Protein AF-A0A507R3C8-F1 (afdb_monomer)

Nearest PDB structures (foldseek):
  5ton-assembly1_A  TM=9.502E-01  e=1.208E-37  Sus scrofa
  5tor-assembly1_A  TM=9.438E-01  e=2.142E-37  Sus scrofa
  6jpk-assembly1_B  TM=9.519E-01  e=2.049E-37  Schizosaccharomyces pombe 972h-
  1ajr-assembly1_B  TM=9.422E-01  e=4.946E-37  Sus scrofa
  1yaa-assembly2_D  TM=9.613E-01  e=2.026E-36  Saccharomyces cerevisiae

Mean predicted aligned error: 15.1 Å

Structure (mmCIF, N/CA/C/O backbone):
data_AF-A0A507R3C8-F1
#
_entry.id   AF-A0A507R3C8-F1
#
loop_
_atom_site.group_PDB
_atom_site.id
_atom_site.type_symbol
_atom_site.label_atom_id
_atom_site.label_alt_id
_atom_site.label_comp_id
_atom_site.label_asym_id
_atom_site.label_entity_id
_atom_site.label_seq_id
_atom_site.pdbx_PDB_ins_code
_atom_site.Cartn_x
_atom_site.Cartn_y
_atom_site.Cartn_z
_atom_site.occupancy
_atom_site.B_iso_or_equiv
_atom_site.auth_seq_id
_atom_site.auth_comp_id
_atom_site.auth_asym_id
_atom_site.auth_atom_id
_atom_site.pdbx_PDB_model_num
ATOM 1 N N . MET A 1 1 ? -53.677 3.883 -44.767 1.00 44.38 1 MET A N 1
ATOM 2 C CA . MET A 1 1 ? -53.174 2.658 -44.093 1.00 44.38 1 MET A CA 1
ATOM 3 C C . MET A 1 1 ? -52.067 2.945 -43.068 1.00 44.38 1 MET A C 1
ATOM 5 O O . MET A 1 1 ? -51.867 2.091 -42.219 1.00 44.38 1 MET A O 1
ATOM 9 N N . SER A 1 2 ? -51.389 4.106 -43.090 1.00 53.47 2 SER A N 1
ATOM 10 C CA . SER A 1 2 ? -50.353 4.494 -42.108 1.00 53.47 2 SER A CA 1
ATOM 11 C C . SER A 1 2 ? -50.891 5.121 -40.810 1.00 53.47 2 SER A C 1
ATOM 13 O O . SER A 1 2 ? -50.385 4.780 -39.747 1.00 53.47 2 SER A O 1
ATOM 15 N N . GLU A 1 3 ? -51.933 5.963 -40.865 1.00 51.66 3 GLU A N 1
ATOM 16 C CA . GLU A 1 3 ? -52.512 6.640 -39.677 1.00 51.66 3 GLU A CA 1
ATOM 17 C C . GLU A 1 3 ? -53.004 5.649 -38.609 1.00 51.66 3 GLU A C 1
ATOM 19 O O . GLU A 1 3 ? -52.674 5.768 -37.436 1.00 51.66 3 GLU A O 1
ATOM 24 N N . ASN A 1 4 ? -53.675 4.570 -39.027 1.00 59.62 4 ASN A N 1
ATOM 25 C CA . ASN A 1 4 ? -54.205 3.551 -38.111 1.00 59.62 4 ASN A CA 1
ATOM 26 C C . ASN A 1 4 ? -53.096 2.743 -37.387 1.00 59.62 4 ASN A C 1
ATOM 28 O O . ASN A 1 4 ? -53.338 2.108 -36.365 1.00 59.62 4 ASN A O 1
ATOM 32 N N . ILE A 1 5 ? -51.859 2.766 -37.903 1.00 66.44 5 ILE A N 1
ATOM 33 C CA . ILE A 1 5 ? -50.703 2.121 -37.265 1.00 66.44 5 ILE A CA 1
ATOM 34 C C . ILE A 1 5 ? -50.097 3.043 -36.203 1.00 66.44 5 ILE A C 1
ATOM 36 O O . ILE A 1 5 ? -49.767 2.552 -35.124 1.00 66.44 5 ILE A O 1
ATOM 40 N N . LEU A 1 6 ? -49.986 4.349 -36.477 1.00 70.19 6 LEU A N 1
ATOM 41 C CA . LEU A 1 6 ? -49.471 5.335 -35.523 1.00 70.19 6 LEU A CA 1
ATOM 42 C C . LEU A 1 6 ? -50.355 5.400 -34.272 1.00 70.19 6 LEU A C 1
ATOM 44 O O . LEU A 1 6 ? -49.853 5.148 -33.177 1.00 70.19 6 LEU A O 1
ATOM 48 N N . ALA A 1 7 ? -51.666 5.588 -34.455 1.00 67.00 7 ALA A N 1
ATOM 49 C CA . ALA A 1 7 ? -52.653 5.607 -33.376 1.00 67.00 7 ALA A CA 1
ATOM 50 C C . ALA A 1 7 ? -52.548 4.356 -32.486 1.00 67.00 7 ALA A C 1
ATOM 52 O O . ALA A 1 7 ? -52.434 4.450 -31.264 1.00 67.00 7 ALA A O 1
ATOM 53 N N . SER A 1 8 ? -52.486 3.168 -33.103 1.00 72.19 8 SER A N 1
ATOM 54 C CA . SER A 1 8 ? -52.385 1.892 -32.380 1.00 72.19 8 SER A CA 1
ATOM 55 C C . SER A 1 8 ? -51.074 1.712 -31.602 1.00 72.19 8 SER A C 1
ATOM 57 O O . SER A 1 8 ? -51.042 0.962 -30.627 1.00 72.19 8 SER A O 1
ATOM 59 N N . ARG A 1 9 ? -49.984 2.359 -32.039 1.00 73.94 9 ARG A N 1
ATOM 60 C CA . ARG A 1 9 ? -48.666 2.288 -31.392 1.00 73.94 9 ARG A CA 1
ATOM 61 C C . ARG A 1 9 ? -48.575 3.270 -30.238 1.00 73.94 9 ARG A C 1
ATOM 63 O O . ARG A 1 9 ? -48.190 2.851 -29.155 1.00 73.94 9 ARG A O 1
ATOM 70 N N . VAL A 1 10 ? -48.987 4.518 -30.453 1.00 72.12 10 VAL A N 1
ATOM 71 C CA . VAL A 1 10 ? -49.021 5.561 -29.418 1.00 72.12 10 VAL A CA 1
ATOM 72 C C . VAL A 1 10 ? -49.873 5.095 -28.234 1.00 72.12 10 VAL A C 1
ATOM 74 O O . VAL A 1 10 ? -49.356 4.970 -27.128 1.00 72.12 10 VAL A O 1
ATOM 77 N N . HIS A 1 11 ? -51.118 4.674 -28.481 1.00 72.56 11 HIS A N 1
ATOM 78 C CA . HIS A 1 11 ? -52.006 4.187 -27.420 1.00 72.56 11 HIS A CA 1
ATOM 79 C C . HIS A 1 11 ? -51.491 2.9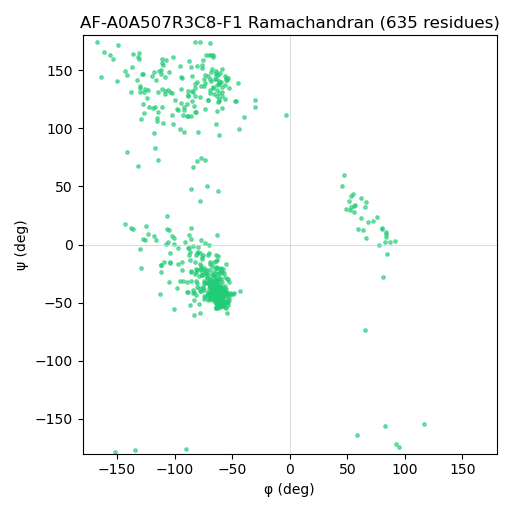13 -26.739 1.00 72.56 11 HIS A C 1
ATOM 81 O O . HIS A 1 11 ? -51.761 2.694 -25.563 1.00 72.56 11 HIS A O 1
ATOM 87 N N . ARG A 1 12 ? -50.751 2.044 -27.441 1.00 73.38 12 ARG A N 1
ATOM 88 C CA . ARG A 1 12 ? -50.159 0.856 -26.809 1.00 73.38 12 ARG A CA 1
ATOM 89 C C . ARG A 1 12 ? -49.056 1.239 -25.831 1.00 73.38 12 ARG A C 1
ATOM 91 O O . ARG A 1 12 ? -49.053 0.716 -24.725 1.00 73.38 12 ARG A O 1
ATOM 98 N N . VAL A 1 13 ? -48.145 2.132 -26.223 1.00 69.50 13 VAL A N 1
ATOM 99 C CA . VAL A 1 13 ? -47.035 2.532 -25.346 1.00 69.50 13 VAL A CA 1
ATOM 100 C C . VAL A 1 13 ? -47.560 3.288 -24.125 1.00 69.50 13 VAL A C 1
ATOM 102 O O . VAL A 1 13 ? -47.134 2.993 -23.014 1.00 69.50 13 VAL A O 1
ATOM 105 N N . VAL A 1 14 ? -48.545 4.168 -24.313 1.00 68.69 14 VAL A N 1
ATOM 106 C CA . VAL A 1 14 ? -49.244 4.853 -23.214 1.00 68.69 14 VAL A CA 1
ATOM 107 C C . VAL A 1 14 ? -49.885 3.851 -22.249 1.00 68.69 14 VAL A C 1
ATOM 109 O O . VAL A 1 14 ? -49.633 3.908 -21.054 1.00 68.69 14 VAL A O 1
ATOM 112 N N . ASN A 1 15 ? -50.658 2.885 -22.753 1.00 67.69 15 ASN A N 1
ATOM 113 C CA . ASN A 1 15 ? -51.362 1.925 -21.895 1.00 67.69 15 ASN A CA 1
ATOM 114 C C . ASN A 1 15 ? -50.433 0.931 -21.177 1.00 67.69 15 ASN A C 1
ATOM 116 O O . ASN A 1 15 ? -50.787 0.425 -20.116 1.00 67.69 15 ASN A O 1
ATOM 120 N N . GLU A 1 16 ? -49.290 0.585 -21.774 1.00 66.81 16 GLU A N 1
ATOM 121 C CA . GLU A 1 16 ? -48.383 -0.442 -21.243 1.00 66.81 16 GLU A CA 1
ATOM 122 C C . GLU A 1 16 ? -47.288 0.142 -20.335 1.00 66.81 16 GLU A C 1
ATOM 124 O O . GLU A 1 16 ? -46.867 -0.522 -19.388 1.00 66.81 16 GLU A O 1
ATOM 129 N N . PHE A 1 17 ? -46.847 1.378 -20.593 1.00 65.00 17 PHE A N 1
ATOM 130 C CA . PHE A 1 17 ? -45.699 1.999 -19.914 1.00 65.00 17 PHE A CA 1
ATOM 131 C C . PHE A 1 17 ? -45.976 3.396 -19.357 1.00 65.00 17 PHE A C 1
ATOM 133 O O . PHE A 1 17 ? -45.100 3.977 -18.711 1.00 65.00 17 PHE A O 1
ATOM 140 N N . GLY A 1 18 ? -47.164 3.948 -19.604 1.00 64.69 18 GLY A N 1
ATOM 141 C CA . GLY A 1 18 ? -47.526 5.262 -19.109 1.00 64.69 18 GLY A CA 1
ATOM 142 C C . GLY A 1 18 ? -47.616 5.282 -17.592 1.00 64.69 18 GLY A C 1
ATOM 143 O O . GLY A 1 18 ? -48.261 4.439 -16.966 1.00 64.69 18 GLY A O 1
ATOM 144 N N . THR A 1 19 ? -46.935 6.255 -17.002 1.00 68.06 19 THR A N 1
ATOM 145 C CA . THR A 1 19 ? -47.054 6.581 -15.589 1.00 68.06 19 THR A CA 1
ATOM 146 C C . THR A 1 19 ? -47.278 8.069 -15.465 1.00 68.06 19 THR A C 1
ATOM 148 O O . THR A 1 19 ? -46.573 8.857 -16.094 1.00 68.06 19 THR A O 1
ATOM 151 N N . THR A 1 20 ? -48.209 8.433 -14.601 1.00 71.50 20 THR A N 1
ATOM 152 C CA . THR A 1 20 ? -48.466 9.805 -14.187 1.00 71.50 20 THR A CA 1
ATOM 153 C C . THR A 1 20 ? -47.232 10.425 -13.519 1.00 71.50 20 THR A C 1
ATOM 155 O O . THR A 1 20 ? -46.462 9.736 -12.832 1.00 71.50 20 THR A O 1
ATOM 158 N N . PRO A 1 21 ? -47.018 11.742 -13.672 1.00 77.62 21 PRO A N 1
ATOM 159 C CA . PRO A 1 21 ? -45.990 12.447 -12.921 1.00 77.62 21 PRO A CA 1
ATOM 160 C C . PRO A 1 21 ? -46.169 12.224 -11.422 1.00 77.62 21 PRO A C 1
ATOM 162 O O . PRO A 1 21 ? -47.284 12.223 -10.910 1.00 77.62 21 PRO A O 1
ATOM 165 N N . LEU A 1 22 ? -45.059 12.071 -10.698 1.00 82.62 22 LEU A N 1
ATOM 166 C CA . LEU A 1 22 ? -45.071 11.836 -9.249 1.00 82.62 22 LEU A CA 1
ATOM 167 C C . LEU A 1 22 ? -45.783 10.532 -8.817 1.00 82.62 22 LEU A C 1
ATOM 169 O O . LEU A 1 22 ? -46.152 10.415 -7.644 1.00 82.62 22 LEU A O 1
ATOM 173 N N . ALA A 1 23 ? -45.886 9.544 -9.719 1.00 80.62 23 ALA A N 1
ATOM 174 C CA . ALA A 1 23 ? -46.502 8.243 -9.462 1.00 80.62 23 ALA A CA 1
ATOM 175 C C . ALA A 1 23 ? -46.042 7.578 -8.146 1.00 80.62 23 ALA A C 1
ATOM 177 O O . ALA A 1 23 ? -44.849 7.306 -7.922 1.00 80.62 23 ALA A O 1
ATOM 178 N N . GLY A 1 24 ? -46.999 7.254 -7.278 1.00 79.06 24 GLY A N 1
ATOM 179 C CA . GLY A 1 24 ? -46.780 6.589 -5.993 1.00 79.06 24 GLY A CA 1
ATOM 180 C C . GLY A 1 24 ? -45.981 7.431 -4.999 1.00 79.06 24 GLY A C 1
ATOM 181 O O . GLY A 1 24 ? -45.179 6.876 -4.233 1.00 79.06 24 GLY A O 1
ATOM 182 N N . THR A 1 25 ? -46.144 8.752 -5.065 1.00 85.38 25 THR A N 1
ATOM 183 C CA . THR A 1 25 ? -45.708 9.709 -4.044 1.00 85.38 25 THR A CA 1
ATOM 184 C C . THR A 1 25 ? -46.931 10.255 -3.293 1.00 85.38 25 THR A C 1
ATOM 186 O O . THR A 1 25 ? -48.027 10.286 -3.852 1.00 85.38 25 THR A O 1
ATOM 189 N N . PRO A 1 26 ? -46.759 10.784 -2.066 1.00 82.19 26 PRO A N 1
ATOM 190 C CA . PRO A 1 26 ? -47.877 11.333 -1.295 1.00 82.19 26 PRO A CA 1
ATOM 191 C C . PRO A 1 26 ? -48.620 12.490 -1.981 1.00 82.19 26 PRO A C 1
ATOM 193 O O . PRO A 1 26 ? -49.737 12.808 -1.596 1.00 82.19 26 PRO A O 1
ATOM 196 N N . VAL A 1 27 ? -47.999 13.157 -2.959 1.00 83.31 27 VAL A N 1
ATOM 197 C CA . VAL A 1 27 ? -48.587 14.312 -3.655 1.00 83.31 27 VAL A CA 1
ATOM 198 C C . VAL A 1 27 ? -49.660 13.872 -4.653 1.00 83.31 27 VAL A C 1
ATOM 200 O O . VAL A 1 27 ? -50.684 14.536 -4.777 1.00 83.31 27 VAL A O 1
ATOM 203 N N . GLU A 1 28 ? -49.456 12.738 -5.322 1.00 78.19 28 GLU A N 1
ATOM 204 C CA . GLU A 1 28 ? -50.441 12.154 -6.235 1.00 78.19 28 GLU A CA 1
ATOM 205 C C . GLU A 1 28 ? -51.604 11.505 -5.465 1.00 78.19 28 GLU A C 1
ATOM 207 O O . GLU A 1 28 ? -52.772 11.772 -5.761 1.00 78.19 28 GLU A O 1
ATOM 212 N N . ASP A 1 29 ? -51.286 10.712 -4.433 1.00 64.19 29 ASP A N 1
ATOM 213 C CA . ASP A 1 29 ? -52.274 9.981 -3.624 1.00 64.19 29 ASP A CA 1
ATOM 214 C C . ASP A 1 29 ? -53.292 10.924 -2.948 1.00 64.19 29 ASP A C 1
ATOM 216 O O . ASP A 1 29 ? -54.464 10.578 -2.780 1.00 64.19 29 ASP A O 1
ATOM 220 N N . ASN A 1 30 ? -52.863 12.140 -2.590 1.00 60.38 30 ASN A N 1
ATOM 221 C CA . ASN A 1 30 ? -53.694 13.135 -1.909 1.00 60.38 30 ASN A CA 1
ATOM 222 C C . ASN A 1 30 ? -54.685 13.873 -2.826 1.00 60.38 30 ASN A C 1
ATOM 224 O O . ASN A 1 30 ? -55.641 14.453 -2.314 1.00 60.38 30 ASN A O 1
ATOM 228 N N . ASN A 1 31 ? -54.503 13.840 -4.150 1.00 60.47 31 ASN A N 1
ATOM 229 C CA . ASN A 1 31 ? -55.376 14.534 -5.106 1.00 60.47 31 ASN A CA 1
ATOM 230 C C . ASN A 1 31 ? -56.295 13.574 -5.883 1.00 60.47 31 ASN A C 1
ATOM 232 O O . ASN A 1 31 ? -56.719 13.876 -6.997 1.00 60.47 31 ASN A O 1
ATOM 236 N N . HIS A 1 32 ? -56.594 12.400 -5.315 1.00 54.72 32 HIS A N 1
ATOM 237 C CA . HIS A 1 32 ? -57.498 11.403 -5.907 1.00 54.72 32 HIS A CA 1
ATOM 238 C C . HIS A 1 32 ? -57.138 11.005 -7.356 1.00 54.72 32 HIS A C 1
ATOM 240 O O . HIS A 1 32 ? -58.021 10.691 -8.152 1.00 54.72 32 HIS A O 1
ATOM 246 N N . GLY A 1 33 ? -55.842 11.004 -7.692 1.00 59.22 33 GLY A N 1
ATOM 247 C CA . GLY A 1 33 ? -55.335 10.635 -9.019 1.00 59.22 33 GLY A CA 1
ATOM 248 C C . GLY A 1 33 ? -55.382 11.745 -10.078 1.00 59.22 33 GLY A C 1
ATOM 249 O O . GLY A 1 33 ? -54.982 11.500 -11.211 1.00 59.22 33 GLY A O 1
ATOM 250 N N . THR A 1 34 ? -55.827 12.961 -9.740 1.00 66.44 34 THR A N 1
ATOM 251 C CA . THR A 1 34 ? -55.806 14.126 -10.646 1.00 66.44 34 THR A CA 1
ATOM 252 C C . THR A 1 34 ? -54.797 15.167 -10.172 1.00 66.44 34 THR A C 1
ATOM 254 O O . THR A 1 34 ? -54.935 15.706 -9.080 1.00 66.44 34 THR A O 1
ATOM 257 N N . LEU A 1 35 ? -53.777 15.474 -10.977 1.00 79.38 35 LEU A N 1
ATOM 258 C CA . LEU A 1 35 ? -52.787 16.503 -10.642 1.00 79.38 35 LEU A CA 1
ATOM 259 C C . LEU A 1 35 ? -53.313 17.897 -11.001 1.00 79.38 35 LEU A C 1
ATOM 261 O O . LEU A 1 35 ? -53.693 18.151 -12.141 1.00 79.38 35 LEU A O 1
ATOM 265 N N . GLU A 1 36 ? -53.280 18.818 -10.041 1.00 86.00 36 GLU A N 1
ATOM 266 C CA . GLU A 1 36 ? -53.574 20.237 -10.254 1.00 86.00 36 GLU A CA 1
ATOM 267 C C . GLU A 1 36 ? -52.301 21.077 -10.103 1.00 86.00 36 GLU A C 1
ATOM 269 O O . GLU A 1 36 ? -51.371 20.700 -9.388 1.00 86.00 36 GLU A O 1
ATOM 274 N N . ALA A 1 37 ? -52.270 22.262 -10.720 1.00 90.12 37 ALA A N 1
ATOM 275 C CA . ALA A 1 37 ? -51.162 23.217 -10.632 1.00 90.12 37 ALA A CA 1
ATOM 276 C C . ALA A 1 37 ? -51.074 23.909 -9.253 1.00 90.12 37 ALA A C 1
ATOM 278 O O . ALA A 1 37 ? -51.016 25.132 -9.153 1.00 90.12 37 ALA A O 1
ATOM 279 N N . THR A 1 38 ? -51.095 23.148 -8.162 1.00 93.25 38 THR A N 1
ATOM 280 C CA . THR A 1 38 ? -50.931 23.680 -6.804 1.00 93.25 38 THR A CA 1
ATOM 281 C C . THR A 1 38 ? -49.458 24.009 -6.528 1.00 93.25 38 THR A C 1
ATOM 283 O O . THR A 1 38 ? -48.577 23.362 -7.107 1.00 93.25 38 THR A O 1
ATOM 286 N N . PRO A 1 39 ? -49.154 24.950 -5.608 1.00 93.75 39 PRO A N 1
ATOM 287 C CA . PRO A 1 39 ? -47.772 25.244 -5.213 1.00 93.75 39 PRO A CA 1
ATOM 288 C C . PRO A 1 39 ? -46.997 23.980 -4.812 1.00 93.75 39 PRO A C 1
ATOM 290 O O . PRO A 1 39 ? -45.860 23.776 -5.233 1.00 93.75 39 PRO A O 1
ATOM 293 N N . SER A 1 40 ? -47.663 23.088 -4.071 1.00 93.19 40 SER A N 1
ATOM 294 C CA . SER A 1 40 ? -47.125 21.800 -3.626 1.00 93.19 40 SER A CA 1
ATOM 295 C C . SER A 1 40 ? -46.791 20.856 -4.785 1.00 93.19 40 SER A C 1
ATOM 297 O O . SER A 1 40 ? -45.710 20.267 -4.827 1.00 93.19 40 SER A O 1
ATOM 299 N N . THR A 1 41 ? -47.685 20.745 -5.773 1.00 93.06 41 THR A N 1
ATOM 300 C CA . THR A 1 41 ? -47.486 19.851 -6.926 1.00 93.06 41 THR A CA 1
ATOM 301 C C . THR A 1 41 ? -46.327 20.317 -7.802 1.00 93.06 41 THR A C 1
ATOM 303 O O . THR A 1 41 ? -45.451 19.522 -8.141 1.00 93.06 41 THR A O 1
ATOM 306 N N . VAL A 1 42 ? -46.255 21.616 -8.104 1.00 95.88 42 VAL A N 1
ATOM 307 C CA . VAL A 1 42 ? -45.165 22.166 -8.925 1.00 95.88 42 VAL A CA 1
ATOM 308 C C . VAL A 1 42 ? -43.822 22.090 -8.185 1.00 95.88 42 VAL A C 1
ATOM 310 O O . VAL A 1 42 ? -42.804 21.754 -8.795 1.00 95.88 42 VAL A O 1
ATOM 313 N N . LEU A 1 43 ? -43.804 22.327 -6.867 1.00 96.69 43 LEU A N 1
ATOM 314 C CA . LEU A 1 43 ? -42.602 22.157 -6.045 1.00 96.69 43 LEU A CA 1
ATOM 315 C C . LEU A 1 43 ? -42.124 20.700 -6.032 1.00 96.69 43 LEU A C 1
ATOM 317 O O . LEU A 1 43 ? -40.931 20.444 -6.205 1.00 96.69 43 LEU A O 1
ATOM 321 N N . ALA A 1 44 ? -43.040 19.741 -5.900 1.00 95.94 44 ALA A N 1
ATOM 322 C CA . ALA A 1 44 ? -42.717 18.321 -5.963 1.00 95.94 44 ALA A CA 1
ATOM 323 C C . ALA A 1 44 ? -42.105 17.920 -7.316 1.00 95.94 44 ALA A C 1
ATOM 325 O O . ALA A 1 44 ? -41.100 17.209 -7.336 1.00 95.94 44 ALA A O 1
ATOM 326 N N . MET A 1 45 ? -42.641 18.422 -8.435 1.00 94.94 45 MET A N 1
ATOM 327 C CA . MET A 1 45 ? -42.087 18.186 -9.779 1.00 94.94 45 MET A CA 1
ATOM 328 C C . MET A 1 45 ? -40.688 18.793 -9.953 1.00 94.94 45 MET A C 1
ATOM 330 O O . MET A 1 45 ? -39.820 18.181 -10.579 1.00 94.94 45 MET A O 1
ATOM 334 N N . LEU A 1 46 ? -40.438 19.973 -9.376 1.00 95.50 46 LEU A N 1
ATOM 335 C CA . LEU A 1 46 ? -39.120 20.608 -9.415 1.00 95.50 46 LEU A CA 1
ATOM 336 C C . LEU A 1 46 ? -38.092 19.816 -8.585 1.00 95.50 46 LEU A C 1
ATOM 338 O O . LEU A 1 46 ? -36.972 19.577 -9.040 1.00 95.50 46 LEU A O 1
ATOM 342 N N . ILE A 1 47 ? -38.477 19.345 -7.395 1.00 95.94 47 ILE A N 1
ATOM 343 C CA . ILE A 1 47 ? -37.634 18.485 -6.547 1.00 95.94 47 ILE A CA 1
ATOM 344 C C . ILE A 1 47 ? -37.343 17.145 -7.240 1.00 95.94 47 ILE A C 1
ATOM 346 O O . ILE A 1 47 ? -36.196 16.689 -7.225 1.00 95.94 47 ILE A O 1
ATOM 350 N N . ASP A 1 48 ? -38.344 16.533 -7.879 1.00 93.75 48 ASP A N 1
ATOM 351 C CA . ASP A 1 48 ? -38.195 15.296 -8.655 1.00 93.75 48 ASP A CA 1
ATOM 352 C C . ASP A 1 48 ? -37.124 15.445 -9.746 1.00 93.75 48 ASP A C 1
ATOM 354 O O . ASP A 1 48 ? -36.170 14.661 -9.808 1.00 93.75 48 ASP A O 1
ATOM 358 N 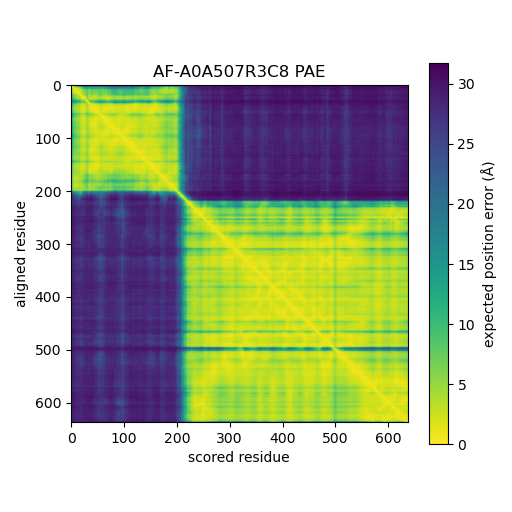N . ALA A 1 49 ? -37.204 16.524 -10.528 1.00 93.25 49 ALA A N 1
ATOM 359 C CA . ALA A 1 49 ? -36.236 16.845 -11.572 1.00 93.25 49 ALA A CA 1
ATOM 360 C C . ALA A 1 49 ? -34.814 17.080 -11.029 1.00 93.25 49 ALA A C 1
ATOM 362 O O . ALA A 1 49 ? -33.823 16.611 -11.606 1.00 93.25 49 ALA A O 1
ATOM 363 N N . MET A 1 50 ? -34.688 17.759 -9.886 1.00 93.31 50 MET A N 1
ATOM 364 C CA . MET A 1 50 ? -33.395 17.995 -9.240 1.00 93.31 50 MET A CA 1
ATOM 365 C C . MET A 1 50 ? -32.711 16.686 -8.816 1.00 93.31 50 MET A C 1
ATOM 367 O O . MET A 1 50 ? -31.502 16.522 -9.004 1.00 93.31 50 MET A O 1
ATOM 371 N N . LEU A 1 51 ? -33.467 15.739 -8.254 1.00 91.56 51 LEU A N 1
ATOM 372 C CA . LEU A 1 51 ? -32.918 14.468 -7.773 1.00 91.56 51 LEU A CA 1
ATOM 373 C C . LEU A 1 51 ? -32.661 13.473 -8.915 1.00 91.56 51 LEU A C 1
ATOM 375 O O . LEU A 1 51 ? -31.653 12.764 -8.892 1.00 91.56 51 LEU A O 1
ATOM 379 N N . LYS A 1 52 ? -33.526 13.427 -9.935 1.00 89.62 52 LYS A N 1
ATOM 380 C CA . LYS A 1 52 ? -33.395 12.502 -11.076 1.00 89.62 52 LYS A CA 1
ATOM 381 C C . LYS A 1 52 ? -32.339 12.916 -12.105 1.00 89.62 52 LYS A C 1
ATOM 383 O O . LYS A 1 52 ? -31.884 12.068 -12.866 1.00 89.62 52 LYS A O 1
ATOM 388 N N . SER A 1 53 ? -31.910 14.178 -12.118 1.00 89.00 53 SER A N 1
ATOM 389 C CA . SER A 1 53 ? -30.895 14.679 -13.061 1.00 89.00 53 SER A CA 1
ATOM 390 C C . SER A 1 53 ? -29.442 14.339 -12.692 1.00 89.00 53 SER A C 1
ATOM 392 O O . SER A 1 53 ? -28.531 14.572 -13.489 1.00 89.00 53 SER A O 1
ATOM 394 N N . HIS A 1 54 ? -29.196 13.759 -11.513 1.00 85.12 54 HIS A N 1
ATOM 395 C CA . HIS A 1 54 ? -27.869 13.296 -11.097 1.00 85.12 54 HIS A CA 1
ATOM 396 C C . HIS A 1 54 ? -27.576 11.872 -11.610 1.00 85.12 54 HIS A C 1
ATOM 398 O O . HIS A 1 54 ? -28.502 11.079 -11.777 1.00 85.12 54 HIS A O 1
ATOM 404 N N . PRO A 1 55 ? -26.297 11.484 -11.824 1.00 82.88 55 PRO A N 1
ATOM 405 C CA . PRO A 1 55 ? -25.945 10.165 -12.350 1.00 82.88 55 PRO A CA 1
ATOM 406 C C . PRO A 1 55 ? -26.062 9.084 -11.259 1.00 82.88 55 PRO A C 1
ATOM 408 O O . PRO A 1 55 ? -25.068 8.594 -10.713 1.00 82.88 55 PRO A O 1
ATOM 411 N N . ILE A 1 56 ? -27.305 8.728 -10.937 1.00 78.38 56 ILE A N 1
ATOM 412 C CA . ILE A 1 56 ? -27.715 7.665 -10.017 1.00 78.38 56 ILE A CA 1
ATOM 413 C C . ILE A 1 56 ? -28.773 6.773 -10.675 1.00 78.38 56 ILE A C 1
ATOM 415 O O . ILE A 1 56 ? -29.424 7.165 -11.640 1.00 78.38 56 ILE A O 1
ATOM 419 N N . SER A 1 57 ? -28.951 5.550 -10.171 1.00 79.38 57 SER A N 1
ATOM 420 C CA . SER A 1 57 ? -29.958 4.637 -10.726 1.00 79.38 57 SER A CA 1
ATOM 421 C C . SER A 1 57 ? -31.377 5.173 -10.517 1.00 79.38 57 SER A C 1
ATOM 423 O O . SER A 1 57 ? -31.674 5.639 -9.415 1.00 79.38 57 SER A O 1
ATOM 425 N N . HIS A 1 58 ? -32.260 4.976 -11.501 1.00 77.50 58 HIS A N 1
ATOM 426 C CA . HIS A 1 58 ? -33.669 5.389 -11.446 1.00 77.50 58 HIS A CA 1
ATOM 427 C C . HIS A 1 58 ? -34.387 4.912 -10.170 1.00 77.50 58 HIS A C 1
ATOM 429 O O . HIS A 1 58 ? -35.056 5.693 -9.510 1.00 77.50 58 HIS A O 1
ATOM 435 N N . ASN A 1 59 ? -34.177 3.663 -9.739 1.00 79.50 59 ASN A N 1
ATOM 436 C CA . ASN A 1 59 ? -34.814 3.145 -8.518 1.00 79.50 59 ASN A CA 1
ATOM 437 C C . ASN A 1 59 ? -34.377 3.892 -7.247 1.00 79.50 59 ASN A C 1
ATOM 439 O O . ASN A 1 59 ? -35.178 4.093 -6.337 1.00 79.50 59 ASN A O 1
ATOM 443 N N . LEU A 1 60 ? -33.107 4.305 -7.176 1.00 82.25 60 LEU A N 1
ATOM 444 C CA . LEU A 1 60 ? -32.593 5.076 -6.042 1.00 82.25 60 LEU A CA 1
ATOM 445 C C . LEU A 1 60 ? -33.057 6.534 -6.091 1.00 82.25 60 LEU A C 1
ATOM 447 O O . LEU A 1 60 ? -33.369 7.079 -5.037 1.00 82.25 60 LEU A O 1
ATOM 451 N N . SER A 1 61 ? -33.139 7.158 -7.273 1.00 85.75 61 SER A N 1
ATOM 452 C CA . SER A 1 61 ? -33.705 8.508 -7.394 1.00 85.75 61 SER A CA 1
ATOM 453 C C . SER A 1 61 ? -35.195 8.512 -7.052 1.00 85.75 61 SER A C 1
ATOM 455 O O . SER A 1 61 ? -35.613 9.338 -6.250 1.00 85.75 61 SER A O 1
ATOM 457 N N . GLN A 1 62 ? -35.971 7.541 -7.546 1.00 87.12 62 GLN A N 1
ATOM 458 C CA . GLN A 1 62 ? -37.382 7.359 -7.184 1.00 87.12 62 GLN A CA 1
ATOM 459 C C . GLN A 1 62 ? -37.567 7.143 -5.680 1.00 87.12 62 GLN A C 1
ATOM 461 O O . GLN A 1 62 ? -38.379 7.815 -5.048 1.00 87.12 62 GLN A O 1
ATOM 466 N N . LYS A 1 63 ? -36.772 6.257 -5.066 1.00 90.19 63 LYS A N 1
ATOM 467 C CA . LYS A 1 63 ? -36.810 6.063 -3.611 1.00 90.19 63 LYS A CA 1
ATOM 468 C C . LYS A 1 63 ? -36.506 7.365 -2.864 1.00 90.19 63 LYS A C 1
ATOM 470 O O . LYS A 1 63 ? -37.225 7.697 -1.928 1.00 90.19 63 LYS A O 1
ATOM 475 N N . ALA A 1 64 ? -35.487 8.112 -3.289 1.00 92.50 64 ALA A N 1
ATOM 476 C CA . ALA A 1 64 ? -35.128 9.384 -2.672 1.00 92.50 64 ALA A CA 1
ATOM 477 C C . ALA A 1 64 ? -36.249 10.426 -2.792 1.00 92.50 64 ALA A C 1
ATOM 479 O O . ALA A 1 64 ? -36.571 11.072 -1.798 1.00 92.50 64 ALA A O 1
ATOM 480 N N . VAL A 1 65 ? -36.882 10.541 -3.963 1.00 93.75 65 VAL A N 1
ATOM 481 C CA . VAL A 1 65 ? -38.043 11.417 -4.182 1.00 93.75 65 VAL A CA 1
ATOM 482 C C . VAL A 1 65 ? -39.186 11.025 -3.249 1.00 93.75 65 VAL A C 1
ATOM 484 O O . VAL A 1 65 ? -39.673 11.871 -2.505 1.00 93.75 65 VAL A O 1
ATOM 487 N N . LYS A 1 66 ? -39.559 9.741 -3.186 1.00 93.19 66 LYS A N 1
ATOM 488 C CA . LYS A 1 66 ? -40.617 9.264 -2.279 1.00 93.19 66 LYS A CA 1
ATOM 489 C C . LYS A 1 66 ? -40.312 9.567 -0.817 1.00 93.19 66 LYS A C 1
ATOM 491 O O . LYS A 1 66 ? -41.199 10.013 -0.097 1.00 93.19 66 LYS A O 1
ATOM 496 N N . THR A 1 67 ? -39.071 9.373 -0.378 1.00 94.94 67 THR A N 1
ATOM 497 C CA . THR A 1 67 ? -38.663 9.682 0.998 1.00 94.94 67 THR A CA 1
ATOM 498 C C . THR A 1 67 ? -38.717 11.184 1.287 1.00 94.94 67 THR A C 1
ATOM 500 O O . THR A 1 67 ? -39.219 11.581 2.335 1.00 94.94 67 THR A O 1
ATOM 503 N N . ILE A 1 68 ? -38.265 12.027 0.357 1.00 95.94 68 ILE A N 1
ATOM 504 C CA . ILE A 1 68 ? -38.271 13.490 0.499 1.00 95.94 68 ILE A CA 1
ATOM 505 C C . ILE A 1 68 ? -39.695 14.047 0.523 1.00 95.94 68 ILE A C 1
ATOM 507 O O . ILE A 1 68 ? -40.052 14.815 1.417 1.00 95.94 68 ILE A O 1
ATOM 511 N N . LEU A 1 69 ? -40.538 13.621 -0.416 1.00 95.19 69 LEU A N 1
ATOM 512 C CA . LEU A 1 69 ? -41.935 14.042 -0.457 1.00 95.19 69 LEU A CA 1
ATOM 513 C C . LEU A 1 69 ? -42.726 13.450 0.721 1.00 95.19 69 LEU A C 1
ATOM 515 O O . LEU A 1 69 ? -43.579 14.138 1.272 1.00 95.19 69 LEU A O 1
ATOM 519 N N . GLY A 1 70 ? -42.391 12.236 1.173 1.00 93.38 70 GLY A N 1
ATOM 520 C CA . GLY A 1 70 ? -42.913 11.614 2.397 1.00 93.38 70 GLY A CA 1
ATOM 521 C C . GLY A 1 70 ? -42.541 12.359 3.677 1.00 93.38 70 GLY A C 1
ATOM 522 O O . GLY A 1 70 ? -43.330 12.401 4.618 1.00 93.38 70 GLY A O 1
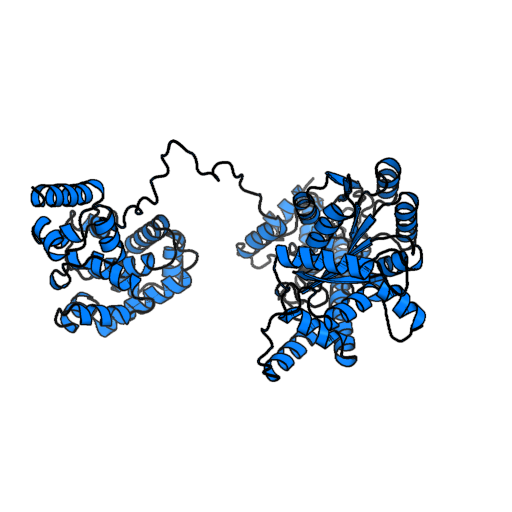ATOM 523 N N . ALA A 1 71 ? -41.389 13.029 3.695 1.00 94.75 71 ALA A N 1
ATOM 524 C CA . ALA A 1 71 ? -41.005 13.941 4.767 1.00 94.75 71 ALA A CA 1
ATOM 525 C C . ALA A 1 71 ? -41.717 15.305 4.689 1.00 94.75 71 ALA A C 1
ATOM 527 O O . ALA A 1 71 ? -41.430 16.173 5.509 1.00 94.75 71 ALA A O 1
ATOM 528 N N . GLY A 1 72 ? -42.638 15.503 3.738 1.00 95.31 72 GLY A N 1
ATOM 529 C CA . GLY A 1 72 ? -43.445 16.715 3.593 1.00 95.31 72 GLY A CA 1
ATOM 530 C C . GLY A 1 72 ? -42.735 17.880 2.901 1.00 95.31 72 GLY A C 1
ATOM 531 O O . GLY A 1 72 ? -43.233 18.995 2.946 1.00 95.31 72 GLY A O 1
ATOM 532 N N . TYR A 1 73 ? -41.587 17.661 2.256 1.00 97.38 73 TYR A N 1
ATOM 533 C CA . TYR A 1 73 ? -40.803 18.737 1.623 1.00 97.38 73 TYR A CA 1
ATOM 534 C C . TYR A 1 73 ? -41.404 19.292 0.319 1.00 97.38 73 TYR A C 1
ATOM 536 O O . TYR A 1 73 ? -40.827 20.189 -0.286 1.00 97.38 73 TYR A O 1
ATOM 544 N N . HIS A 1 74 ? -42.562 18.783 -0.107 1.00 94.69 74 HIS A N 1
ATOM 545 C CA . HIS A 1 74 ? -43.403 19.431 -1.118 1.00 94.69 74 HIS A CA 1
ATOM 546 C C . HIS A 1 74 ? -44.190 20.627 -0.561 1.00 94.69 74 HIS A C 1
ATOM 548 O O . HIS A 1 74 ? -44.779 21.376 -1.329 1.00 94.69 74 HIS A O 1
ATOM 554 N N . ASP A 1 75 ? -44.211 20.821 0.758 1.00 95.50 75 ASP A N 1
ATOM 555 C CA . ASP A 1 75 ? -44.667 22.055 1.388 1.00 95.50 75 ASP A CA 1
ATOM 556 C C . ASP A 1 75 ? -43.473 23.009 1.534 1.00 95.50 75 ASP A C 1
ATOM 558 O O . ASP A 1 75 ? -42.464 22.676 2.167 1.00 95.50 75 ASP A O 1
ATOM 562 N N . ILE A 1 76 ? -43.583 24.193 0.927 1.00 96.69 76 ILE A N 1
ATOM 563 C CA . ILE A 1 76 ? -42.506 25.182 0.894 1.00 96.69 76 ILE A CA 1
ATOM 564 C C . ILE A 1 76 ? -42.140 25.702 2.287 1.00 96.69 76 ILE A C 1
ATOM 566 O O . ILE A 1 76 ? -40.959 25.916 2.561 1.00 96.69 76 ILE A O 1
ATOM 570 N N . GLU A 1 77 ? -43.111 25.849 3.190 1.00 95.31 77 GLU A N 1
ATOM 571 C CA . GLU A 1 77 ? -42.867 26.341 4.548 1.00 95.31 77 GLU A CA 1
ATOM 572 C C . GLU A 1 77 ? -42.087 25.292 5.340 1.00 95.31 77 GLU A C 1
ATOM 574 O O . GLU A 1 77 ? -41.051 25.592 5.935 1.00 95.31 77 GLU A O 1
ATOM 579 N N . ARG A 1 78 ? -42.499 24.025 5.230 1.00 96.12 78 ARG A N 1
ATOM 580 C CA . ARG A 1 78 ? -41.804 22.899 5.862 1.00 96.12 78 ARG A CA 1
ATOM 581 C C . ARG A 1 78 ? -40.393 22.703 5.315 1.00 96.12 78 ARG A C 1
ATOM 583 O O . ARG A 1 78 ? -39.468 22.406 6.072 1.00 96.12 78 ARG A O 1
ATOM 590 N N . LEU A 1 79 ? -40.205 22.863 4.005 1.00 97.25 79 LEU A N 1
ATOM 591 C CA . LEU A 1 79 ? -38.880 22.785 3.400 1.00 97.25 79 LEU A CA 1
ATOM 592 C C . LEU A 1 79 ? -37.989 23.954 3.850 1.00 97.25 79 LEU A C 1
ATOM 594 O O . LEU A 1 79 ? -36.815 23.732 4.153 1.00 97.25 79 LEU A O 1
ATOM 598 N N . ARG A 1 80 ? -38.531 25.174 3.944 1.00 95.81 80 ARG A N 1
ATOM 599 C CA . ARG A 1 80 ? -37.804 26.364 4.413 1.00 95.81 80 ARG A CA 1
ATOM 600 C C . ARG A 1 80 ? -37.374 26.244 5.874 1.00 95.81 80 ARG A C 1
ATOM 602 O O . ARG A 1 80 ? -36.261 26.640 6.205 1.00 95.81 80 ARG A O 1
ATOM 609 N N . GLU A 1 81 ? -38.238 25.707 6.732 1.00 96.31 81 GLU A N 1
ATOM 610 C CA . GLU A 1 81 ? -37.966 25.531 8.165 1.00 96.31 81 GLU A CA 1
ATOM 611 C C . GLU A 1 81 ? -36.981 24.395 8.460 1.00 96.31 81 GLU A C 1
ATOM 613 O O . GLU A 1 81 ? -36.338 24.404 9.508 1.00 96.31 81 GLU A O 1
ATOM 618 N N . SER A 1 82 ? -36.823 23.442 7.537 1.00 97.00 82 SER A N 1
ATOM 619 C CA . SER A 1 82 ? -35.875 22.343 7.720 1.00 97.00 82 SER A CA 1
ATOM 620 C C . SER A 1 82 ? -34.420 22.825 7.809 1.00 97.00 82 SER A C 1
ATOM 622 O O . SER A 1 82 ? -33.946 23.665 7.034 1.00 97.00 82 SER A O 1
ATOM 624 N N . SER A 1 83 ? -33.675 22.242 8.741 1.00 97.44 83 SER A N 1
ATOM 625 C CA . SER A 1 83 ? -32.225 22.395 8.849 1.00 97.44 83 SER A CA 1
ATOM 626 C C . SER A 1 83 ? -31.492 21.640 7.737 1.00 97.44 83 SER A C 1
ATOM 628 O O . SER A 1 83 ? -32.030 20.751 7.068 1.00 97.44 83 SER A O 1
ATOM 630 N N . TRP A 1 84 ? -30.223 21.987 7.525 1.00 97.69 84 TRP A N 1
ATOM 631 C CA . TRP A 1 84 ? -29.382 21.270 6.569 1.00 97.69 84 TRP A CA 1
ATOM 632 C C . TRP A 1 84 ? -29.176 19.804 6.987 1.00 97.69 84 TRP A C 1
ATOM 634 O O . TRP A 1 84 ? -29.186 18.906 6.140 1.00 97.69 84 TRP A O 1
ATOM 644 N N . GLU A 1 85 ? -29.061 19.547 8.289 1.00 96.69 85 GLU A N 1
ATOM 645 C CA . GLU A 1 85 ? -28.899 18.224 8.886 1.00 96.69 85 GLU A CA 1
ATOM 646 C C . GLU A 1 85 ? -30.139 17.348 8.672 1.00 96.69 85 GLU A C 1
ATOM 648 O O . GLU A 1 85 ? -30.005 16.198 8.245 1.00 96.69 85 GLU A O 1
ATOM 653 N N . GLU A 1 86 ? -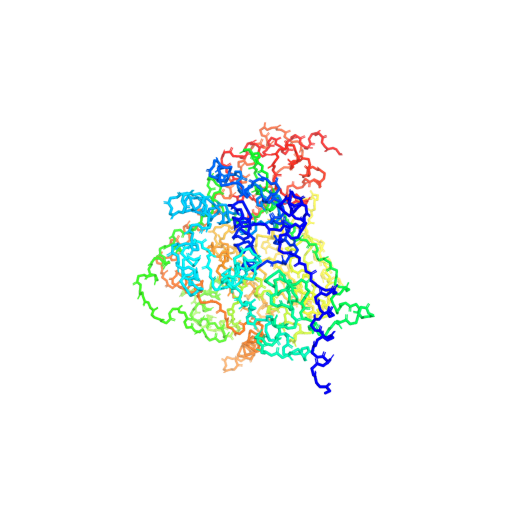31.343 17.887 8.891 1.00 96.69 86 GLU A N 1
ATOM 654 C CA . GLU A 1 86 ? -32.602 17.172 8.637 1.00 96.69 86 GLU A CA 1
ATOM 655 C C . GLU A 1 86 ? -32.727 16.788 7.164 1.00 96.69 86 GLU A C 1
ATOM 657 O O . GLU A 1 86 ? -32.948 15.616 6.850 1.00 96.69 86 GLU A O 1
ATOM 662 N N . ARG A 1 87 ? -32.482 17.733 6.246 1.00 98.06 87 ARG A N 1
ATOM 663 C CA . ARG A 1 87 ? -32.503 17.449 4.803 1.00 98.06 87 ARG A CA 1
ATOM 664 C C . ARG A 1 87 ? -31.486 16.378 4.419 1.00 98.06 87 ARG A C 1
ATOM 666 O O . ARG A 1 87 ? -31.795 15.478 3.635 1.00 98.06 87 ARG A O 1
ATOM 673 N N . THR A 1 88 ? -30.286 16.441 4.991 1.00 96.81 88 THR A N 1
ATOM 674 C CA . THR A 1 88 ? -29.223 15.456 4.753 1.00 96.81 88 THR A CA 1
ATOM 675 C C . THR A 1 88 ? -29.628 14.066 5.237 1.00 96.81 88 THR A C 1
ATOM 677 O O . THR A 1 88 ? -29.354 13.076 4.549 1.00 96.81 88 THR A O 1
ATOM 680 N N . MET A 1 89 ? -30.307 13.972 6.383 1.00 96.12 89 MET A N 1
ATOM 681 C CA . MET A 1 89 ? -30.798 12.700 6.909 1.00 96.12 89 MET A CA 1
ATOM 682 C C . MET A 1 89 ? -31.933 12.115 6.074 1.00 96.12 89 MET A C 1
ATOM 684 O O . MET A 1 89 ? -31.851 10.946 5.706 1.00 96.12 89 MET A O 1
ATOM 688 N N . VAL A 1 90 ? -32.917 12.918 5.665 1.00 96.50 90 VAL A N 1
ATOM 689 C CA . VAL A 1 90 ? -34.002 12.442 4.790 1.00 96.50 90 VAL A CA 1
ATOM 690 C C . VAL A 1 90 ? -33.442 11.935 3.451 1.00 96.50 90 VAL A C 1
ATOM 692 O O . VAL A 1 90 ? -33.823 10.864 2.974 1.00 96.50 90 VAL A O 1
ATOM 695 N N . LEU A 1 91 ? -32.464 12.639 2.866 1.00 95.31 91 LEU A N 1
ATOM 696 C CA . LEU A 1 91 ? -31.775 12.190 1.649 1.00 95.31 91 LEU A CA 1
ATOM 697 C C . LEU A 1 91 ? -30.978 10.894 1.867 1.00 95.31 91 LEU A C 1
ATOM 699 O O . LEU A 1 91 ? -30.955 10.023 0.992 1.00 95.31 91 LEU A O 1
ATOM 703 N N . LYS A 1 92 ? -30.330 10.737 3.026 1.00 94.25 92 LYS A N 1
ATOM 704 C CA . LYS A 1 92 ? -29.626 9.503 3.405 1.00 94.25 92 LYS A CA 1
ATOM 705 C C . LYS A 1 92 ? -30.591 8.322 3.524 1.00 94.25 92 LYS A C 1
ATOM 707 O O . LYS A 1 92 ? -30.296 7.263 2.965 1.00 94.25 92 LYS A O 1
ATOM 712 N N . ASP A 1 93 ? -31.738 8.506 4.168 1.00 92.94 93 ASP A N 1
ATOM 713 C CA . ASP A 1 93 ? -32.761 7.467 4.348 1.00 92.94 93 ASP A CA 1
ATOM 714 C C . ASP A 1 93 ? -33.397 7.063 3.006 1.00 92.94 93 ASP A C 1
ATOM 716 O O . ASP A 1 93 ? -33.680 5.886 2.753 1.00 92.94 93 ASP A O 1
ATOM 720 N N . GLY A 1 94 ? -33.500 8.024 2.083 1.00 89.69 94 GLY A N 1
ATOM 721 C CA . GLY A 1 94 ? -33.876 7.808 0.685 1.00 89.69 94 GLY A CA 1
ATOM 722 C C . GLY A 1 94 ? -32.822 7.079 -0.159 1.00 89.69 94 GLY A C 1
ATOM 723 O O . GLY A 1 94 ? -33.094 6.704 -1.296 1.00 89.69 94 GLY A O 1
ATOM 724 N N . GLY A 1 95 ? -31.622 6.831 0.377 1.00 89.88 95 GLY A N 1
ATOM 725 C CA . GLY A 1 95 ? -30.522 6.166 -0.328 1.00 89.88 95 GLY A CA 1
ATOM 726 C C . GLY A 1 95 ? -29.678 7.091 -1.212 1.00 89.88 95 GLY A C 1
ATOM 727 O O . GLY A 1 95 ? -28.785 6.610 -1.912 1.00 89.88 95 GLY A O 1
ATOM 728 N N . TYR A 1 96 ? -29.877 8.412 -1.144 1.00 91.88 96 TYR A N 1
ATOM 729 C CA . TYR A 1 96 ? -29.183 9.438 -1.938 1.00 91.88 96 TYR A CA 1
ATOM 730 C C . TYR A 1 96 ? -27.761 9.747 -1.410 1.00 91.88 96 TYR A C 1
ATOM 732 O O . TYR A 1 96 ? -27.289 10.881 -1.411 1.00 91.88 96 TYR A O 1
ATOM 740 N N . ASN A 1 97 ? -27.042 8.725 -0.932 1.00 88.75 97 ASN A N 1
ATOM 741 C CA . ASN A 1 97 ? -25.844 8.858 -0.090 1.00 88.75 97 ASN A CA 1
ATOM 742 C C . ASN A 1 97 ? -24.677 9.624 -0.721 1.00 88.75 97 ASN A C 1
ATOM 744 O O . ASN A 1 97 ? -23.973 10.341 -0.016 1.00 88.75 97 ASN A O 1
ATOM 748 N N . ARG A 1 98 ? -24.464 9.468 -2.031 1.00 89.12 98 ARG A N 1
ATOM 749 C CA . ARG A 1 98 ? -23.350 10.102 -2.753 1.00 89.12 98 ARG A CA 1
ATOM 750 C C . ARG A 1 98 ? -23.506 11.619 -2.868 1.00 89.12 98 ARG A C 1
ATOM 752 O O . ARG A 1 98 ? -22.509 12.324 -2.941 1.00 89.12 98 ARG A O 1
ATOM 759 N N . TYR A 1 99 ? -24.748 12.093 -2.903 1.00 90.69 99 TYR A N 1
ATOM 760 C CA . TYR A 1 99 ? -25.089 13.482 -3.196 1.00 90.69 99 TYR A CA 1
ATOM 761 C C . TYR A 1 99 ? -25.911 14.128 -2.074 1.00 90.69 99 TYR A C 1
ATOM 763 O O . TYR A 1 99 ? -26.409 15.228 -2.263 1.00 90.69 99 TYR A O 1
ATOM 771 N N . ARG A 1 100 ? -26.064 13.475 -0.912 1.00 93.12 100 ARG A N 1
ATOM 772 C CA . ARG A 1 100 ? -26.953 13.925 0.177 1.00 93.12 100 ARG A CA 1
ATOM 773 C C . ARG A 1 100 ? -26.620 15.320 0.702 1.00 93.12 100 ARG A C 1
ATOM 775 O O . ARG A 1 100 ? -27.527 16.106 0.914 1.00 93.12 100 ARG A O 1
ATOM 782 N N . GLU A 1 101 ? -25.339 15.646 0.840 1.00 95.12 101 GLU A N 1
ATOM 783 C CA . GLU A 1 101 ? -24.890 16.946 1.354 1.00 95.12 101 GLU A CA 1
ATOM 784 C C . GLU A 1 101 ? -25.149 18.056 0.331 1.00 95.12 101 GLU A C 1
ATOM 786 O O . GLU A 1 101 ? -25.757 19.077 0.643 1.00 95.12 101 GLU A O 1
ATOM 791 N N . GLN A 1 102 ? -24.770 17.821 -0.931 1.00 94.50 102 GLN A N 1
ATOM 792 C CA . GLN A 1 102 ? -25.047 18.759 -2.020 1.00 94.50 102 GLN A CA 1
ATOM 793 C C . GLN A 1 102 ? -26.555 18.914 -2.268 1.00 94.50 102 GLN A C 1
ATOM 795 O O . GLN A 1 102 ? -27.026 20.021 -2.505 1.00 94.50 102 GLN A O 1
ATOM 800 N N . GLY A 1 103 ? -27.315 17.821 -2.192 1.00 94.19 103 GLY A N 1
ATOM 801 C CA . GLY A 1 103 ? -28.767 17.812 -2.330 1.00 94.19 103 GLY A CA 1
ATOM 802 C C . GLY A 1 103 ? -29.455 18.574 -1.201 1.00 94.19 103 GLY A C 1
ATOM 803 O O . GLY A 1 103 ? -30.362 19.351 -1.473 1.00 94.19 103 GLY A O 1
ATOM 804 N N . ALA A 1 104 ? -28.990 18.429 0.043 1.00 97.00 104 ALA A N 1
ATOM 805 C CA . ALA A 1 104 ? -29.507 19.173 1.189 1.00 97.00 104 ALA A CA 1
ATOM 806 C C . ALA A 1 104 ? -29.250 20.678 1.060 1.00 97.00 104 ALA A C 1
ATOM 808 O O . ALA A 1 104 ? -30.127 21.481 1.384 1.00 97.00 104 ALA A O 1
ATOM 809 N N . THR A 1 105 ? -28.078 21.059 0.547 1.00 96.62 105 THR A N 1
ATOM 810 C CA . THR A 1 105 ? -27.762 22.453 0.222 1.00 96.62 105 THR A CA 1
ATOM 811 C C . THR A 1 105 ? -28.664 22.975 -0.897 1.00 96.62 105 THR A C 1
ATOM 813 O O . THR A 1 105 ? -29.294 24.012 -0.724 1.00 96.62 105 THR A O 1
ATOM 816 N N . ASN A 1 106 ? -28.801 22.238 -2.006 1.00 95.75 106 ASN A N 1
ATOM 817 C CA . ASN A 1 106 ? -29.636 22.661 -3.135 1.00 95.75 106 ASN A CA 1
ATOM 818 C C . ASN A 1 106 ? -31.119 22.779 -2.755 1.00 95.75 106 ASN A C 1
ATOM 820 O O . ASN A 1 106 ? -31.777 23.704 -3.208 1.00 95.75 106 ASN A O 1
ATOM 824 N N . LEU A 1 107 ? -31.641 21.883 -1.911 1.00 97.00 107 LEU A N 1
ATOM 825 C CA . LEU A 1 107 ? -33.007 21.962 -1.384 1.00 97.00 107 LEU A CA 1
ATOM 826 C C . LEU A 1 107 ? -33.233 23.231 -0.548 1.00 97.00 107 LEU A C 1
ATOM 828 O O . LEU A 1 107 ? -34.272 23.872 -0.681 1.00 97.00 107 LEU A O 1
ATOM 832 N N . GLY A 1 108 ? -32.259 23.605 0.288 1.00 96.81 108 GLY A N 1
ATOM 833 C CA . GLY A 1 108 ? -32.314 24.850 1.058 1.00 96.81 108 GLY A CA 1
ATOM 834 C C . GLY A 1 108 ? -32.254 26.092 0.164 1.00 96.81 108 GLY A C 1
ATOM 835 O O . GLY A 1 108 ? -33.064 27.004 0.322 1.00 96.81 108 GLY A O 1
ATOM 836 N N . ASP A 1 109 ? -31.340 26.100 -0.811 1.00 96.31 109 ASP A N 1
ATOM 837 C CA . ASP A 1 109 ? -31.216 27.184 -1.794 1.00 96.31 109 ASP A CA 1
ATOM 838 C C . ASP A 1 109 ? -32.493 27.317 -2.642 1.00 96.31 109 ASP A C 1
ATOM 840 O O . ASP A 1 109 ? -32.970 28.424 -2.881 1.00 96.31 109 ASP A O 1
ATOM 844 N N . LEU A 1 110 ? -33.080 26.190 -3.056 1.00 96.12 110 LEU A N 1
ATOM 845 C CA . LEU A 1 110 ? -34.340 26.142 -3.792 1.00 96.12 110 LEU A CA 1
ATOM 846 C C . LEU A 1 110 ? -35.467 26.764 -2.970 1.00 96.12 110 LEU A C 1
ATOM 848 O O . LEU A 1 110 ? -36.150 27.649 -3.476 1.00 96.12 110 LEU A O 1
ATOM 852 N N . ALA A 1 111 ? -35.637 26.360 -1.708 1.00 96.81 111 ALA A N 1
ATOM 853 C CA . ALA A 1 111 ? -36.685 26.906 -0.847 1.00 96.81 111 ALA A CA 1
ATOM 854 C C . ALA A 1 111 ? -36.561 28.424 -0.687 1.00 96.81 111 ALA A C 1
ATOM 856 O O . ALA A 1 111 ? -37.548 29.149 -0.797 1.00 96.81 111 ALA A O 1
ATOM 857 N N . LYS A 1 112 ? -35.328 28.908 -0.507 1.00 95.81 112 LYS A N 1
ATOM 858 C CA . LYS A 1 112 ? -35.033 30.337 -0.435 1.00 95.81 112 LYS A CA 1
ATOM 859 C C . LYS A 1 112 ? -35.469 31.068 -1.708 1.00 95.81 112 LYS A C 1
ATOM 861 O O . LYS A 1 112 ? -36.225 32.028 -1.615 1.00 95.81 112 LYS A O 1
ATOM 866 N N . VAL A 1 113 ? -35.047 30.593 -2.882 1.00 96.31 113 VAL A N 1
ATOM 867 C CA . VAL A 1 113 ? -35.394 31.222 -4.170 1.00 96.31 113 VAL A CA 1
ATOM 868 C C . VAL A 1 113 ? -36.903 31.189 -4.417 1.00 96.31 113 VAL A C 1
ATOM 870 O O . VAL A 1 113 ? -37.468 32.184 -4.859 1.00 96.31 113 VAL A O 1
ATOM 873 N N . VAL A 1 114 ? -37.581 30.080 -4.111 1.00 96.44 114 VAL A N 1
ATOM 874 C CA . VAL A 1 114 ? -39.039 29.972 -4.282 1.00 96.44 114 VAL A CA 1
ATOM 875 C C . VAL A 1 114 ? -39.782 30.976 -3.396 1.00 96.44 114 VAL A C 1
ATOM 877 O O . VAL A 1 114 ? -40.709 31.628 -3.873 1.00 96.44 114 VAL A O 1
ATOM 880 N N . CYS A 1 115 ? -39.365 31.157 -2.142 1.00 95.44 115 CYS A N 1
ATOM 881 C CA . CYS A 1 115 ? -39.959 32.159 -1.258 1.00 95.44 115 CYS A CA 1
ATOM 882 C C . CYS A 1 115 ? -39.653 33.601 -1.692 1.00 95.44 115 CYS A C 1
ATOM 884 O O . CYS A 1 115 ? -40.556 34.429 -1.682 1.00 95.44 115 CYS A O 1
ATOM 886 N N . GLU A 1 116 ? -38.404 33.907 -2.053 1.00 94.69 116 GLU A N 1
ATOM 887 C CA . GLU A 1 116 ? -37.954 35.282 -2.324 1.00 94.69 116 GLU A CA 1
ATOM 888 C C . GLU A 1 116 ? -38.382 35.798 -3.705 1.00 94.69 116 GLU A C 1
ATOM 890 O O . GLU A 1 116 ? -38.767 36.956 -3.835 1.00 94.69 116 GLU A O 1
ATOM 895 N N . GLU A 1 117 ? -38.328 34.955 -4.739 1.00 95.31 117 GLU A N 1
ATOM 896 C CA . GLU A 1 117 ? -38.514 35.378 -6.136 1.00 95.31 117 GLU A CA 1
ATOM 897 C C . GLU A 1 117 ? -39.883 35.018 -6.721 1.00 95.31 117 GLU A C 1
ATOM 899 O O . GLU A 1 117 ? -40.238 35.516 -7.798 1.00 95.31 117 GLU A O 1
ATOM 904 N N . TYR A 1 118 ? -40.617 34.126 -6.048 1.00 96.81 118 TYR A N 1
ATOM 905 C CA . TYR A 1 118 ? -41.871 33.544 -6.535 1.00 96.81 118 TYR A CA 1
ATOM 906 C C . TYR A 1 118 ? -42.977 33.485 -5.464 1.00 96.81 118 TYR A C 1
ATOM 908 O O . TYR A 1 118 ? -43.990 32.820 -5.675 1.00 96.81 118 TYR A O 1
ATOM 916 N N . ASP A 1 119 ? -42.818 34.186 -4.337 1.00 95.06 119 ASP A N 1
ATOM 917 C CA . ASP A 1 119 ? -43.811 34.287 -3.252 1.00 95.06 119 ASP A CA 1
ATOM 918 C C . ASP A 1 119 ? -44.266 32.925 -2.687 1.00 95.06 119 ASP A C 1
ATOM 920 O O . ASP A 1 119 ? -45.424 32.741 -2.310 1.00 95.06 119 ASP A O 1
ATOM 924 N N . GLY A 1 120 ? -43.369 31.933 -2.663 1.00 93.62 120 GLY A N 1
ATOM 925 C CA . GLY A 1 120 ? -43.671 30.581 -2.179 1.00 93.62 120 GLY A CA 1
ATOM 926 C C . GLY A 1 120 ? -44.450 29.707 -3.172 1.00 93.62 120 GLY A C 1
ATOM 927 O O . GLY A 1 120 ? -44.715 28.544 -2.877 1.00 93.62 120 GLY A O 1
ATOM 928 N N . ASP A 1 121 ? -44.791 30.228 -4.355 1.00 96.75 121 ASP A N 1
ATOM 929 C CA . ASP A 1 121 ? -45.597 29.543 -5.365 1.00 96.75 121 ASP A CA 1
ATOM 930 C C . ASP A 1 121 ? -44.919 29.577 -6.741 1.00 96.75 121 ASP A C 1
ATOM 932 O O . ASP A 1 121 ? -44.902 30.586 -7.450 1.00 96.75 121 ASP A O 1
ATOM 936 N N . LEU A 1 122 ? -44.408 28.422 -7.171 1.00 96.31 122 LEU A N 1
ATOM 937 C CA . LEU A 1 122 ? -43.747 28.274 -8.467 1.00 96.31 122 LEU A CA 1
ATOM 938 C C . LEU A 1 122 ? -44.668 28.526 -9.671 1.00 96.31 122 LEU A C 1
ATOM 940 O O . LEU A 1 122 ? -44.160 28.763 -10.764 1.00 96.31 122 LEU A O 1
ATOM 944 N N . ASN A 1 123 ? -45.994 28.585 -9.520 1.00 96.62 123 ASN A N 1
ATOM 945 C CA . ASN A 1 123 ? -46.868 29.077 -10.594 1.00 96.62 123 ASN A CA 1
ATOM 946 C C . ASN A 1 123 ? -46.589 30.543 -10.953 1.00 96.62 123 ASN A C 1
ATOM 948 O O . ASN A 1 123 ? -46.833 30.971 -12.085 1.00 96.62 123 ASN A O 1
ATOM 952 N N . ASN A 1 124 ? -46.027 31.327 -10.031 1.00 96.88 124 ASN A N 1
ATOM 953 C CA . ASN A 1 124 ? -45.581 32.684 -10.324 1.00 96.88 124 ASN A CA 1
ATOM 954 C C . ASN A 1 124 ? -44.359 32.704 -11.252 1.00 96.88 124 ASN A C 1
ATOM 956 O O . ASN A 1 124 ? -44.177 33.687 -11.968 1.00 96.88 124 ASN A O 1
ATOM 960 N N . LEU A 1 125 ? -43.582 31.616 -11.342 1.00 96.94 125 LEU A N 1
ATOM 961 C CA . LEU A 1 125 ? -42.532 31.465 -12.355 1.00 96.94 125 LEU A CA 1
ATOM 962 C C . LEU A 1 125 ? -43.133 31.457 -13.761 1.00 96.94 125 LEU A C 1
ATOM 964 O O . LEU A 1 125 ? -42.654 32.183 -14.633 1.00 96.94 125 LEU A O 1
ATOM 968 N N . LEU A 1 126 ? -44.219 30.707 -13.970 1.00 96.00 126 LEU A N 1
ATOM 969 C CA . LEU A 1 126 ? -44.922 30.669 -15.253 1.00 96.00 126 LEU A CA 1
ATOM 970 C C . LEU A 1 126 ? -45.480 32.051 -15.635 1.00 96.00 126 LEU A C 1
ATOM 972 O O . LEU A 1 126 ? -45.323 32.493 -16.776 1.00 96.00 126 LEU A O 1
ATOM 976 N N . LYS A 1 127 ? -46.062 32.771 -14.666 1.00 94.81 127 LYS A N 1
ATOM 977 C CA . LYS A 1 127 ? -46.540 34.152 -14.860 1.00 94.81 127 LYS A CA 1
ATOM 978 C C . LYS A 1 127 ? -45.389 35.112 -15.182 1.00 94.81 127 LYS A C 1
ATOM 980 O O . LYS A 1 127 ? -45.497 35.878 -16.133 1.00 94.81 127 LYS A O 1
ATOM 985 N N . LYS A 1 128 ? -44.267 35.040 -14.450 1.00 94.88 128 LYS A N 1
ATOM 986 C CA . LYS A 1 128 ? -43.042 35.842 -14.676 1.00 94.88 128 LYS A CA 1
ATOM 987 C C . LYS A 1 128 ? -42.431 35.566 -16.051 1.00 94.88 128 LYS A C 1
ATOM 989 O O . LYS A 1 128 ? -41.825 36.452 -16.652 1.00 94.88 128 LYS A O 1
ATOM 994 N N . ALA A 1 129 ? -42.614 34.354 -16.569 1.00 95.25 129 ALA A N 1
ATOM 995 C CA . ALA A 1 129 ? -42.223 33.973 -17.918 1.00 95.25 129 ALA A CA 1
ATOM 996 C C . ALA A 1 129 ? -43.209 34.424 -19.010 1.00 95.25 129 ALA A C 1
ATOM 998 O O . ALA A 1 129 ? -42.942 34.176 -20.181 1.00 95.25 129 ALA A O 1
ATOM 999 N N . ASN A 1 130 ? -44.333 35.064 -18.663 1.00 94.56 130 ASN A N 1
ATOM 1000 C CA . ASN A 1 130 ? -45.437 35.367 -19.581 1.00 94.56 130 ASN A CA 1
ATOM 1001 C C . ASN A 1 130 ? -45.920 34.131 -20.356 1.00 94.56 130 ASN A C 1
ATOM 1003 O O . ASN A 1 130 ? -46.252 34.234 -21.535 1.00 94.56 130 ASN A O 1
ATOM 1007 N N . TYR A 1 131 ? -45.939 32.964 -19.701 1.00 93.88 131 TYR A N 1
ATOM 1008 C CA . TYR A 1 131 ? -46.308 31.680 -20.310 1.00 93.88 131 TYR A CA 1
ATOM 1009 C C . TYR A 1 131 ? -45.418 31.263 -21.503 1.00 93.88 131 TYR A C 1
ATOM 1011 O O . TYR A 1 131 ? -45.755 30.323 -22.221 1.00 93.88 131 TYR A O 1
ATOM 1019 N N . ASP A 1 132 ? -44.264 31.916 -21.709 1.00 93.88 132 ASP A N 1
ATOM 1020 C CA . ASP A 1 132 ? -43.318 31.585 -22.776 1.00 93.88 132 ASP A CA 1
ATOM 1021 C C . ASP A 1 132 ? -42.396 30.430 -22.363 1.00 93.88 132 ASP A C 1
ATOM 1023 O O . ASP A 1 132 ? -41.608 30.533 -21.419 1.00 93.88 132 ASP A O 1
ATOM 1027 N N . ARG A 1 133 ? -42.452 29.327 -23.115 1.00 93.88 133 ARG A N 1
ATOM 1028 C CA . ARG A 1 133 ? -41.688 28.099 -22.847 1.00 93.88 133 ARG A CA 1
ATOM 1029 C C . ARG A 1 133 ? -40.174 28.336 -22.775 1.00 93.88 133 ARG A C 1
ATOM 1031 O O . ARG A 1 133 ? -39.498 27.764 -21.918 1.00 93.88 133 ARG A O 1
ATOM 1038 N N . SER A 1 134 ? -39.626 29.177 -23.652 1.00 92.94 134 SER A N 1
ATOM 1039 C CA . SER A 1 134 ? -38.182 29.458 -23.682 1.00 92.94 134 SER A CA 1
ATOM 1040 C C . SER A 1 134 ? -37.752 30.261 -22.456 1.00 92.94 134 SER A C 1
ATOM 1042 O O . SER A 1 134 ? -36.687 30.013 -21.882 1.00 92.94 134 SER A O 1
ATOM 1044 N N . ARG A 1 135 ? -38.601 31.187 -22.005 1.00 95.50 135 ARG A N 1
ATOM 1045 C CA . ARG A 1 135 ? -38.389 31.978 -20.798 1.00 95.50 135 ARG A CA 1
ATOM 1046 C C . ARG A 1 135 ? -38.541 31.141 -19.534 1.00 95.50 135 ARG A C 1
ATOM 1048 O O . ARG A 1 135 ? -37.697 31.277 -18.652 1.00 95.50 135 ARG A O 1
ATOM 1055 N N . VAL A 1 136 ? -39.520 30.234 -19.467 1.00 96.75 136 VAL A N 1
ATOM 1056 C CA . VAL A 1 136 ? -39.626 29.244 -18.377 1.00 96.75 136 VAL A CA 1
ATOM 1057 C C . VAL A 1 136 ? -38.339 28.416 -18.305 1.00 96.75 136 VAL A C 1
ATOM 1059 O O . VAL A 1 136 ? -37.773 28.271 -17.226 1.00 96.75 136 VAL A O 1
ATOM 1062 N N . ARG A 1 137 ? -37.798 27.957 -19.446 1.00 95.81 137 ARG A N 1
ATOM 1063 C CA . ARG A 1 137 ? -36.549 27.168 -19.488 1.00 95.81 137 ARG A CA 1
ATOM 1064 C C . ARG A 1 137 ? -35.374 27.960 -18.930 1.00 95.81 137 ARG A C 1
ATOM 1066 O O . ARG A 1 137 ? -34.562 27.399 -18.204 1.00 95.81 137 ARG A O 1
ATOM 1073 N N . ALA A 1 138 ? -35.282 29.248 -19.259 1.00 95.25 138 ALA A N 1
ATOM 1074 C CA . ALA A 1 138 ? -34.241 30.121 -18.727 1.00 95.25 138 ALA A CA 1
ATOM 1075 C C . ALA A 1 138 ? -34.358 30.292 -17.203 1.00 95.25 138 ALA A C 1
ATOM 1077 O O . ALA A 1 138 ? -33.367 30.091 -16.512 1.00 95.25 138 ALA A O 1
ATOM 1078 N N . LEU A 1 139 ? -35.559 30.578 -16.687 1.00 96.19 139 LEU A N 1
ATOM 1079 C CA . LEU A 1 139 ? -35.793 30.784 -15.252 1.00 96.19 139 LEU A CA 1
ATOM 1080 C C . LEU A 1 139 ? -35.558 29.509 -14.428 1.00 96.19 139 LEU A C 1
ATOM 1082 O O . LEU A 1 139 ? -34.987 29.576 -13.346 1.00 96.19 139 LEU A O 1
ATOM 1086 N N . VAL A 1 140 ? -35.929 28.329 -14.938 1.00 95.94 140 VAL A N 1
ATOM 1087 C CA . VAL A 1 140 ? -35.679 27.061 -14.226 1.00 95.94 140 VAL A CA 1
ATOM 1088 C C . VAL A 1 140 ? -34.175 26.754 -14.131 1.00 95.94 140 VAL A C 1
ATOM 1090 O O . VAL A 1 140 ? -33.723 26.204 -13.131 1.00 95.94 140 VAL A O 1
ATOM 1093 N N . LYS A 1 141 ? -33.360 27.158 -15.117 1.00 94.44 141 LYS A N 1
ATOM 1094 C CA . LYS A 1 141 ? -31.890 27.004 -15.054 1.00 94.44 141 LYS A CA 1
ATOM 1095 C C . LYS A 1 141 ? -31.213 27.896 -14.013 1.00 94.44 141 LYS A C 1
ATOM 1097 O O . LYS A 1 141 ? -30.045 27.672 -13.706 1.00 94.44 141 LYS A O 1
ATOM 1102 N N . GLU A 1 142 ? -31.903 28.910 -13.496 1.00 93.69 142 GLU A N 1
ATOM 1103 C CA . GLU A 1 142 ? -31.357 29.781 -12.451 1.00 93.69 142 GLU A CA 1
ATOM 1104 C C . GLU A 1 142 ? -31.328 29.077 -11.084 1.00 93.69 142 GLU A C 1
ATOM 1106 O O . GLU A 1 142 ? -30.530 29.449 -10.221 1.00 93.69 142 GLU A O 1
ATOM 1111 N N . PHE A 1 143 ? -32.123 28.015 -10.889 1.00 93.38 143 PHE A N 1
ATOM 1112 C CA . PHE A 1 143 ? -32.038 27.192 -9.685 1.00 93.38 143 PHE A CA 1
ATOM 1113 C C . PHE A 1 143 ? -30.709 26.433 -9.627 1.00 93.38 143 PHE A C 1
ATOM 1115 O O . PHE A 1 143 ? -30.248 25.807 -10.587 1.00 93.38 143 PHE A O 1
ATOM 1122 N N . ARG A 1 144 ? -30.085 26.440 -8.448 1.00 88.19 144 ARG A N 1
ATOM 1123 C CA . ARG A 1 144 ? -28.802 25.772 -8.239 1.00 88.19 144 ARG A CA 1
ATOM 1124 C C . ARG A 1 144 ? -28.926 24.265 -8.480 1.00 88.19 144 ARG A C 1
ATOM 1126 O O . ARG A 1 144 ? -29.728 23.585 -7.851 1.00 88.19 144 ARG A O 1
ATOM 1133 N N . GLY A 1 145 ? -28.078 23.739 -9.365 1.00 81.50 145 GLY A N 1
ATOM 1134 C CA . GLY A 1 145 ? -28.077 22.320 -9.732 1.00 81.50 145 GLY A CA 1
ATOM 1135 C C . GLY A 1 145 ? -28.954 21.967 -10.939 1.00 81.50 145 GLY A C 1
ATOM 1136 O O . GLY A 1 145 ? -29.000 20.794 -11.302 1.00 81.50 145 GLY A O 1
ATOM 1137 N N . PHE A 1 146 ? -29.590 22.944 -11.597 1.00 90.25 146 PHE A N 1
ATOM 1138 C CA . PHE A 1 146 ? -30.416 22.710 -12.784 1.00 90.25 146 PHE A CA 1
ATOM 1139 C C . PHE A 1 146 ? -29.636 22.918 -14.090 1.00 90.25 146 PHE A C 1
ATOM 1141 O O . PHE A 1 146 ? -29.454 24.033 -14.575 1.00 90.25 146 PHE A O 1
ATOM 1148 N N . GLY A 1 147 ? -29.182 21.811 -14.682 1.00 88.44 147 GLY A N 1
ATOM 1149 C CA . GLY A 1 147 ? -28.687 21.763 -16.064 1.00 88.44 147 GLY A CA 1
ATOM 1150 C C . GLY A 1 147 ? -29.797 21.451 -17.075 1.00 88.44 147 GLY A C 1
ATOM 1151 O O . GLY A 1 147 ? -30.957 21.296 -16.706 1.00 88.44 147 GLY A O 1
ATOM 1152 N N . ASP A 1 148 ? -29.444 21.292 -18.356 1.00 89.00 148 ASP A N 1
ATOM 1153 C CA . ASP A 1 148 ? -30.415 20.979 -19.421 1.00 89.00 148 ASP A CA 1
ATOM 1154 C C . ASP A 1 148 ? -31.269 19.738 -19.131 1.00 89.00 148 ASP A C 1
ATOM 1156 O O . ASP A 1 148 ? -32.481 19.792 -19.302 1.00 89.00 148 ASP A O 1
ATOM 1160 N N . LEU A 1 149 ? -30.663 18.672 -18.599 1.00 87.62 149 LEU A N 1
ATOM 1161 C CA . LEU A 1 149 ? -31.381 17.448 -18.237 1.00 87.62 149 LEU A CA 1
ATOM 1162 C C . LEU A 1 149 ? -32.429 17.675 -17.137 1.00 87.62 149 LEU A C 1
ATOM 1164 O O . LEU A 1 149 ? -33.519 17.124 -17.209 1.00 87.62 149 LEU A O 1
ATOM 1168 N N . ALA A 1 150 ? -32.113 18.482 -16.120 1.00 89.75 150 ALA A N 1
ATOM 1169 C CA . ALA A 1 150 ? -33.059 18.778 -15.045 1.00 89.75 150 ALA A CA 1
ATOM 1170 C C .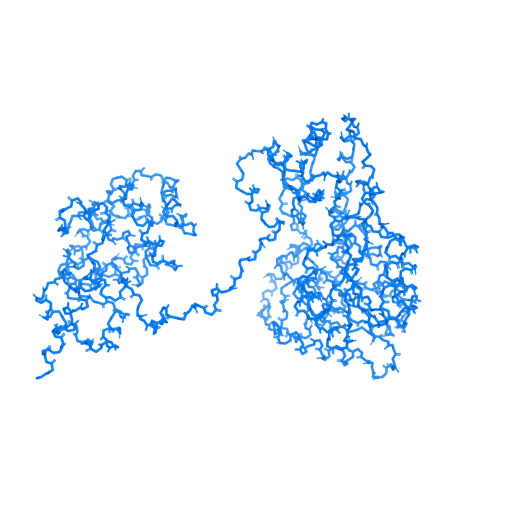 ALA A 1 150 ? -34.253 19.580 -15.573 1.00 89.75 150 ALA A C 1
ATOM 1172 O O . ALA A 1 150 ? -35.387 19.324 -15.186 1.00 89.75 150 ALA A O 1
ATOM 1173 N N . VAL A 1 151 ? -34.014 20.521 -16.491 1.00 93.69 151 VAL A N 1
ATOM 1174 C CA . VAL A 1 151 ? -35.109 21.276 -17.106 1.00 93.69 151 VAL A CA 1
ATOM 1175 C C . VAL A 1 151 ? -35.963 20.400 -18.004 1.00 93.69 151 VAL A C 1
ATOM 1177 O O . VAL A 1 151 ? -37.178 20.527 -17.957 1.00 93.69 151 VAL A O 1
ATOM 1180 N N . ASP A 1 152 ? -35.353 19.511 -18.788 1.00 91.12 152 ASP A N 1
ATOM 1181 C CA . ASP A 1 152 ? -36.108 18.608 -19.652 1.00 91.12 152 ASP A CA 1
ATOM 1182 C C . ASP A 1 152 ? -37.006 17.678 -18.808 1.00 91.12 152 ASP A C 1
ATOM 1184 O O . ASP A 1 152 ? -38.191 17.588 -19.096 1.00 91.12 152 ASP A O 1
ATOM 1188 N N . ILE A 1 153 ? -36.508 17.104 -17.699 1.00 89.50 153 ILE A N 1
ATOM 1189 C CA . ILE A 1 153 ? -37.331 16.300 -16.765 1.00 89.50 153 ILE A CA 1
ATOM 1190 C C . ILE A 1 153 ? -38.448 17.142 -16.128 1.00 89.50 153 ILE A C 1
ATOM 1192 O O . ILE A 1 153 ? -39.579 16.684 -15.984 1.00 89.50 153 ILE A O 1
ATOM 1196 N N . PHE A 1 154 ? -38.148 18.382 -15.731 1.00 93.69 154 PHE A N 1
ATOM 1197 C CA . PHE A 1 154 ? -39.161 19.275 -15.170 1.00 93.69 154 PHE A CA 1
ATOM 1198 C C . PHE A 1 154 ? -40.241 19.623 -16.200 1.00 93.69 154 PHE A C 1
ATOM 1200 O O . PHE A 1 154 ? -41.412 19.660 -15.851 1.00 93.69 154 PHE A O 1
ATOM 1207 N N . PHE A 1 155 ? -39.864 19.869 -17.456 1.00 93.44 155 PHE A N 1
ATOM 1208 C CA . PHE A 1 155 ? -40.789 20.212 -18.539 1.00 93.44 155 PHE A CA 1
ATOM 1209 C C . PHE A 1 155 ? -41.684 19.044 -18.908 1.00 93.44 155 PHE A C 1
ATOM 1211 O O . PHE A 1 155 ? -42.874 19.264 -19.127 1.00 93.44 155 PHE A O 1
ATOM 1218 N N . ASP A 1 156 ? -41.106 17.843 -18.923 1.00 88.00 156 ASP A N 1
ATOM 1219 C CA . ASP A 1 156 ? -41.833 16.599 -19.122 1.00 88.00 156 ASP A CA 1
ATOM 1220 C C . ASP A 1 156 ? -42.959 16.514 -18.091 1.00 88.00 156 ASP A C 1
ATOM 1222 O O . ASP A 1 156 ? -44.119 16.638 -18.462 1.00 88.00 156 ASP A O 1
ATOM 1226 N N . ASN A 1 157 ? -42.616 16.550 -16.798 1.00 89.50 157 ASN A N 1
ATOM 1227 C CA . ASN A 1 157 ? -43.572 16.461 -15.694 1.00 89.50 157 ASN A CA 1
ATOM 1228 C C . ASN A 1 157 ? -44.558 17.639 -15.603 1.00 89.50 157 ASN A C 1
ATOM 1230 O O . ASN A 1 157 ? -45.743 17.432 -15.339 1.00 89.50 157 ASN A O 1
ATOM 1234 N N . VAL A 1 158 ? -44.104 18.886 -15.754 1.00 92.94 158 VAL A N 1
ATOM 1235 C CA . VAL A 1 158 ? -44.929 20.066 -15.443 1.00 92.94 158 VAL A CA 1
ATOM 1236 C C . VAL A 1 158 ? -45.959 20.364 -16.526 1.00 92.94 158 VAL A C 1
ATOM 1238 O O . VAL A 1 158 ? -46.961 21.008 -16.234 1.00 92.94 158 VAL A O 1
ATOM 1241 N N . GLN A 1 159 ? -45.779 19.879 -17.761 1.00 91.69 159 GLN A N 1
ATOM 1242 C CA . GLN A 1 159 ? -46.743 20.138 -18.837 1.00 91.69 159 GLN A CA 1
ATOM 1243 C C . GLN A 1 159 ? -48.145 19.578 -18.535 1.00 91.69 159 GLN A C 1
ATOM 1245 O O . GLN A 1 159 ? -49.121 20.152 -19.010 1.00 91.69 159 GLN A O 1
ATOM 1250 N N . SER A 1 160 ? -48.253 18.545 -17.680 1.00 87.38 160 SER A N 1
ATOM 1251 C CA . SER A 1 160 ? -49.544 18.022 -17.177 1.00 87.38 160 SER A CA 1
ATOM 1252 C C . SER A 1 160 ? -50.392 19.082 -16.485 1.00 87.38 160 SER A C 1
ATOM 1254 O O . SER A 1 160 ? -51.614 19.047 -16.566 1.00 87.38 160 SER A O 1
ATOM 1256 N N . VAL A 1 161 ? -49.741 20.006 -15.779 1.00 90.06 161 VAL A N 1
ATOM 1257 C CA . VAL A 1 161 ? -50.393 21.034 -14.965 1.00 90.06 161 VAL A CA 1
ATOM 1258 C C . VAL A 1 161 ? -50.197 22.436 -15.546 1.00 90.06 161 VAL A C 1
ATOM 1260 O O . VAL A 1 161 ? -50.963 23.345 -15.231 1.00 90.06 161 VAL A O 1
ATOM 1263 N N . TRP A 1 162 ? -49.223 22.617 -16.446 1.00 93.56 162 TRP A N 1
ATOM 1264 C CA . TRP A 1 162 ? -48.960 23.833 -17.220 1.00 93.56 162 TRP A CA 1
ATOM 1265 C C . TRP A 1 162 ? -49.122 23.575 -18.730 1.00 93.56 162 TRP A C 1
ATOM 1267 O O . TRP A 1 162 ? -48.123 23.416 -19.440 1.00 93.56 162 TRP A O 1
ATOM 1277 N N . PRO A 1 163 ? -50.356 23.619 -19.271 1.00 88.62 163 PRO A N 1
ATOM 1278 C CA . PRO A 1 163 ? -50.623 23.312 -20.680 1.00 88.62 163 PRO A CA 1
ATOM 1279 C C . PRO A 1 163 ? -49.851 24.172 -21.691 1.00 88.62 163 PRO A C 1
ATOM 1281 O O . PRO A 1 163 ? -49.601 23.730 -22.805 1.00 88.62 163 PRO A O 1
ATOM 1284 N N . SER A 1 164 ? -49.413 25.383 -21.320 1.00 89.69 164 SER A N 1
ATOM 1285 C CA . SER A 1 164 ? -48.573 26.240 -22.177 1.00 89.69 164 SER A CA 1
ATOM 1286 C C . SER A 1 164 ? -47.176 25.659 -22.456 1.00 89.69 164 SER A C 1
ATOM 1288 O O . SER A 1 164 ? -46.470 26.130 -23.348 1.00 89.69 164 SER A O 1
ATOM 1290 N N . ILE A 1 165 ? -46.752 24.650 -21.690 1.00 93.00 165 ILE A N 1
ATOM 1291 C CA . ILE A 1 165 ? -45.507 23.907 -21.914 1.00 93.00 165 ILE A CA 1
ATOM 1292 C C . ILE A 1 165 ? -45.712 22.759 -22.911 1.00 93.00 165 ILE A C 1
ATOM 1294 O O . ILE A 1 165 ? -44.755 22.394 -23.590 1.00 93.00 165 ILE A O 1
ATOM 1298 N N . ALA A 1 166 ? -46.937 22.253 -23.078 1.00 89.31 166 ALA A N 1
ATOM 1299 C CA . ALA A 1 166 ? -47.243 21.178 -24.016 1.00 89.31 166 ALA A CA 1
ATOM 1300 C C . ALA A 1 166 ? -47.294 21.667 -25.485 1.00 89.31 166 ALA A C 1
ATOM 1302 O O . ALA A 1 166 ? -47.576 22.843 -25.743 1.00 89.31 166 ALA A O 1
ATOM 1303 N N . PRO A 1 167 ? -46.998 20.796 -26.469 1.00 90.38 167 PRO A N 1
ATOM 1304 C CA . PRO A 1 167 ? -46.393 19.481 -26.282 1.00 90.38 167 PRO A CA 1
ATOM 1305 C C . PRO A 1 167 ? -44.885 19.608 -26.023 1.00 90.38 167 PRO A C 1
ATOM 1307 O O . PRO A 1 167 ? -44.187 20.376 -26.700 1.00 90.38 167 PRO A O 1
ATOM 1310 N N . PHE A 1 168 ? -44.374 18.853 -25.057 1.00 88.19 168 PHE A N 1
ATOM 1311 C CA . PHE A 1 168 ? -42.949 18.681 -24.807 1.00 88.19 168 PHE A CA 1
ATOM 1312 C C . PHE A 1 168 ? -42.629 17.191 -24.683 1.00 88.19 168 PHE A C 1
ATOM 1314 O O . PHE A 1 168 ? -43.290 16.470 -23.950 1.00 88.19 168 PHE A O 1
ATOM 1321 N N . ILE A 1 169 ? -41.602 16.749 -25.406 1.00 84.31 169 ILE A N 1
ATOM 1322 C CA . ILE A 1 169 ? -40.974 15.439 -25.240 1.00 84.31 169 ILE A CA 1
ATOM 1323 C C . ILE A 1 169 ? -39.469 15.686 -25.344 1.00 84.31 169 ILE A C 1
ATOM 1325 O O . ILE A 1 169 ? -39.010 16.369 -26.269 1.00 84.31 169 ILE A O 1
ATOM 1329 N N . ASP A 1 170 ? -38.688 15.159 -24.404 1.00 81.50 170 ASP A N 1
ATOM 1330 C CA . ASP A 1 170 ? -37.240 15.332 -24.428 1.00 81.50 170 ASP A CA 1
ATOM 1331 C C . ASP A 1 170 ? -36.594 14.607 -25.628 1.00 81.50 170 ASP A C 1
ATOM 1333 O O . ASP A 1 170 ? -37.152 13.695 -26.247 1.00 81.50 170 ASP A O 1
ATOM 1337 N N . ARG A 1 171 ? -35.365 14.999 -25.977 1.00 79.00 171 ARG A N 1
ATOM 1338 C CA . ARG A 1 171 ? -34.680 14.475 -27.169 1.00 79.00 171 ARG A CA 1
ATOM 1339 C C . ARG A 1 171 ? -34.467 12.957 -27.126 1.00 79.00 171 ARG A C 1
ATOM 1341 O O . ARG A 1 171 ? -34.471 12.317 -28.177 1.00 79.00 171 ARG A O 1
ATOM 1348 N N . ARG A 1 172 ? -34.231 12.374 -25.950 1.00 75.19 172 ARG A N 1
ATOM 1349 C CA . ARG A 1 172 ? -34.009 10.930 -25.792 1.00 75.19 172 ARG A CA 1
ATOM 1350 C C . ARG A 1 172 ? -35.306 10.163 -26.026 1.00 75.19 172 ARG A C 1
ATOM 1352 O O . ARG A 1 172 ? -35.284 9.154 -26.735 1.00 75.19 172 ARG A O 1
ATOM 1359 N N . SER A 1 173 ? -36.409 10.669 -25.494 1.00 76.50 173 SER A N 1
ATOM 1360 C CA . SER A 1 173 ? -37.740 10.116 -25.725 1.00 76.50 173 SER A CA 1
ATOM 1361 C C . SER A 1 173 ? -38.130 10.245 -27.202 1.00 76.50 173 SER A C 1
ATOM 1363 O O . SER A 1 173 ? -38.425 9.241 -27.839 1.00 76.50 173 SER A O 1
ATOM 1365 N N . LEU A 1 174 ? -37.949 11.403 -27.844 1.00 80.06 174 LEU A N 1
ATOM 1366 C CA . LEU A 1 174 ? -38.201 11.542 -29.291 1.00 80.06 174 LEU A CA 1
ATOM 1367 C C . LEU A 1 174 ? -37.366 10.585 -30.162 1.00 80.06 174 LEU A C 1
ATOM 1369 O O . LEU A 1 174 ? -37.879 10.019 -31.128 1.00 80.06 174 LEU A O 1
ATOM 1373 N N . ASN A 1 175 ? -36.094 10.355 -29.822 1.00 75.62 175 ASN A N 1
ATOM 1374 C CA . ASN A 1 175 ? -35.273 9.370 -30.535 1.00 75.62 175 ASN A CA 1
ATOM 1375 C C . ASN A 1 175 ? -35.827 7.944 -30.369 1.00 75.62 175 ASN A C 1
ATOM 1377 O O . ASN A 1 175 ? -35.858 7.176 -31.328 1.00 75.62 175 ASN A O 1
ATOM 1381 N N . THR A 1 176 ? -36.306 7.599 -29.173 1.00 71.44 176 THR A N 1
ATOM 1382 C CA . THR A 1 176 ? -36.892 6.278 -28.903 1.00 71.44 176 THR A CA 1
ATOM 1383 C C . THR A 1 176 ? -38.227 6.100 -29.639 1.00 71.44 176 THR A C 1
ATOM 1385 O O . THR A 1 176 ? -38.506 5.027 -30.179 1.00 71.44 176 THR A O 1
ATOM 1388 N N . ALA A 1 177 ? -39.034 7.159 -29.754 1.00 74.31 177 ALA A N 1
ATOM 1389 C CA . ALA A 1 177 ? -40.244 7.167 -30.577 1.00 74.31 177 ALA A CA 1
ATOM 1390 C C . ALA A 1 177 ? -39.919 6.911 -32.065 1.00 74.31 177 ALA A C 1
ATOM 1392 O O . ALA A 1 177 ? -40.619 6.155 -32.746 1.00 74.31 177 ALA A O 1
ATOM 1393 N N . ALA A 1 178 ? -38.807 7.454 -32.569 1.00 75.44 178 ALA A N 1
ATOM 1394 C CA . ALA A 1 178 ? -38.328 7.164 -33.920 1.00 75.44 178 ALA A CA 1
ATOM 1395 C C . ALA A 1 178 ? -37.944 5.683 -34.098 1.00 75.44 178 ALA A C 1
ATOM 1397 O O . ALA A 1 178 ? -38.387 5.040 -35.051 1.00 75.44 178 ALA A O 1
ATOM 1398 N N . GLU A 1 179 ? -37.164 5.125 -33.166 1.00 75.19 179 GLU A N 1
ATOM 1399 C CA . GLU A 1 179 ? -36.692 3.729 -33.201 1.00 75.19 179 GLU A CA 1
ATOM 1400 C C . GLU A 1 179 ? -37.831 2.704 -33.094 1.00 75.19 179 GLU A C 1
ATOM 1402 O O . GLU A 1 179 ? -37.779 1.640 -33.713 1.00 75.19 179 GLU A O 1
ATOM 1407 N N . THR A 1 180 ? -38.891 3.033 -32.354 1.00 70.00 180 THR A N 1
ATOM 1408 C CA . THR A 1 180 ? -40.089 2.189 -32.186 1.00 70.00 180 THR A CA 1
ATOM 1409 C C . THR A 1 180 ? -41.113 2.356 -33.316 1.00 70.00 180 THR A C 1
ATOM 1411 O O . THR A 1 180 ? -42.131 1.660 -33.360 1.00 70.00 180 THR A O 1
ATOM 1414 N N . GLY A 1 181 ? -40.835 3.240 -34.280 1.00 73.94 181 GLY A N 1
ATOM 1415 C CA . GLY A 1 181 ? -41.686 3.479 -35.441 1.00 73.94 181 GLY A CA 1
ATOM 1416 C C . GLY A 1 181 ? -42.944 4.300 -35.141 1.00 73.94 181 GLY A C 1
ATOM 1417 O O . GLY A 1 181 ? -43.920 4.168 -35.882 1.00 73.94 181 GLY A O 1
ATOM 1418 N N . ILE A 1 182 ? -42.932 5.101 -34.071 1.00 78.12 182 ILE A N 1
ATOM 1419 C CA . ILE A 1 182 ? -43.900 6.178 -33.797 1.00 78.12 182 ILE A CA 1
ATOM 1420 C C . ILE A 1 182 ? -43.520 7.434 -34.608 1.00 78.12 182 ILE A C 1
ATOM 1422 O O . ILE A 1 182 ? -44.389 8.133 -35.115 1.00 78.12 182 ILE A O 1
ATOM 1426 N N . GLY A 1 183 ? -42.223 7.668 -34.833 1.00 80.62 183 GLY A N 1
ATOM 1427 C CA . GLY A 1 183 ? -41.712 8.836 -35.562 1.00 80.62 183 GLY A CA 1
ATOM 1428 C C . GLY A 1 183 ? -41.316 9.985 -34.631 1.00 80.62 183 GLY A C 1
ATOM 1429 O O . GLY A 1 183 ? -41.290 9.825 -33.416 1.00 80.62 183 GLY A O 1
ATOM 1430 N N . THR A 1 184 ? -40.955 11.134 -35.210 1.00 82.38 184 THR A N 1
ATOM 1431 C CA . THR A 1 184 ? -40.474 12.326 -34.475 1.00 82.38 184 THR A CA 1
ATOM 1432 C C . THR A 1 184 ? -41.374 13.550 -34.651 1.00 82.38 184 THR A C 1
ATOM 1434 O O . THR A 1 184 ? -40.981 14.652 -34.274 1.00 82.38 184 THR A O 1
ATOM 1437 N N . ASP A 1 185 ? -42.535 13.386 -35.288 1.00 86.25 185 ASP A N 1
ATOM 1438 C CA . ASP A 1 185 ? -43.500 14.467 -35.486 1.00 86.25 185 ASP A CA 1
ATOM 1439 C C . ASP A 1 185 ? -44.312 14.660 -34.199 1.00 86.25 185 ASP A C 1
ATOM 1441 O O . ASP A 1 185 ? -45.249 13.915 -33.913 1.00 86.25 185 ASP A O 1
ATOM 1445 N N . LEU A 1 186 ? -43.882 15.630 -33.391 1.00 84.06 186 LEU A N 1
ATOM 1446 C CA . LEU A 1 186 ? -44.447 15.893 -32.072 1.00 84.06 186 LEU A CA 1
ATOM 1447 C C . LEU A 1 186 ? -45.912 16.344 -32.142 1.00 84.06 186 LEU A C 1
ATOM 1449 O O . LEU A 1 186 ? -46.704 15.946 -31.291 1.00 84.06 186 LEU A O 1
ATOM 1453 N N . ASP A 1 187 ? -46.280 17.129 -33.155 1.00 84.12 187 ASP A N 1
ATOM 1454 C CA . ASP A 1 187 ? -47.651 17.614 -33.317 1.00 84.12 187 ASP A CA 1
ATOM 1455 C C . ASP A 1 187 ? -48.588 16.468 -33.714 1.00 84.12 187 ASP A C 1
ATOM 1457 O O . ASP A 1 187 ? -49.704 16.379 -33.200 1.00 84.12 187 ASP A O 1
ATOM 1461 N N . ALA A 1 188 ? -48.117 15.539 -34.556 1.00 83.31 188 ALA A N 1
ATOM 1462 C CA . ALA A 1 188 ? -48.863 14.329 -34.894 1.00 83.31 188 ALA A CA 1
ATOM 1463 C C . ALA A 1 188 ? -49.037 13.398 -33.683 1.00 83.31 188 ALA A C 1
ATOM 1465 O O . ALA A 1 188 ? -50.137 12.908 -33.443 1.00 83.31 188 ALA A O 1
ATOM 1466 N N . ILE A 1 189 ? -47.982 13.186 -32.885 1.00 81.88 189 ILE A N 1
ATOM 1467 C CA . ILE A 1 189 ? -48.061 12.383 -31.651 1.00 81.88 189 ILE A CA 1
ATOM 1468 C C . ILE A 1 189 ? -49.057 13.009 -30.670 1.00 81.88 189 ILE A C 1
ATOM 1470 O O . ILE A 1 189 ? -49.891 12.309 -30.104 1.00 81.88 189 ILE A O 1
ATOM 1474 N N . TYR A 1 190 ? -49.002 14.329 -30.494 1.00 85.50 190 TYR A N 1
ATOM 1475 C CA . TYR A 1 190 ? -49.886 15.035 -29.575 1.00 85.50 190 TYR A CA 1
ATOM 1476 C C . TYR A 1 190 ? -51.351 15.024 -30.032 1.00 85.50 190 TYR A C 1
ATOM 1478 O O . TYR A 1 190 ? -52.250 14.888 -29.204 1.00 85.50 190 TYR A O 1
ATOM 1486 N N . ALA A 1 191 ? -51.600 15.118 -31.341 1.00 84.06 191 ALA A N 1
ATOM 1487 C CA . ALA A 1 191 ? -52.941 15.001 -31.909 1.00 84.06 191 ALA A CA 1
ATOM 1488 C C . ALA A 1 191 ? -53.556 13.610 -31.675 1.00 84.06 191 ALA A C 1
ATOM 1490 O O . ALA A 1 191 ? -54.736 13.515 -31.339 1.00 84.06 191 ALA A O 1
ATOM 1491 N N . GLU A 1 192 ? -52.762 12.540 -31.788 1.00 82.88 192 GLU A N 1
ATOM 1492 C CA . GLU A 1 192 ? -53.213 11.167 -31.505 1.00 82.88 192 GLU A CA 1
ATOM 1493 C C . GLU A 1 192 ? -53.577 10.951 -30.030 1.00 82.88 192 GLU A C 1
ATOM 1495 O O . GLU A 1 192 ? -54.433 10.128 -29.722 1.00 82.88 192 GLU A O 1
ATOM 1500 N N . LEU A 1 193 ? -52.975 11.723 -29.124 1.00 79.50 193 LEU A N 1
ATOM 1501 C CA . LEU A 1 193 ? -53.298 11.745 -27.693 1.00 79.50 193 LEU A CA 1
ATOM 1502 C C . LEU A 1 193 ? -54.458 12.699 -27.359 1.00 79.50 193 LEU A C 1
ATOM 1504 O O . LEU A 1 193 ? -54.650 13.075 -26.206 1.00 79.50 193 LEU A O 1
ATOM 1508 N N . GLY A 1 194 ? -55.214 13.150 -28.364 1.00 81.69 194 GLY A N 1
ATOM 1509 C CA . GLY A 1 194 ? -56.355 14.046 -28.171 1.00 81.69 194 GLY A CA 1
ATOM 1510 C C . GLY A 1 194 ? -55.977 15.456 -27.710 1.00 81.69 194 GLY A C 1
ATOM 1511 O O . GLY A 1 194 ? -56.838 16.165 -27.194 1.00 81.69 194 GLY A O 1
ATOM 1512 N N . HIS A 1 195 ? -54.719 15.872 -27.903 1.00 83.31 195 HIS A N 1
ATOM 1513 C CA . HIS A 1 195 ? -54.164 17.119 -27.370 1.00 83.31 195 HIS A CA 1
ATOM 1514 C C . HIS A 1 195 ? -54.278 17.244 -25.842 1.00 83.31 195 HIS A C 1
ATOM 1516 O O . HIS A 1 195 ? -54.456 18.353 -25.332 1.00 83.31 195 HIS A O 1
ATOM 1522 N N . ASP A 1 196 ? -54.177 16.126 -25.118 1.00 80.81 196 ASP A N 1
ATOM 1523 C CA . ASP A 1 196 ? -54.164 16.118 -23.657 1.00 80.81 196 ASP A CA 1
ATOM 1524 C C . ASP A 1 196 ? -52.716 16.189 -23.113 1.00 80.81 196 ASP A C 1
ATOM 1526 O O . ASP A 1 196 ? -51.920 15.267 -23.337 1.00 80.81 196 ASP A O 1
ATOM 1530 N N . PRO A 1 197 ? -52.336 17.272 -22.401 1.00 77.81 197 PRO A N 1
ATOM 1531 C CA . PRO A 1 197 ? -51.026 17.397 -21.768 1.00 77.81 197 PRO A CA 1
ATOM 1532 C C . PRO A 1 197 ? -50.713 16.315 -20.725 1.00 77.81 197 PRO A C 1
ATOM 1534 O O . PRO A 1 197 ? -49.540 16.095 -20.435 1.00 77.81 197 PRO A O 1
ATOM 1537 N N . LEU A 1 198 ? -51.717 15.662 -20.132 1.00 71.62 198 LEU A N 1
ATOM 1538 C CA . LEU A 1 198 ? -51.512 14.538 -19.212 1.00 71.62 198 LEU A CA 1
ATOM 1539 C C . LEU A 1 198 ? -51.116 13.268 -19.966 1.00 71.62 198 LEU A C 1
ATOM 1541 O O . LEU A 1 198 ? -50.221 12.551 -19.528 1.00 71.62 198 LEU A O 1
ATOM 1545 N N . GLU A 1 199 ? -51.726 13.025 -21.125 1.00 71.12 199 GLU A N 1
ATOM 1546 C CA . GLU A 1 199 ? -51.483 11.827 -21.933 1.00 71.12 199 GLU A CA 1
ATOM 1547 C C . GLU A 1 199 ? -50.093 11.842 -22.590 1.00 71.12 199 GLU A C 1
ATOM 1549 O O . GLU A 1 199 ? -49.455 10.792 -22.714 1.00 71.12 199 GLU A O 1
ATOM 1554 N N . ILE A 1 200 ? -49.583 13.027 -22.964 1.00 70.38 200 ILE A N 1
ATOM 1555 C CA . ILE A 1 200 ? -48.222 13.192 -23.517 1.00 70.38 200 ILE A CA 1
ATOM 1556 C C . ILE A 1 200 ? -47.124 13.165 -22.446 1.00 70.38 200 ILE A C 1
ATOM 1558 O O . ILE A 1 200 ? -45.973 12.884 -22.762 1.00 70.38 200 ILE A O 1
ATOM 1562 N N . ASN A 1 201 ? -47.491 13.428 -21.191 1.00 59.56 201 ASN A N 1
ATOM 1563 C CA . ASN A 1 201 ? -46.611 13.440 -20.020 1.00 59.56 201 ASN A CA 1
ATOM 1564 C C . ASN A 1 201 ? -46.462 12.066 -19.363 1.00 59.56 201 ASN A C 1
ATOM 1566 O O . ASN A 1 201 ? -45.914 11.896 -18.278 1.00 59.56 201 ASN A O 1
ATOM 1570 N N . ASN A 1 202 ? -46.981 11.036 -20.007 1.00 54.25 202 ASN A N 1
ATOM 1571 C CA . ASN A 1 202 ? -46.586 9.717 -19.599 1.00 54.25 202 ASN A CA 1
ATOM 1572 C C . ASN A 1 202 ? -45.077 9.602 -19.866 1.00 54.25 202 ASN A C 1
ATOM 1574 O O . ASN A 1 202 ? -44.604 9.962 -20.945 1.00 54.25 202 ASN A O 1
ATOM 1578 N N . ASP A 1 203 ? -44.348 9.092 -18.873 1.00 50.09 203 ASP A N 1
ATOM 1579 C CA . ASP A 1 203 ? -42.932 8.682 -18.873 1.00 50.09 203 ASP A CA 1
ATOM 1580 C C . ASP A 1 203 ? -42.734 7.519 -19.901 1.00 50.09 203 ASP A C 1
ATOM 1582 O O . ASP A 1 203 ? -42.130 6.481 -19.618 1.00 50.09 203 ASP A O 1
ATOM 1586 N N . ILE A 1 204 ? -43.306 7.672 -21.109 1.00 43.66 204 ILE A N 1
ATOM 1587 C CA . ILE A 1 204 ? -43.556 6.714 -22.203 1.00 43.66 204 ILE A CA 1
ATOM 1588 C C . ILE A 1 204 ? -42.236 6.091 -22.649 1.00 43.66 204 ILE A C 1
ATOM 1590 O O . ILE A 1 204 ? -42.234 5.021 -23.252 1.00 43.66 204 ILE A O 1
ATOM 1594 N N . LEU A 1 205 ? -41.096 6.734 -22.362 1.00 39.22 205 LEU A N 1
ATOM 1595 C CA . LEU A 1 205 ? -39.769 6.313 -22.819 1.00 39.22 205 LEU A CA 1
ATOM 1596 C C . LEU A 1 205 ? -38.685 6.438 -21.725 1.00 39.22 205 LEU A C 1
ATOM 1598 O O . LEU A 1 205 ? -37.486 6.330 -22.006 1.00 39.22 205 LEU A O 1
ATOM 1602 N N . THR A 1 206 ? -39.101 6.605 -20.467 1.00 39.09 206 THR A N 1
ATOM 1603 C CA . THR A 1 206 ? -38.241 6.883 -19.300 1.00 39.09 206 THR A CA 1
ATOM 1604 C C . THR A 1 206 ? -38.506 5.941 -18.117 1.00 39.09 206 THR A C 1
ATOM 1606 O O . THR A 1 206 ? -37.581 5.717 -17.328 1.00 39.09 206 THR A O 1
ATOM 1609 N N . SER A 1 207 ? -39.675 5.284 -18.046 1.00 35.94 207 SER A N 1
ATOM 1610 C CA . SER A 1 207 ? -40.020 4.284 -17.011 1.00 35.94 207 SER A CA 1
ATOM 1611 C C . SER A 1 207 ? -39.601 2.838 -17.335 1.00 35.94 207 SER A C 1
ATOM 1613 O O . SER A 1 207 ? -39.679 1.940 -16.494 1.00 35.94 207 SER A O 1
ATOM 1615 N N . SER A 1 208 ? -39.036 2.586 -18.513 1.00 30.52 208 SER A N 1
ATOM 1616 C CA . SER A 1 208 ? -38.138 1.454 -18.745 1.00 30.52 208 SER A CA 1
ATOM 1617 C C . SER A 1 208 ? -37.147 1.830 -19.837 1.00 30.52 208 SER A C 1
ATOM 1619 O O . SER A 1 208 ? -37.512 2.535 -20.777 1.00 30.52 208 SER A O 1
ATOM 1621 N N . PRO A 1 209 ? -35.870 1.428 -19.716 1.00 33.66 209 PRO A N 1
ATOM 1622 C CA . PRO A 1 209 ? -34.880 1.748 -20.727 1.00 33.66 209 PRO A CA 1
ATOM 1623 C C . PRO A 1 209 ? -35.414 1.274 -22.079 1.00 33.66 209 PRO A C 1
ATOM 1625 O O . PRO A 1 209 ? -35.997 0.190 -22.156 1.00 33.66 209 PRO A O 1
ATOM 1628 N N . VAL A 1 210 ? -35.142 2.036 -23.146 1.00 28.25 210 VAL A N 1
ATOM 1629 C CA . VAL A 1 210 ? -34.955 1.452 -24.481 1.00 28.25 210 VAL A CA 1
ATOM 1630 C C . VAL A 1 210 ? -34.390 0.0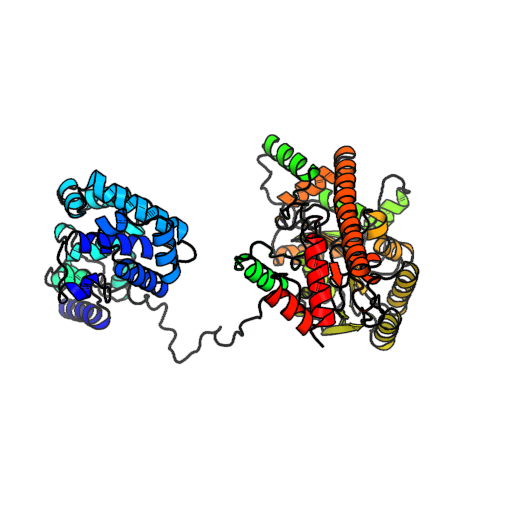49 -24.268 1.00 28.25 210 VAL A C 1
ATOM 1632 O O . VAL A 1 210 ? -33.368 -0.062 -23.572 1.00 28.25 210 VAL A O 1
ATOM 1635 N N . PRO A 1 211 ? -34.997 -1.029 -24.788 1.00 32.62 211 PRO A N 1
ATOM 1636 C CA . PRO A 1 211 ? -34.255 -2.256 -24.890 1.00 32.62 211 PRO A CA 1
ATOM 1637 C C . PRO A 1 211 ? -33.083 -1.922 -25.820 1.00 32.62 211 PRO A C 1
ATOM 1639 O O . PRO A 1 211 ? -33.157 -2.080 -27.034 1.00 32.62 211 PRO A O 1
ATOM 1642 N N . VAL A 1 212 ? -31.929 -1.557 -25.248 1.00 36.06 212 VAL A N 1
ATOM 1643 C CA . VAL A 1 212 ? -30.717 -2.297 -25.585 1.00 36.06 212 VAL A CA 1
ATOM 1644 C C . VAL A 1 212 ? -31.213 -3.722 -25.530 1.00 36.06 212 VAL A C 1
ATOM 1646 O O . VAL A 1 212 ? -31.509 -4.128 -24.410 1.00 36.06 212 VAL A O 1
ATOM 1649 N N . LYS A 1 213 ? -31.520 -4.315 -26.706 1.00 30.27 213 LYS A N 1
ATOM 1650 C CA . LYS A 1 213 ? -32.224 -5.596 -26.903 1.00 30.27 213 LYS A CA 1
ATOM 1651 C C . LYS A 1 213 ? -32.514 -6.232 -25.562 1.00 30.27 213 LYS A C 1
ATOM 1653 O O . LYS A 1 213 ? -31.512 -6.620 -24.956 1.00 30.27 213 LYS A O 1
ATOM 1658 N N . SER A 1 214 ? -33.777 -6.324 -25.112 1.00 33.09 214 SER A N 1
ATOM 1659 C CA . SER A 1 214 ? -34.083 -7.114 -23.917 1.00 33.09 214 SER A CA 1
ATOM 1660 C C . SER A 1 214 ? -33.217 -8.357 -24.032 1.00 33.09 214 SER A C 1
ATOM 1662 O O . SER A 1 214 ? -33.300 -9.097 -25.020 1.00 33.09 214 SER A O 1
ATOM 1664 N N . ILE A 1 215 ? -32.202 -8.451 -23.162 1.00 41.66 215 ILE A N 1
ATOM 1665 C CA . ILE A 1 215 ? -31.413 -9.663 -23.100 1.00 41.66 215 ILE A CA 1
ATOM 1666 C C . ILE A 1 215 ? -32.503 -10.591 -22.646 1.00 41.66 215 ILE A C 1
ATOM 1668 O O . ILE A 1 215 ? -32.990 -10.438 -21.526 1.00 41.66 215 ILE A O 1
ATOM 1672 N N . SER A 1 216 ? -32.999 -11.389 -23.592 1.00 39.47 216 SER A N 1
ATOM 1673 C CA . SER A 1 216 ? -33.940 -12.461 -23.357 1.00 39.47 216 SER A CA 1
ATOM 1674 C C . SER A 1 216 ? -33.653 -12.960 -21.955 1.00 39.47 216 SER A C 1
ATOM 1676 O O . SER A 1 216 ? -32.524 -13.387 -21.692 1.00 39.47 216 SER A O 1
ATOM 1678 N N . THR A 1 217 ? -34.616 -12.857 -21.046 1.00 49.69 217 THR A N 1
ATOM 1679 C CA . THR A 1 217 ? -34.472 -13.356 -19.673 1.00 49.69 217 THR A CA 1
ATOM 1680 C C . THR A 1 217 ? -34.285 -14.877 -19.629 1.00 49.69 217 THR A C 1
ATOM 1682 O O . THR A 1 217 ? -34.229 -15.464 -18.559 1.00 49.69 217 THR A O 1
ATOM 1685 N N . GLU A 1 218 ? -34.100 -15.524 -20.780 1.00 51.78 218 GLU A N 1
ATOM 1686 C CA . GLU A 1 218 ? -33.601 -16.887 -20.914 1.00 51.78 218 GLU A CA 1
ATOM 1687 C C . GLU A 1 218 ? -32.071 -17.001 -20.843 1.00 51.78 218 GLU A C 1
ATOM 1689 O O . GLU A 1 218 ? -31.550 -18.095 -20.650 1.00 51.78 218 GLU A O 1
ATOM 1694 N N . SER A 1 219 ? -31.323 -15.901 -20.977 1.00 58.47 219 SER A N 1
ATOM 1695 C CA . SER A 1 219 ? -29.863 -15.913 -20.853 1.00 58.47 219 SER A CA 1
ATOM 1696 C C . SER A 1 219 ? -29.438 -15.091 -19.639 1.00 58.47 219 SER A C 1
ATOM 1698 O O . SER A 1 219 ? -29.559 -13.863 -19.670 1.00 58.47 219 SER A O 1
ATOM 1700 N N . PRO A 1 220 ? -28.946 -15.727 -18.560 1.00 77.44 220 PRO A N 1
ATOM 1701 C CA . PRO A 1 220 ? -28.465 -14.992 -17.402 1.00 77.44 220 PRO A CA 1
ATOM 1702 C C . PRO A 1 220 ? -27.329 -14.047 -17.824 1.00 77.44 220 PRO A C 1
ATOM 1704 O O . PRO A 1 220 ? -26.621 -14.306 -18.803 1.00 77.44 220 PRO A O 1
ATOM 1707 N N . SER A 1 221 ? -27.175 -12.923 -17.110 1.00 84.31 221 SER A N 1
ATOM 1708 C CA . SER A 1 221 ? -26.070 -11.984 -17.349 1.00 84.31 221 SER A CA 1
ATOM 1709 C C . SER A 1 221 ? -24.763 -12.761 -17.506 1.00 84.31 221 SER A C 1
ATOM 1711 O O . SER A 1 221 ? -24.490 -13.668 -16.725 1.00 84.31 221 SER A O 1
ATOM 1713 N N . ARG A 1 222 ? -23.898 -12.376 -18.453 1.00 87.12 222 ARG A N 1
ATOM 1714 C CA . ARG A 1 222 ? -22.545 -12.965 -18.559 1.00 87.12 222 ARG A CA 1
ATOM 1715 C C . ARG A 1 222 ? -21.750 -12.848 -17.252 1.00 87.12 222 ARG A C 1
ATOM 1717 O O . ARG A 1 222 ? -20.755 -13.540 -17.079 1.00 87.12 222 ARG A O 1
ATOM 1724 N N . PHE A 1 223 ? -22.194 -11.968 -16.356 1.00 90.44 223 PHE A N 1
ATOM 1725 C CA . PHE A 1 223 ? -21.615 -11.714 -15.047 1.00 90.44 223 PHE A CA 1
ATOM 1726 C C . PHE A 1 223 ? -22.437 -12.294 -13.886 1.00 90.44 223 PHE A C 1
ATOM 1728 O O . PHE A 1 223 ? -22.057 -12.105 -12.738 1.00 90.44 223 PHE A O 1
ATOM 1735 N N . SER A 1 224 ? -23.550 -12.992 -14.136 1.00 87.94 224 SER A N 1
ATOM 1736 C CA . SER A 1 224 ? -24.400 -13.552 -13.071 1.00 87.94 224 SER A CA 1
ATOM 1737 C C . SER A 1 224 ? -23.701 -14.635 -12.250 1.00 87.94 224 SER A C 1
ATOM 1739 O O . SER A 1 224 ? -24.141 -14.944 -11.151 1.00 87.94 224 SER A O 1
ATOM 1741 N N . SER A 1 225 ? -22.645 -15.242 -12.800 1.00 86.56 225 SER A N 1
ATOM 1742 C CA . SER A 1 225 ? -21.806 -16.228 -12.121 1.00 86.56 225 SER A CA 1
ATOM 1743 C C . SER A 1 225 ? -20.606 -15.606 -11.405 1.00 86.56 225 SER A C 1
ATOM 1745 O O . SER A 1 225 ? -19.773 -16.348 -10.887 1.00 86.56 225 SER A O 1
ATOM 1747 N N . LEU A 1 226 ? -20.452 -14.274 -11.424 1.00 87.50 226 LEU A N 1
ATOM 1748 C CA . LEU A 1 226 ? -19.400 -13.623 -10.651 1.00 87.50 226 LEU A CA 1
ATOM 1749 C C . LEU A 1 226 ? -19.757 -13.698 -9.170 1.00 87.50 226 LEU A C 1
ATOM 1751 O O . LEU A 1 226 ? -20.811 -13.229 -8.747 1.00 87.50 226 LEU A O 1
ATOM 1755 N N . SER A 1 227 ? -18.849 -14.263 -8.385 1.00 86.56 227 SER A N 1
ATOM 1756 C CA . SER A 1 227 ? -18.931 -14.200 -6.933 1.00 86.56 227 SER A CA 1
ATOM 1757 C C . SER A 1 227 ? -18.542 -12.807 -6.450 1.00 86.56 227 SER A C 1
ATOM 1759 O O . SER A 1 227 ? -17.606 -12.195 -6.972 1.00 86.56 227 SER A O 1
ATOM 1761 N N . GLU A 1 228 ? -19.226 -12.321 -5.417 1.00 84.06 228 GLU A N 1
ATOM 1762 C CA . GLU A 1 228 ? -18.760 -11.155 -4.676 1.00 84.06 228 GLU A CA 1
ATOM 1763 C C . GLU A 1 228 ? -17.419 -11.493 -4.012 1.00 84.06 228 GLU A C 1
ATOM 1765 O O . GLU A 1 228 ? -17.278 -12.520 -3.342 1.00 84.06 228 GLU A O 1
ATOM 1770 N N . TYR A 1 229 ? -16.411 -10.651 -4.239 1.00 76.62 229 TYR A N 1
ATOM 1771 C CA . TYR A 1 229 ? -15.121 -10.813 -3.583 1.00 76.62 229 TYR A CA 1
ATOM 1772 C C . TYR A 1 229 ? -15.185 -10.202 -2.181 1.00 76.62 229 TYR A C 1
ATOM 1774 O O . TYR A 1 229 ? -15.671 -9.077 -2.036 1.00 76.62 229 TYR A O 1
ATOM 1782 N N . PRO A 1 230 ? -14.679 -10.899 -1.148 1.00 76.38 230 PRO A N 1
ATOM 1783 C CA . PRO A 1 230 ? -14.633 -10.341 0.194 1.00 76.38 230 PRO A CA 1
ATOM 1784 C C . PRO A 1 230 ? -13.803 -9.052 0.207 1.00 76.38 230 PRO A C 1
ATOM 1786 O O . PRO A 1 230 ? -12.760 -8.964 -0.447 1.00 76.38 230 PRO A O 1
ATOM 1789 N N . LEU A 1 231 ? -14.268 -8.050 0.960 1.00 77.50 231 LEU A N 1
ATOM 1790 C CA . LEU A 1 231 ? -13.528 -6.804 1.157 1.00 77.50 231 LEU A CA 1
ATOM 1791 C C . LEU A 1 231 ? -12.180 -7.087 1.832 1.00 77.50 231 LEU A C 1
ATOM 1793 O O . LEU A 1 231 ? -12.110 -7.864 2.785 1.00 77.50 231 LEU A O 1
ATOM 1797 N N . ASP A 1 232 ? -11.127 -6.406 1.375 1.00 82.62 232 ASP A N 1
ATOM 1798 C CA . ASP A 1 232 ? -9.821 -6.452 2.033 1.00 82.62 232 ASP A CA 1
ATOM 1799 C C . ASP A 1 232 ? -9.947 -5.913 3.467 1.00 82.62 232 ASP A C 1
ATOM 1801 O O . ASP A 1 232 ? -10.445 -4.804 3.705 1.00 82.62 232 ASP A O 1
ATOM 1805 N N . GLU A 1 233 ? -9.543 -6.741 4.429 1.00 87.56 233 GLU A N 1
ATOM 1806 C CA . GLU A 1 233 ? -9.821 -6.546 5.851 1.00 87.56 233 GLU A CA 1
ATOM 1807 C C . GLU A 1 233 ? -9.350 -5.174 6.381 1.00 87.56 233 GLU A C 1
ATOM 1809 O O . GLU A 1 233 ? -10.173 -4.480 6.984 1.00 87.56 233 GLU A O 1
ATOM 1814 N N . PRO A 1 234 ? -8.102 -4.712 6.139 1.00 86.19 234 PRO A N 1
ATOM 1815 C CA . PRO A 1 234 ? -7.673 -3.358 6.491 1.00 86.19 234 PRO A CA 1
ATOM 1816 C C . PRO A 1 234 ? -8.625 -2.238 6.047 1.00 86.19 234 PRO A C 1
ATOM 1818 O O . PRO A 1 234 ? -8.863 -1.300 6.811 1.00 86.19 234 PRO A O 1
ATOM 1821 N N . PHE A 1 235 ? -9.176 -2.310 4.831 1.00 86.25 235 PHE A N 1
ATOM 1822 C CA . PHE A 1 235 ? -10.083 -1.279 4.316 1.00 86.25 235 PHE A CA 1
ATOM 1823 C C . PHE A 1 235 ? -11.481 -1.394 4.920 1.00 86.25 235 PHE A C 1
ATOM 1825 O O . PHE A 1 235 ? -12.075 -0.373 5.274 1.00 86.25 235 PHE A O 1
ATOM 1832 N N . ALA A 1 236 ? -11.988 -2.616 5.098 1.00 89.06 236 ALA A N 1
ATOM 1833 C CA . ALA A 1 236 ? -13.252 -2.855 5.790 1.00 89.06 236 ALA A CA 1
ATOM 1834 C C . ALA A 1 236 ? -13.199 -2.354 7.245 1.00 89.06 236 ALA A C 1
ATOM 1836 O O . ALA A 1 236 ? -14.120 -1.681 7.711 1.00 89.06 236 ALA A O 1
ATOM 1837 N N . LEU A 1 237 ? -12.090 -2.613 7.939 1.00 91.25 237 LEU A N 1
ATOM 1838 C CA . LEU A 1 237 ? -11.844 -2.162 9.304 1.00 91.25 237 LEU A CA 1
ATOM 1839 C C . LEU A 1 237 ? -11.783 -0.631 9.394 1.00 91.25 237 LEU A C 1
ATOM 1841 O O . LEU A 1 237 ? -12.388 -0.041 10.284 1.00 91.25 237 LEU A O 1
ATOM 1845 N N . ASN A 1 238 ? -11.114 0.021 8.442 1.00 90.44 238 ASN A N 1
ATOM 1846 C CA . ASN A 1 238 ? -11.050 1.480 8.370 1.00 90.44 238 ASN A CA 1
ATOM 1847 C C . ASN A 1 238 ? -12.434 2.107 8.120 1.00 90.44 238 ASN A C 1
ATOM 1849 O O . ASN A 1 238 ? -12.786 3.115 8.728 1.00 90.44 238 ASN A O 1
ATOM 1853 N N . ALA A 1 239 ? -13.254 1.488 7.264 1.00 90.06 239 ALA A N 1
ATOM 1854 C CA . ALA A 1 239 ? -14.633 1.919 7.048 1.00 90.06 239 ALA A CA 1
ATOM 1855 C C . ALA A 1 239 ? -15.497 1.758 8.311 1.00 90.06 239 ALA A C 1
ATOM 1857 O O . ALA A 1 239 ? -16.354 2.601 8.568 1.00 90.06 239 ALA A O 1
ATOM 1858 N N . ALA A 1 240 ? -15.272 0.704 9.103 1.00 92.62 240 ALA A N 1
ATOM 1859 C CA . ALA A 1 240 ? -15.936 0.524 10.391 1.00 92.62 240 ALA A CA 1
ATOM 1860 C C . ALA A 1 240 ? -15.502 1.598 11.405 1.00 92.62 240 ALA A C 1
ATOM 1862 O O . ALA A 1 240 ? -16.362 2.242 11.997 1.00 92.62 240 ALA A O 1
ATOM 1863 N N . TYR A 1 241 ? -14.199 1.883 11.506 1.00 93.75 241 TYR A N 1
ATOM 1864 C CA . TYR A 1 241 ? -13.658 2.948 12.359 1.00 93.75 241 TYR A CA 1
ATOM 1865 C C . TYR A 1 241 ? -14.283 4.323 12.069 1.00 93.75 241 TYR A C 1
ATOM 1867 O O . TYR A 1 241 ? -14.631 5.062 12.988 1.00 93.75 241 TYR A O 1
ATOM 1875 N N . PHE A 1 242 ? -14.471 4.687 10.797 1.00 91.94 242 PHE A N 1
ATOM 1876 C CA . PHE A 1 242 ? -15.098 5.968 10.446 1.00 91.94 242 PHE A CA 1
ATOM 1877 C C . PHE A 1 242 ? -16.597 6.034 10.755 1.00 91.94 242 PHE A C 1
ATOM 1879 O O . PHE A 1 242 ? -17.117 7.131 10.940 1.00 91.94 242 PHE A O 1
ATOM 1886 N N . LYS A 1 243 ? -17.290 4.891 10.805 1.00 94.06 243 LYS A N 1
ATOM 1887 C CA . LYS A 1 243 ? -18.713 4.821 11.172 1.00 94.06 243 LYS A CA 1
ATOM 1888 C C . LYS A 1 243 ? -18.943 4.877 12.679 1.00 94.06 243 LYS A C 1
ATOM 1890 O O . LYS A 1 243 ? -20.049 5.204 13.092 1.00 94.06 243 LYS A O 1
ATOM 1895 N N . ASP A 1 244 ? -17.934 4.531 13.468 1.00 95.81 244 ASP A N 1
ATOM 1896 C CA . ASP A 1 244 ? -17.998 4.574 14.923 1.00 95.81 244 ASP A CA 1
ATOM 1897 C C . ASP A 1 244 ? -18.063 6.024 15.421 1.00 95.81 244 ASP A C 1
ATOM 1899 O O . ASP A 1 244 ? -17.277 6.865 14.979 1.00 95.81 244 ASP A O 1
ATOM 1903 N N . SER A 1 245 ? -19.006 6.332 16.306 1.00 95.69 245 SER A N 1
ATOM 1904 C CA . SER A 1 245 ? -19.184 7.667 16.885 1.00 95.69 245 SER A CA 1
ATOM 1905 C C . SER A 1 245 ? -18.528 7.825 18.255 1.00 95.69 245 SER A C 1
ATOM 1907 O O . SER A 1 245 ? -18.605 8.915 18.819 1.00 95.69 245 SER A O 1
ATOM 1909 N N . ASP A 1 246 ? -17.926 6.767 18.802 1.00 96.69 246 ASP A N 1
ATOM 1910 C CA . ASP A 1 246 ? -17.240 6.829 20.089 1.00 96.69 246 ASP A CA 1
ATOM 1911 C C . ASP A 1 246 ? -16.061 7.818 20.048 1.00 96.69 246 ASP A C 1
ATOM 1913 O O . ASP A 1 246 ? -15.330 7.893 19.054 1.00 96.69 246 ASP A O 1
ATOM 1917 N N . SER A 1 247 ? -15.906 8.616 21.108 1.00 94.00 247 SER A N 1
ATOM 1918 C CA . SER A 1 247 ? -14.884 9.667 21.188 1.00 94.00 247 SER A CA 1
ATOM 1919 C C . SER A 1 247 ? -13.480 9.135 21.468 1.00 94.00 247 SER A C 1
ATOM 1921 O O . SER A 1 247 ? -12.510 9.799 21.108 1.00 94.00 247 SER A O 1
ATOM 1923 N N . ASP A 1 248 ? -13.369 7.949 22.066 1.00 92.88 248 ASP A N 1
ATOM 1924 C CA . ASP A 1 248 ? -12.108 7.322 22.471 1.00 92.88 248 ASP A CA 1
ATOM 1925 C C . ASP A 1 248 ? -11.642 6.250 21.469 1.00 92.88 248 ASP A C 1
ATOM 1927 O O . ASP A 1 248 ? -10.630 5.577 21.686 1.00 92.88 248 ASP A O 1
ATOM 1931 N N . LYS A 1 249 ? -12.338 6.101 20.332 1.00 95.94 249 LYS A N 1
ATOM 1932 C CA . LYS A 1 249 ? -11.997 5.119 19.297 1.00 95.94 249 LYS A CA 1
ATOM 1933 C C . LYS A 1 249 ? -10.562 5.275 18.782 1.00 95.94 249 LYS A C 1
ATOM 1935 O O . LYS A 1 249 ? -10.103 6.363 18.424 1.00 95.94 249 LYS A O 1
ATOM 1940 N N . VAL A 1 250 ? -9.867 4.153 18.598 1.00 96.00 250 VAL A N 1
ATOM 1941 C CA . VAL A 1 250 ? -8.474 4.130 18.113 1.00 96.00 250 VAL A CA 1
ATOM 1942 C C . VAL A 1 250 ? -8.353 3.293 16.845 1.00 96.00 250 VAL A C 1
ATOM 1944 O O . VAL A 1 250 ? -8.839 2.166 16.781 1.00 96.00 250 VAL A O 1
ATOM 1947 N N . ASN A 1 251 ? -7.661 3.815 15.830 1.00 94.75 251 ASN A N 1
ATOM 1948 C CA . ASN A 1 251 ? -7.374 3.080 14.598 1.00 94.75 251 ASN A CA 1
ATOM 1949 C C . ASN A 1 251 ? -5.940 2.543 14.599 1.00 94.75 251 ASN A C 1
ATOM 1951 O O . ASN A 1 251 ? -4.989 3.272 14.324 1.00 94.75 251 ASN A O 1
ATOM 1955 N N . LEU A 1 252 ? -5.799 1.244 14.848 1.00 95.81 252 LEU A N 1
ATOM 1956 C CA . LEU A 1 252 ? -4.544 0.497 14.742 1.00 95.81 252 LEU A CA 1
ATOM 1957 C C . LEU A 1 252 ? -4.540 -0.421 13.507 1.00 95.81 252 LEU A C 1
ATOM 1959 O O . LEU A 1 252 ? -3.703 -1.313 13.391 1.00 95.81 252 LEU A O 1
ATOM 1963 N N . GLY A 1 253 ? -5.478 -0.231 12.578 1.00 90.06 253 GLY A N 1
ATOM 1964 C CA . GLY A 1 253 ? -5.670 -1.097 11.424 1.00 90.06 253 GLY A CA 1
ATOM 1965 C C . GLY A 1 253 ? -4.740 -0.757 10.268 1.00 90.06 253 GLY A C 1
ATOM 1966 O O . GLY A 1 253 ? -3.959 -1.598 9.817 1.00 90.06 253 GLY A O 1
ATOM 1967 N N . ILE A 1 254 ? -4.844 0.468 9.748 1.00 82.81 254 ILE A N 1
ATOM 1968 C CA . ILE A 1 254 ? -4.200 0.844 8.486 1.00 82.81 254 ILE A CA 1
ATOM 1969 C C . ILE A 1 254 ? -2.719 1.216 8.670 1.00 82.81 254 ILE A C 1
ATOM 1971 O O . ILE A 1 254 ? -2.325 1.915 9.603 1.00 82.81 254 ILE A O 1
ATOM 1975 N N . GLY A 1 255 ? -1.878 0.749 7.745 1.00 83.62 255 GLY A N 1
ATOM 1976 C CA . GLY A 1 255 ? -0.439 1.021 7.724 1.00 83.62 255 GLY A CA 1
ATOM 1977 C C . GLY A 1 255 ? -0.098 2.351 7.066 1.00 83.62 255 GLY A C 1
ATOM 1978 O O . GLY A 1 255 ? 0.498 2.365 5.988 1.00 83.62 255 GLY A O 1
ATOM 1979 N N . VAL A 1 256 ? -0.494 3.458 7.692 1.00 88.81 256 VAL A N 1
ATOM 1980 C CA . VAL A 1 256 ? -0.147 4.819 7.260 1.00 88.81 256 VAL A CA 1
ATOM 1981 C C . VAL A 1 256 ? 0.393 5.579 8.467 1.00 88.81 256 VAL A C 1
ATOM 1983 O O . VAL A 1 256 ? -0.176 5.487 9.552 1.00 88.81 256 VAL A O 1
ATOM 1986 N N . TYR A 1 257 ? 1.498 6.301 8.290 1.00 93.56 257 TYR A N 1
ATOM 1987 C CA . TYR A 1 257 ? 2.077 7.105 9.364 1.00 93.56 257 TYR A CA 1
ATOM 1988 C C . TYR A 1 257 ? 1.126 8.240 9.789 1.00 93.56 257 TYR A C 1
ATOM 1990 O O . TYR A 1 257 ? 0.350 8.754 8.971 1.00 93.56 257 TYR A O 1
ATOM 1998 N N . ARG A 1 258 ? 1.171 8.589 11.078 1.00 92.69 258 ARG A N 1
ATOM 1999 C CA . ARG A 1 258 ? 0.346 9.619 11.717 1.00 92.69 258 ARG A CA 1
ATOM 2000 C C . ARG A 1 258 ? 1.169 10.478 12.668 1.00 92.69 258 ARG A C 1
ATOM 2002 O O . ARG A 1 258 ? 2.160 9.992 13.221 1.00 92.69 258 ARG A O 1
ATOM 2009 N N . THR A 1 259 ? 0.727 11.719 12.847 1.00 91.50 259 THR A N 1
ATOM 2010 C CA . THR A 1 259 ? 1.206 12.647 13.880 1.00 91.50 259 THR A CA 1
ATOM 2011 C C . THR A 1 259 ? 0.775 12.188 15.280 1.00 91.50 259 THR A C 1
ATOM 2013 O O . THR A 1 259 ? -0.013 11.252 15.427 1.00 91.50 259 THR A O 1
ATOM 2016 N N . GLU A 1 260 ? 1.254 12.873 16.324 1.00 88.00 260 GLU A N 1
ATOM 2017 C CA . GLU A 1 260 ? 0.802 12.648 17.710 1.00 88.00 260 GLU A CA 1
ATOM 2018 C C . GLU A 1 260 ? -0.686 12.969 17.928 1.00 88.00 260 GLU A C 1
ATOM 2020 O O . GLU A 1 260 ? -1.300 12.446 18.856 1.00 88.00 260 GLU A O 1
ATOM 2025 N N . ASP A 1 261 ? -1.288 13.768 17.045 1.00 86.50 261 ASP A N 1
ATOM 2026 C CA . ASP A 1 261 ? -2.724 14.060 17.053 1.00 86.50 261 ASP A CA 1
ATOM 2027 C C . ASP A 1 261 ? -3.548 13.041 16.249 1.00 86.50 261 ASP A C 1
ATOM 2029 O O . ASP A 1 261 ? -4.773 13.083 16.261 1.00 86.50 261 ASP A O 1
ATOM 2033 N N . GLY A 1 262 ? -2.893 12.068 15.603 1.00 86.12 262 GLY A N 1
ATOM 2034 C CA . GLY A 1 262 ? -3.565 11.041 14.805 1.00 86.12 262 GLY A CA 1
ATOM 2035 C C . GLY A 1 262 ? -3.892 11.471 13.372 1.00 86.12 262 GLY A C 1
ATOM 2036 O O . GLY A 1 262 ? -4.575 10.728 12.663 1.00 86.12 262 GLY A O 1
ATOM 2037 N N . ASP A 1 263 ? -3.364 12.610 12.921 1.00 90.06 263 ASP A N 1
ATOM 2038 C CA . ASP A 1 263 ? -3.555 13.144 11.571 1.00 90.06 263 ASP A CA 1
ATOM 2039 C C . ASP A 1 263 ? -2.520 12.597 10.574 1.00 90.06 263 ASP A C 1
ATOM 2041 O O . ASP A 1 263 ? -1.441 12.141 10.971 1.00 90.06 263 ASP A O 1
ATOM 2045 N N . PRO A 1 264 ? -2.804 12.609 9.257 1.00 91.81 264 PRO A N 1
ATOM 2046 C CA . PRO A 1 264 ? -1.783 12.382 8.239 1.00 91.81 264 PRO A CA 1
ATOM 2047 C C . PRO A 1 264 ? -0.606 13.354 8.398 1.00 91.81 264 PRO A C 1
ATOM 2049 O O . PRO A 1 264 ? -0.803 14.531 8.675 1.00 91.81 264 PRO A O 1
ATOM 2052 N N . TRP A 1 265 ? 0.614 12.867 8.166 1.00 93.81 265 TRP A N 1
ATOM 2053 C CA . TRP A 1 265 ? 1.824 13.691 8.194 1.00 93.81 265 TRP A CA 1
ATOM 2054 C C . TRP A 1 265 ? 2.490 13.686 6.812 1.00 93.81 265 TRP A C 1
ATOM 2056 O O . TRP A 1 265 ? 3.193 12.724 6.479 1.00 93.81 265 TRP A O 1
ATOM 2066 N N . PRO A 1 266 ? 2.222 14.694 5.966 1.00 93.94 266 PRO A N 1
ATOM 2067 C CA . PRO A 1 266 ? 3.076 14.990 4.823 1.00 93.94 266 PRO A CA 1
ATOM 2068 C C . PRO A 1 266 ? 4.491 15.285 5.329 1.00 93.94 266 PRO A C 1
ATOM 2070 O O . PRO A 1 266 ? 4.656 15.975 6.333 1.00 93.94 266 PRO A O 1
ATOM 2073 N N . LEU A 1 267 ? 5.511 14.731 4.675 1.00 97.00 267 LEU A N 1
ATOM 2074 C CA . LEU A 1 267 ? 6.889 14.991 5.085 1.00 97.00 267 LEU A CA 1
ATOM 2075 C C . LEU A 1 267 ? 7.249 16.452 4.765 1.00 97.00 267 LEU A C 1
ATOM 2077 O O . LEU A 1 267 ? 7.042 16.859 3.617 1.00 97.00 267 LEU A O 1
ATOM 2081 N N . PRO A 1 268 ? 7.853 17.206 5.701 1.00 98.00 268 PRO A N 1
ATOM 2082 C CA . PRO A 1 268 ? 8.308 18.573 5.460 1.00 98.00 268 PRO A CA 1
ATOM 2083 C C . PRO A 1 268 ? 9.140 18.733 4.182 1.00 98.00 268 PRO A C 1
ATOM 2085 O O . PRO A 1 268 ? 8.918 19.664 3.406 1.00 98.00 268 PRO A O 1
ATOM 2088 N N . VAL A 1 269 ? 10.059 17.799 3.901 1.00 98.31 269 VAL A N 1
ATOM 2089 C CA . VAL A 1 269 ? 10.869 17.842 2.670 1.00 98.31 269 VAL A CA 1
ATOM 2090 C C . VAL A 1 269 ? 10.030 17.666 1.397 1.00 98.31 269 VAL A C 1
ATOM 2092 O O . VAL A 1 269 ? 10.357 18.218 0.347 1.00 98.31 269 VAL A O 1
ATOM 2095 N N . VAL A 1 270 ? 8.941 16.898 1.470 1.00 98.19 270 VAL A N 1
ATOM 2096 C CA . VAL A 1 270 ? 8.037 16.671 0.338 1.00 98.19 270 VAL A CA 1
ATOM 2097 C C . VAL A 1 270 ? 7.198 17.914 0.084 1.00 98.19 270 VAL A C 1
ATOM 2099 O O . VAL A 1 270 ? 7.122 18.346 -1.063 1.00 98.19 270 VAL A O 1
ATOM 2102 N N . GLU A 1 271 ? 6.641 18.524 1.131 1.00 98.00 271 GLU A N 1
ATOM 2103 C CA . GLU A 1 271 ? 5.878 19.773 1.017 1.00 98.00 271 GLU A CA 1
ATOM 2104 C C . GLU A 1 271 ? 6.737 20.909 0.446 1.00 98.00 271 GLU A C 1
ATOM 2106 O O . GLU A 1 271 ? 6.286 21.671 -0.415 1.00 98.00 271 GLU A O 1
ATOM 2111 N N . GLU A 1 272 ? 8.001 20.989 0.873 1.00 97.88 272 GLU A N 1
ATOM 2112 C CA . GLU A 1 272 ? 8.978 21.928 0.326 1.00 97.88 272 GLU A CA 1
ATOM 2113 C C . GLU A 1 272 ? 9.121 21.760 -1.193 1.00 97.88 272 GLU A C 1
ATOM 2115 O O . GLU A 1 272 ? 8.974 22.721 -1.953 1.00 97.88 272 GLU A O 1
ATOM 2120 N N . VAL A 1 273 ? 9.349 20.528 -1.655 1.00 97.88 273 VAL A N 1
ATOM 2121 C CA . VAL A 1 273 ? 9.515 20.224 -3.082 1.00 97.88 273 VAL A CA 1
ATOM 2122 C C . VAL A 1 273 ? 8.222 20.429 -3.870 1.00 97.88 273 VAL A C 1
ATOM 2124 O O . VAL A 1 273 ? 8.261 20.924 -4.998 1.00 97.88 273 VAL A O 1
ATOM 2127 N N . GLU A 1 274 ? 7.066 20.086 -3.306 1.00 96.62 274 GLU A N 1
ATOM 2128 C CA . GLU A 1 274 ? 5.769 20.350 -3.932 1.00 96.62 274 GLU A CA 1
ATOM 2129 C C . GLU A 1 274 ? 5.563 21.852 -4.159 1.00 96.62 274 GLU A C 1
ATOM 2131 O O . GLU A 1 274 ? 5.180 22.263 -5.260 1.00 96.62 274 GLU A O 1
ATOM 2136 N N . ARG A 1 275 ? 5.898 22.687 -3.169 1.00 96.56 275 ARG A N 1
ATOM 2137 C CA . ARG A 1 275 ? 5.830 24.147 -3.292 1.00 96.56 275 ARG A CA 1
ATOM 2138 C C . ARG A 1 275 ? 6.800 24.677 -4.348 1.00 96.56 275 ARG A C 1
ATOM 2140 O O . ARG A 1 275 ? 6.393 25.500 -5.169 1.00 96.56 275 ARG A O 1
ATOM 2147 N N . GLN A 1 276 ? 8.043 24.192 -4.373 1.00 95.19 276 GLN A N 1
ATOM 2148 C CA . GLN A 1 276 ? 9.030 24.559 -5.399 1.00 95.19 276 GLN A CA 1
ATOM 2149 C C . GLN A 1 276 ? 8.505 24.247 -6.807 1.00 95.19 276 GLN A C 1
ATOM 2151 O O . GLN A 1 276 ? 8.469 25.122 -7.672 1.00 95.19 276 GLN A O 1
ATOM 2156 N N . LYS A 1 277 ? 7.976 23.039 -7.020 1.00 91.44 277 LYS A N 1
ATOM 2157 C CA . LYS A 1 277 ? 7.418 22.617 -8.315 1.00 91.44 277 LYS A CA 1
ATOM 2158 C C . LYS A 1 277 ? 6.207 23.436 -8.748 1.00 91.44 277 LYS A C 1
ATOM 2160 O O . LYS A 1 277 ? 6.046 23.722 -9.936 1.00 91.44 277 LYS A O 1
ATOM 2165 N N . GLN A 1 278 ? 5.349 23.832 -7.811 1.00 91.31 278 GLN A N 1
ATOM 2166 C CA . GLN A 1 278 ? 4.238 24.737 -8.115 1.00 91.31 278 GLN A CA 1
ATOM 2167 C C . GLN A 1 278 ? 4.740 26.119 -8.566 1.00 91.31 278 GLN A C 1
ATOM 2169 O O . GLN A 1 278 ? 4.162 26.715 -9.478 1.00 91.31 278 GLN A O 1
ATOM 2174 N N . GLN A 1 279 ? 5.833 26.613 -7.978 1.00 94.56 279 GLN A N 1
ATOM 2175 C CA . GLN A 1 279 ? 6.440 27.903 -8.323 1.00 94.56 279 GLN A CA 1
ATOM 2176 C C . GLN A 1 279 ? 7.178 27.888 -9.669 1.00 94.56 279 GLN A C 1
ATOM 2178 O O . GLN A 1 279 ? 7.130 28.889 -10.384 1.00 94.56 279 GLN A O 1
ATOM 2183 N N . GLU A 1 280 ? 7.791 26.764 -10.055 1.00 92.44 280 GLU A N 1
ATOM 2184 C CA . GLU A 1 280 ? 8.486 26.595 -11.344 1.00 92.44 280 GLU A CA 1
ATOM 2185 C C . GLU A 1 280 ? 7.573 26.827 -12.560 1.00 92.44 280 GLU A C 1
ATOM 2187 O O . GLU A 1 280 ? 8.059 27.150 -13.643 1.00 92.44 280 GLU A O 1
ATOM 2192 N N . LYS A 1 281 ? 6.250 26.646 -12.408 1.00 87.06 281 LYS A N 1
ATOM 2193 C CA . LYS A 1 281 ? 5.243 26.796 -13.481 1.00 87.06 281 LYS A CA 1
ATOM 2194 C C . LYS A 1 281 ? 5.611 26.055 -14.775 1.00 87.06 281 LYS A C 1
ATOM 2196 O O . LYS A 1 281 ? 5.201 26.465 -15.859 1.00 87.06 281 LYS A O 1
ATOM 2201 N N . ASN A 1 282 ? 6.336 24.940 -14.666 1.00 90.12 282 ASN A N 1
ATOM 2202 C CA . ASN A 1 282 ? 6.785 24.164 -15.816 1.00 90.12 282 ASN A CA 1
ATOM 2203 C C . ASN A 1 282 ? 5.565 23.704 -16.648 1.00 90.12 282 ASN A C 1
ATOM 2205 O O . ASN A 1 282 ? 4.722 22.966 -16.118 1.00 90.12 282 ASN A O 1
ATOM 2209 N N . PRO A 1 283 ? 5.424 24.135 -17.918 1.00 91.50 283 PRO A N 1
ATOM 2210 C CA . PRO A 1 283 ? 4.291 23.750 -18.757 1.00 91.50 283 PRO A CA 1
ATOM 2211 C C . PRO A 1 283 ? 4.298 22.250 -19.079 1.00 91.50 283 PRO A C 1
ATOM 2213 O O . PRO A 1 283 ? 3.235 21.655 -19.223 1.00 91.50 283 PRO A O 1
ATOM 2216 N N . SER A 1 284 ? 5.472 21.615 -19.087 1.00 89.94 284 SER A N 1
ATOM 2217 C CA . SER A 1 284 ? 5.645 20.200 -19.422 1.00 89.94 284 SER A CA 1
ATOM 2218 C C . SER A 1 284 ? 5.439 19.248 -18.237 1.00 89.94 284 SER A C 1
ATOM 2220 O O . SER A 1 284 ? 5.632 18.041 -18.367 1.00 89.94 284 SER A O 1
ATOM 2222 N N . ARG A 1 285 ? 5.041 19.749 -17.058 1.00 90.06 285 ARG A N 1
ATOM 2223 C CA . ARG A 1 285 ? 4.907 18.951 -15.818 1.00 90.06 285 ARG A CA 1
ATOM 2224 C C . ARG A 1 285 ? 3.835 17.852 -15.864 1.00 90.06 285 ARG A C 1
ATOM 2226 O O . ARG A 1 285 ? 3.744 17.048 -14.942 1.00 90.06 285 ARG A O 1
ATOM 2233 N N . HIS A 1 286 ? 3.007 17.833 -16.904 1.00 92.50 286 HIS A N 1
ATOM 2234 C CA . HIS A 1 286 ? 1.990 16.805 -17.139 1.00 92.50 286 HIS A CA 1
ATOM 2235 C C . HIS A 1 286 ? 2.244 16.003 -18.423 1.00 92.50 286 HIS A C 1
ATOM 2237 O O . HIS A 1 286 ? 1.443 15.136 -18.760 1.00 92.50 286 HIS A O 1
ATOM 2243 N N . GLU A 1 287 ? 3.356 16.259 -19.117 1.00 94.75 287 GLU A N 1
ATOM 2244 C CA . GLU A 1 287 ? 3.720 15.512 -20.317 1.00 94.75 287 GLU A CA 1
ATOM 2245 C C . GLU A 1 287 ? 4.076 14.068 -19.988 1.00 94.75 287 GLU A C 1
ATOM 2247 O O . GLU A 1 287 ? 4.596 13.744 -18.910 1.00 94.75 287 GLU A O 1
ATOM 2252 N N . TYR A 1 288 ? 3.843 13.197 -20.961 1.00 96.44 288 TYR A N 1
ATOM 2253 C CA . TYR A 1 288 ? 4.172 11.785 -20.863 1.00 96.44 288 TYR A CA 1
ATOM 2254 C C . TYR A 1 288 ? 5.654 11.553 -20.529 1.00 96.44 288 TYR A C 1
ATOM 2256 O O . TYR A 1 288 ? 6.548 12.280 -20.966 1.00 96.44 288 TYR A O 1
ATOM 2264 N N . LEU A 1 289 ? 5.911 10.531 -19.713 1.00 96.50 289 LEU A N 1
ATOM 2265 C CA . LEU A 1 289 ? 7.249 9.978 -19.508 1.00 96.50 289 LEU A CA 1
ATOM 2266 C C . LEU A 1 289 ? 7.598 8.996 -20.635 1.00 96.50 289 LEU A C 1
ATOM 2268 O O . LEU A 1 289 ? 6.761 8.655 -21.471 1.00 96.50 289 LEU A O 1
ATOM 2272 N N . THR A 1 290 ? 8.836 8.500 -20.639 1.00 96.69 290 THR A N 1
ATOM 2273 C CA . THR A 1 290 ? 9.172 7.324 -21.453 1.00 96.69 290 THR A CA 1
ATOM 2274 C C . THR A 1 290 ? 8.480 6.074 -20.894 1.00 96.69 290 THR A C 1
ATOM 2276 O O . THR A 1 290 ? 8.064 6.066 -19.736 1.00 96.69 290 THR A O 1
ATOM 2279 N N . ILE A 1 291 ? 8.381 4.996 -21.683 1.00 97.94 291 ILE A N 1
ATOM 2280 C CA . ILE A 1 291 ? 7.789 3.719 -21.223 1.00 97.94 291 ILE A CA 1
ATOM 2281 C C . ILE A 1 291 ? 8.524 3.163 -20.006 1.00 97.94 291 ILE A C 1
ATOM 2283 O O . ILE A 1 291 ? 7.897 2.675 -19.071 1.00 97.94 291 ILE A O 1
ATOM 2287 N N . GLN A 1 292 ? 9.849 3.287 -20.001 1.00 97.75 292 GLN A N 1
ATOM 2288 C CA . GLN A 1 292 ? 10.669 2.909 -18.861 1.00 97.75 292 GLN A CA 1
ATOM 2289 C C . GLN A 1 292 ? 10.332 3.744 -17.614 1.00 97.75 292 GLN A C 1
ATOM 2291 O O . GLN A 1 292 ? 10.425 3.234 -16.501 1.00 97.75 292 GLN A O 1
ATOM 2296 N N . GLY A 1 293 ? 9.925 5.002 -17.798 1.00 98.06 293 GLY A N 1
ATOM 2297 C CA . GLY A 1 293 ? 9.666 5.985 -16.753 1.00 98.06 293 GLY A CA 1
ATOM 2298 C C . GLY A 1 293 ? 10.604 7.183 -16.835 1.00 98.06 293 GLY A C 1
ATOM 2299 O O . GLY A 1 293 ? 11.119 7.530 -17.903 1.00 98.06 293 GLY A O 1
ATOM 2300 N N . ASP A 1 294 ? 10.811 7.833 -15.698 1.00 97.88 294 ASP A N 1
ATOM 2301 C CA . ASP A 1 294 ? 11.820 8.874 -15.534 1.00 97.88 294 ASP A CA 1
ATOM 2302 C C . ASP A 1 294 ? 13.205 8.243 -15.291 1.00 97.88 294 ASP A C 1
ATOM 2304 O O . ASP A 1 294 ? 13.436 7.571 -14.286 1.00 97.88 294 ASP A O 1
ATOM 2308 N N . VAL A 1 295 ? 14.126 8.433 -16.242 1.00 96.75 295 VAL A N 1
ATOM 2309 C CA . VAL A 1 295 ? 15.449 7.780 -16.252 1.0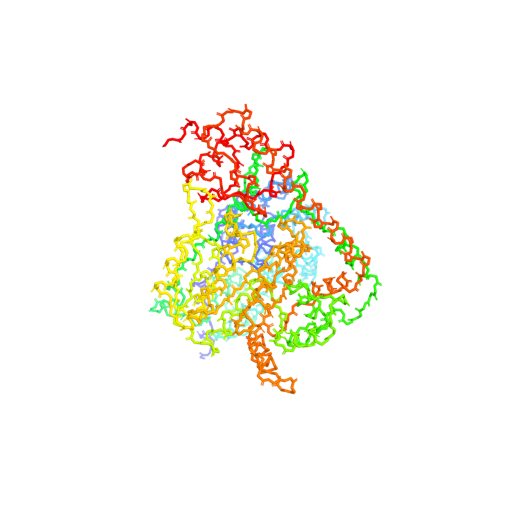0 96.75 295 VAL A CA 1
ATOM 2310 C C . VAL A 1 295 ? 16.328 8.233 -15.082 1.00 96.75 295 VAL A C 1
ATOM 2312 O O . VAL A 1 295 ? 17.057 7.419 -14.515 1.00 96.75 295 VAL A O 1
ATOM 2315 N N . GLU A 1 296 ? 16.247 9.504 -14.690 1.00 97.94 296 GLU A N 1
ATOM 2316 C CA . GLU A 1 296 ? 17.036 10.047 -13.582 1.00 97.94 296 GLU A CA 1
ATOM 2317 C C . GLU A 1 296 ? 16.484 9.562 -12.239 1.00 97.94 296 GLU A C 1
ATOM 2319 O O . GLU A 1 296 ? 17.239 9.069 -11.399 1.00 97.94 296 GLU A O 1
ATOM 2324 N N . PHE A 1 297 ? 15.156 9.585 -12.074 1.00 98.69 297 PHE A N 1
ATOM 2325 C CA . PHE A 1 297 ? 14.491 8.951 -10.932 1.00 98.69 297 PHE A CA 1
ATOM 2326 C C . PHE A 1 297 ? 14.908 7.483 -10.790 1.00 98.69 297 PHE A C 1
ATOM 2328 O O . PHE A 1 297 ? 15.229 7.044 -9.690 1.00 98.69 297 PHE A O 1
ATOM 2335 N N . LEU A 1 298 ? 14.944 6.721 -11.887 1.00 98.75 298 LEU A N 1
ATOM 2336 C CA . LEU A 1 298 ? 15.290 5.299 -11.848 1.00 98.75 298 LEU A CA 1
ATOM 2337 C C . LEU A 1 298 ? 16.745 5.035 -11.473 1.00 98.75 298 LEU A C 1
ATOM 2339 O O . LEU A 1 298 ? 17.018 4.036 -10.803 1.00 98.75 298 LEU A O 1
ATOM 2343 N N . ALA A 1 299 ? 17.668 5.906 -11.884 1.00 98.31 299 ALA A N 1
ATOM 2344 C CA . ALA A 1 299 ? 19.057 5.833 -11.451 1.00 98.31 299 ALA A CA 1
ATOM 2345 C C . ALA A 1 299 ? 19.169 6.058 -9.935 1.00 98.31 299 ALA A C 1
ATOM 2347 O O . ALA A 1 299 ? 19.781 5.243 -9.247 1.00 98.31 299 ALA A O 1
ATOM 2348 N N . LEU A 1 300 ? 18.506 7.096 -9.413 1.00 98.62 300 LEU A N 1
ATOM 2349 C CA . LEU A 1 300 ? 18.488 7.424 -7.982 1.00 98.62 300 LEU A CA 1
ATOM 2350 C C . LEU A 1 300 ? 17.791 6.338 -7.145 1.00 98.62 300 LEU A C 1
ATOM 2352 O O . LEU A 1 300 ? 18.295 5.945 -6.097 1.00 98.62 300 LEU A O 1
ATOM 2356 N N . ALA A 1 301 ? 16.662 5.814 -7.625 1.00 98.75 301 ALA A N 1
ATOM 2357 C CA . ALA A 1 301 ? 15.895 4.753 -6.975 1.00 98.75 301 ALA A CA 1
ATOM 2358 C C . ALA A 1 301 ? 16.695 3.443 -6.872 1.00 98.75 301 ALA A C 1
ATOM 2360 O O . ALA A 1 301 ? 16.771 2.849 -5.792 1.00 98.75 301 ALA A O 1
ATOM 2361 N N . ARG A 1 302 ? 17.361 3.043 -7.970 1.00 98.56 302 ARG A N 1
ATOM 2362 C CA . ARG A 1 302 ? 18.287 1.901 -7.994 1.00 98.56 302 ARG A CA 1
ATOM 2363 C C . ARG A 1 302 ? 19.417 2.120 -6.996 1.00 98.56 302 ARG A C 1
ATOM 2365 O O . ARG A 1 302 ? 19.666 1.266 -6.154 1.00 98.56 302 ARG A O 1
ATOM 2372 N N . ASP A 1 303 ? 20.102 3.252 -7.079 1.00 98.06 303 ASP A N 1
ATOM 2373 C CA . ASP A 1 303 ? 21.274 3.497 -6.243 1.00 98.06 303 ASP A CA 1
ATOM 2374 C C . ASP A 1 303 ? 20.902 3.510 -4.750 1.00 98.06 303 ASP A C 1
ATOM 2376 O O . ASP A 1 303 ? 21.626 2.933 -3.941 1.00 98.06 303 ASP A O 1
ATOM 2380 N N . LEU A 1 304 ? 19.718 4.022 -4.396 1.00 98.19 304 LEU A N 1
ATOM 2381 C CA . LEU A 1 304 ? 19.160 3.917 -3.047 1.00 98.19 304 LEU A CA 1
ATOM 2382 C C . LEU A 1 304 ? 18.920 2.456 -2.621 1.00 98.19 304 LEU A C 1
ATOM 2384 O O . LEU A 1 304 ? 19.335 2.067 -1.530 1.00 98.19 304 LEU A O 1
ATOM 2388 N N . ALA A 1 305 ? 18.275 1.634 -3.456 1.00 98.19 305 ALA A N 1
ATOM 2389 C CA . ALA A 1 305 ? 17.959 0.238 -3.127 1.00 98.19 305 ALA A CA 1
ATOM 2390 C C . ALA A 1 305 ? 19.214 -0.638 -2.958 1.00 98.19 305 ALA A C 1
ATOM 2392 O O . ALA A 1 305 ? 19.244 -1.531 -2.112 1.00 98.19 305 ALA A O 1
ATOM 2393 N N . PHE A 1 306 ? 20.253 -0.385 -3.756 1.00 97.56 306 PHE A N 1
ATOM 2394 C CA . PHE A 1 306 ? 21.488 -1.176 -3.772 1.00 97.56 306 PHE A CA 1
ATOM 2395 C C . PHE A 1 306 ? 22.645 -0.527 -2.992 1.00 97.56 306 PHE A C 1
ATOM 2397 O O . PHE A 1 306 ? 23.725 -1.109 -2.895 1.00 97.56 306 PHE A O 1
ATOM 2404 N N . GLY A 1 307 ? 22.431 0.649 -2.392 1.00 96.00 307 GLY A N 1
ATOM 2405 C CA . GLY A 1 307 ? 23.446 1.378 -1.627 1.00 96.00 307 GLY A CA 1
ATOM 2406 C C . GLY A 1 307 ? 24.654 1.795 -2.456 1.00 96.00 307 GLY A C 1
ATOM 2407 O O . GLY A 1 307 ? 25.786 1.658 -1.989 1.00 96.00 307 GLY A O 1
ATOM 2408 N N . PHE A 1 308 ? 24.418 2.241 -3.686 1.00 96.25 308 PHE A N 1
ATOM 2409 C CA . PHE A 1 308 ? 25.457 2.779 -4.554 1.00 96.25 308 PHE A CA 1
ATOM 2410 C C . PHE A 1 308 ? 25.671 4.261 -4.265 1.00 96.25 308 PHE A C 1
ATOM 2412 O O . PHE A 1 308 ? 24.715 5.030 -4.183 1.00 96.25 308 PHE A O 1
ATOM 2419 N N . HIS A 1 309 ? 26.929 4.665 -4.109 1.00 91.94 309 HIS A N 1
ATOM 2420 C CA . HIS A 1 309 ? 27.297 6.053 -3.835 1.00 91.94 309 HIS A CA 1
ATOM 2421 C C . HIS A 1 309 ? 28.713 6.364 -4.333 1.00 91.94 309 HIS A C 1
ATOM 2423 O O . HIS A 1 309 ? 29.542 5.465 -4.465 1.00 91.94 309 HIS A O 1
ATOM 2429 N N . ASP A 1 310 ? 29.016 7.650 -4.523 1.00 85.94 310 ASP A N 1
ATOM 2430 C CA . ASP A 1 310 ? 30.273 8.151 -5.118 1.00 85.94 310 ASP A CA 1
ATOM 2431 C C . ASP A 1 310 ? 31.546 7.808 -4.319 1.00 85.94 310 ASP A C 1
ATOM 2433 O O . ASP A 1 310 ? 32.663 8.013 -4.782 1.00 85.94 310 ASP A O 1
ATOM 2437 N N . GLY A 1 311 ? 31.392 7.281 -3.102 1.00 90.31 311 GLY A N 1
ATOM 2438 C CA . GLY A 1 311 ? 32.506 6.788 -2.287 1.00 90.31 311 GLY A CA 1
ATOM 2439 C C . GLY A 1 311 ? 32.985 5.383 -2.673 1.00 90.31 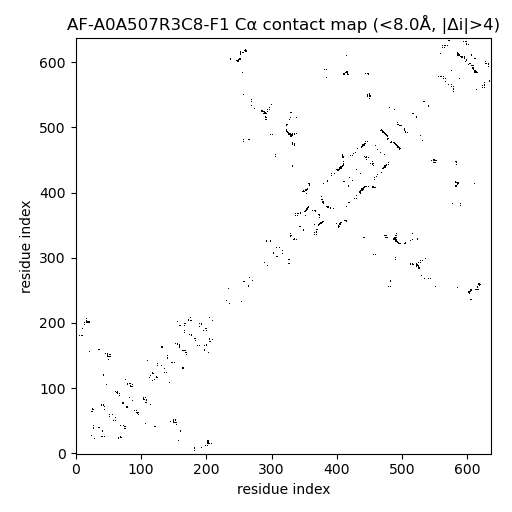311 GLY A C 1
ATOM 2440 O O . GLY A 1 311 ? 33.973 4.909 -2.116 1.00 90.31 311 GLY A O 1
ATOM 2441 N N . GLN A 1 312 ? 32.286 4.697 -3.580 1.00 94.62 312 GLN A N 1
ATOM 2442 C CA . GLN A 1 312 ? 32.648 3.367 -4.072 1.00 94.62 312 GLN A CA 1
ATOM 2443 C C . GLN A 1 312 ? 33.456 3.461 -5.378 1.00 94.62 312 GLN A C 1
ATOM 2445 O O . GLN A 1 312 ? 33.297 4.424 -6.125 1.00 94.62 312 GLN A O 1
ATOM 2450 N N . PRO A 1 313 ? 34.313 2.468 -5.698 1.00 95.81 313 PRO A N 1
ATOM 2451 C CA . PRO A 1 313 ? 35.082 2.484 -6.940 1.00 95.81 313 PRO A CA 1
ATOM 2452 C C . PRO A 1 313 ? 34.176 2.540 -8.178 1.00 95.81 313 PRO A C 1
ATOM 2454 O O . PRO A 1 313 ? 33.271 1.716 -8.319 1.00 95.81 313 PRO A O 1
ATOM 2457 N N . GLU A 1 314 ? 34.464 3.449 -9.112 1.00 94.31 314 GLU A N 1
ATOM 2458 C CA . GLU A 1 314 ? 33.653 3.631 -10.328 1.00 94.31 314 GLU A CA 1
ATOM 2459 C C . GLU A 1 314 ? 33.531 2.338 -11.149 1.00 94.31 314 GLU A C 1
ATOM 2461 O O . GLU A 1 314 ? 32.455 2.004 -11.632 1.00 94.31 314 GLU A O 1
ATOM 2466 N N . SER A 1 315 ? 34.604 1.546 -11.244 1.00 92.12 315 SER A N 1
ATOM 2467 C CA . SER A 1 315 ? 34.578 0.252 -11.940 1.00 92.12 315 SER A CA 1
ATOM 2468 C C . SER A 1 315 ? 33.585 -0.735 -11.320 1.00 92.12 315 SER A C 1
ATOM 2470 O O . SER A 1 315 ? 32.883 -1.440 -12.045 1.00 92.12 315 SER A O 1
ATOM 2472 N N . TYR A 1 316 ? 33.477 -0.757 -9.989 1.00 92.00 316 TYR A N 1
ATOM 2473 C CA . TYR A 1 316 ? 32.480 -1.557 -9.282 1.00 92.00 316 TYR A CA 1
ATOM 2474 C C . TYR A 1 316 ? 31.068 -1.032 -9.565 1.00 92.00 316 TYR A C 1
ATOM 2476 O O . TYR A 1 316 ? 30.184 -1.819 -9.905 1.00 92.00 316 TYR A O 1
ATOM 2484 N N . LEU A 1 317 ? 30.858 0.287 -9.489 1.00 93.94 317 LEU A N 1
ATOM 2485 C CA . LEU A 1 317 ? 29.559 0.903 -9.759 1.00 93.94 317 LEU A CA 1
ATOM 2486 C C . LEU A 1 317 ? 29.079 0.605 -11.181 1.00 93.94 317 LEU A C 1
ATOM 2488 O O . LEU A 1 317 ? 27.959 0.132 -11.352 1.00 93.94 317 LEU A O 1
ATOM 2492 N N . VAL A 1 318 ? 29.919 0.821 -12.195 1.00 91.75 318 VAL A N 1
ATOM 2493 C CA . VAL A 1 318 ? 29.603 0.511 -13.598 1.00 91.75 318 VAL A CA 1
ATOM 2494 C C . VAL A 1 318 ? 29.262 -0.968 -13.756 1.00 91.75 318 VAL A C 1
ATOM 2496 O O . VAL A 1 318 ? 28.215 -1.299 -14.314 1.00 91.75 318 VAL A O 1
ATOM 2499 N N . GLN A 1 319 ? 30.090 -1.862 -13.207 1.00 90.00 319 GLN A N 1
ATOM 2500 C CA . GLN A 1 319 ? 29.864 -3.301 -13.302 1.00 90.00 319 GLN A CA 1
ATOM 2501 C C . GLN A 1 319 ? 28.524 -3.714 -12.683 1.00 90.00 319 GLN A C 1
ATOM 2503 O O . GLN A 1 319 ? 27.777 -4.466 -13.307 1.00 90.00 319 GLN A O 1
ATOM 2508 N N . GLN A 1 320 ? 28.191 -3.235 -11.480 1.00 92.19 320 GLN A N 1
ATOM 2509 C CA . GLN A 1 320 ? 26.930 -3.602 -10.834 1.00 92.19 320 GLN A CA 1
ATOM 2510 C C . GLN A 1 320 ? 25.726 -2.944 -11.511 1.00 92.19 320 GLN A C 1
ATOM 2512 O O . GLN A 1 320 ? 24.737 -3.622 -11.784 1.00 92.19 320 GLN A O 1
ATOM 2517 N N . ARG A 1 321 ? 25.806 -1.652 -11.853 1.00 93.94 321 ARG A N 1
ATOM 2518 C CA . ARG A 1 321 ? 24.722 -0.920 -12.529 1.00 93.94 321 ARG A CA 1
ATOM 2519 C C . ARG A 1 321 ? 24.374 -1.550 -13.881 1.00 93.94 321 ARG A C 1
ATOM 2521 O O . ARG A 1 321 ? 23.191 -1.662 -14.190 1.00 93.94 321 ARG A O 1
ATOM 2528 N N . ASN A 1 322 ? 25.362 -2.041 -14.634 1.00 92.50 322 ASN A N 1
ATOM 2529 C CA . ASN A 1 322 ? 25.149 -2.704 -15.928 1.00 92.50 322 ASN A CA 1
ATOM 2530 C C . ASN A 1 322 ? 24.352 -4.010 -15.828 1.00 92.50 322 ASN A C 1
ATOM 2532 O O . ASN A 1 322 ? 23.780 -4.459 -16.819 1.00 92.50 322 ASN A O 1
ATOM 2536 N N . ARG A 1 323 ? 24.270 -4.627 -14.650 1.00 93.25 323 ARG A N 1
ATOM 2537 C CA . ARG A 1 323 ? 23.515 -5.869 -14.434 1.00 93.25 323 ARG A CA 1
ATOM 2538 C C . ARG A 1 323 ? 22.049 -5.638 -14.092 1.00 93.25 323 ARG A C 1
ATOM 2540 O O . ARG A 1 323 ? 21.296 -6.606 -14.014 1.00 93.25 323 ARG A O 1
ATOM 2547 N N . ILE A 1 324 ? 21.655 -4.389 -13.848 1.00 96.81 324 ILE A N 1
ATOM 2548 C CA . ILE A 1 324 ? 20.372 -4.059 -13.234 1.00 96.81 324 ILE A CA 1
ATOM 2549 C C . ILE A 1 324 ? 19.501 -3.313 -14.239 1.00 96.81 324 ILE A C 1
ATOM 2551 O O . ILE A 1 324 ? 19.793 -2.181 -14.621 1.00 96.81 324 ILE A O 1
ATOM 2555 N N . ALA A 1 325 ? 18.400 -3.943 -14.638 1.00 98.12 325 ALA A N 1
ATOM 2556 C CA . ALA A 1 325 ? 17.344 -3.289 -15.397 1.00 98.12 325 ALA A CA 1
ATOM 2557 C C . ALA A 1 325 ? 16.339 -2.650 -14.432 1.00 98.12 325 ALA A C 1
ATOM 2559 O O . ALA A 1 325 ? 15.881 -3.317 -13.506 1.00 98.12 325 ALA A O 1
ATOM 2560 N N . SER A 1 326 ? 15.972 -1.390 -14.667 1.00 98.81 326 SER A N 1
ATOM 2561 C CA . SER A 1 326 ? 15.022 -0.655 -13.822 1.00 98.81 326 SER A CA 1
ATOM 2562 C C . SER A 1 326 ? 13.884 -0.074 -14.655 1.00 98.81 326 SER A C 1
ATOM 2564 O O . SER A 1 326 ? 14.149 0.606 -15.650 1.00 98.81 326 SER A O 1
ATOM 2566 N N . VAL A 1 327 ? 12.641 -0.277 -14.218 1.00 98.88 327 VAL A N 1
ATOM 2567 C CA . VAL A 1 327 ? 11.449 0.412 -14.744 1.00 98.88 327 VAL A CA 1
ATOM 2568 C C . VAL A 1 327 ? 10.659 1.049 -13.610 1.00 98.88 327 VAL A C 1
ATOM 2570 O O . VAL A 1 327 ? 10.613 0.525 -12.497 1.00 98.88 327 VAL A O 1
ATOM 2573 N N . GLN A 1 328 ? 10.030 2.186 -13.884 1.00 98.81 328 GLN A N 1
ATOM 2574 C CA . GLN A 1 328 ? 9.161 2.860 -12.930 1.00 98.81 328 GLN A CA 1
ATOM 2575 C C . GLN A 1 328 ? 7.786 2.195 -12.935 1.00 98.81 328 GLN A C 1
ATOM 2577 O O . GLN A 1 328 ? 7.235 1.832 -13.978 1.00 98.81 328 GLN A O 1
ATOM 2582 N N . THR A 1 329 ? 7.215 2.044 -11.747 1.00 98.75 329 THR A N 1
ATOM 2583 C CA . THR A 1 329 ? 5.982 1.286 -11.540 1.00 98.75 329 THR A CA 1
ATOM 2584 C C . THR A 1 329 ? 4.968 2.063 -10.720 1.00 98.75 329 THR A C 1
ATOM 2586 O O . THR A 1 329 ? 5.290 3.053 -10.058 1.00 98.75 329 THR A O 1
ATOM 2589 N N . VAL A 1 330 ? 3.719 1.590 -10.741 1.00 98.31 330 VAL A N 1
ATOM 2590 C CA . VAL A 1 330 ? 2.636 2.092 -9.882 1.00 98.31 330 VAL A CA 1
ATOM 2591 C C . VAL A 1 330 ? 2.863 1.597 -8.446 1.00 98.31 330 VAL A C 1
ATOM 2593 O O . VAL A 1 330 ? 2.199 0.693 -7.931 1.00 98.31 330 VAL A O 1
ATOM 2596 N N . SER A 1 331 ? 3.858 2.192 -7.792 1.00 98.38 331 SER A N 1
ATOM 2597 C CA . SER A 1 331 ? 4.370 1.836 -6.471 1.00 98.38 331 SER A CA 1
ATOM 2598 C C . SER A 1 331 ? 4.885 0.395 -6.361 1.00 98.38 331 SER A C 1
ATOM 2600 O O . SER A 1 331 ? 5.120 -0.276 -7.366 1.00 98.38 331 SER A O 1
ATOM 2602 N N . GLY A 1 332 ? 5.050 -0.085 -5.125 1.00 98.38 332 GLY A N 1
ATOM 2603 C CA . GLY A 1 332 ? 5.475 -1.455 -4.823 1.00 98.38 332 GLY A CA 1
ATOM 2604 C C . GLY A 1 332 ? 4.456 -2.509 -5.258 1.00 98.38 332 GLY A C 1
ATOM 2605 O O . GLY A 1 332 ? 4.837 -3.595 -5.671 1.00 98.38 332 GLY A O 1
ATOM 2606 N N . THR A 1 333 ? 3.155 -2.188 -5.258 1.00 98.50 333 THR A N 1
ATOM 2607 C CA . THR A 1 333 ? 2.122 -3.088 -5.803 1.00 98.50 333 THR A CA 1
ATOM 2608 C C . THR A 1 333 ? 2.328 -3.317 -7.299 1.00 98.50 333 THR A C 1
ATOM 2610 O O . THR A 1 333 ? 2.337 -4.461 -7.741 1.00 98.50 333 THR A O 1
ATOM 2613 N N . GLY A 1 334 ? 2.548 -2.241 -8.065 1.00 98.56 334 GLY A N 1
ATOM 2614 C CA . GLY A 1 334 ? 2.895 -2.330 -9.481 1.00 98.56 334 GLY A CA 1
ATOM 2615 C C . GLY A 1 334 ? 4.235 -3.030 -9.704 1.00 98.56 334 GLY A C 1
ATOM 2616 O O . GLY A 1 334 ? 4.346 -3.838 -10.615 1.00 98.56 334 GLY A O 1
ATOM 2617 N N . ALA A 1 335 ? 5.232 -2.791 -8.845 1.00 98.81 335 ALA A N 1
ATOM 2618 C CA . ALA A 1 335 ? 6.531 -3.456 -8.950 1.00 98.81 335 ALA A CA 1
ATOM 2619 C C . ALA A 1 335 ? 6.432 -4.974 -8.740 1.00 98.81 335 ALA A C 1
ATOM 2621 O O . ALA A 1 335 ? 6.938 -5.736 -9.559 1.00 98.81 335 ALA A O 1
ATOM 2622 N N . ASN A 1 336 ? 5.712 -5.418 -7.708 1.00 98.81 336 ASN A N 1
ATOM 2623 C CA . ASN A 1 336 ? 5.423 -6.834 -7.483 1.00 98.81 336 ASN A CA 1
ATOM 2624 C C . ASN A 1 336 ? 4.622 -7.442 -8.645 1.00 98.81 336 ASN A C 1
ATOM 2626 O O . ASN A 1 336 ? 4.919 -8.551 -9.077 1.00 98.81 336 ASN A O 1
ATOM 2630 N N . ARG A 1 337 ? 3.628 -6.717 -9.179 1.00 98.56 337 ARG A N 1
ATOM 2631 C CA . ARG A 1 337 ? 2.801 -7.161 -10.312 1.00 98.56 337 ARG A CA 1
ATOM 2632 C C . ARG A 1 337 ? 3.621 -7.370 -11.584 1.00 98.56 337 ARG A C 1
ATOM 2634 O O . ARG A 1 337 ? 3.593 -8.468 -12.134 1.00 98.56 337 ARG A O 1
ATOM 2641 N N . VAL A 1 338 ? 4.372 -6.353 -12.007 1.00 98.69 338 VAL A N 1
ATOM 2642 C CA . VAL A 1 338 ? 5.239 -6.417 -13.194 1.00 98.69 338 VAL A CA 1
ATOM 2643 C C . VAL A 1 338 ? 6.347 -7.452 -12.990 1.00 98.69 338 VAL A C 1
ATOM 2645 O O . VAL A 1 338 ? 6.657 -8.196 -13.915 1.00 98.69 338 VAL A O 1
ATOM 2648 N N . GLY A 1 339 ? 6.907 -7.555 -11.779 1.00 98.75 339 GLY A N 1
ATOM 2649 C CA . GLY A 1 339 ? 7.926 -8.548 -11.436 1.00 98.75 339 GLY A CA 1
ATOM 2650 C C . GLY A 1 339 ? 7.402 -9.982 -11.520 1.00 98.75 339 GLY A C 1
ATOM 2651 O O . GLY A 1 339 ? 8.051 -10.831 -12.127 1.00 98.75 339 GLY A O 1
ATOM 2652 N N . ALA A 1 340 ? 6.207 -10.245 -10.988 1.00 98.75 340 ALA A N 1
ATOM 2653 C CA . ALA A 1 340 ? 5.559 -11.550 -11.086 1.00 98.75 340 ALA A CA 1
ATOM 2654 C C . ALA A 1 340 ? 5.274 -11.935 -12.546 1.00 98.75 340 ALA A C 1
ATOM 2656 O O . ALA A 1 340 ? 5.574 -13.056 -12.952 1.00 98.75 340 ALA A O 1
ATOM 2657 N N . ASP A 1 341 ? 4.767 -10.999 -13.356 1.00 98.44 341 ASP A N 1
ATOM 2658 C CA . ASP A 1 341 ? 4.496 -11.235 -14.779 1.00 98.44 341 ASP A CA 1
ATOM 2659 C C . ASP A 1 341 ? 5.763 -11.462 -15.601 1.00 98.44 341 ASP A C 1
ATOM 2661 O O . ASP A 1 341 ? 5.804 -12.339 -16.467 1.00 98.44 341 ASP A O 1
ATOM 2665 N N . PHE A 1 342 ? 6.810 -10.687 -15.321 1.00 98.62 342 PHE A N 1
ATOM 2666 C CA . PHE A 1 342 ? 8.113 -10.868 -15.941 1.00 98.62 342 PHE A CA 1
ATOM 2667 C C . PHE A 1 342 ? 8.671 -12.257 -15.624 1.00 98.62 342 PHE A C 1
ATOM 2669 O O . PHE A 1 342 ? 9.023 -12.989 -16.544 1.00 98.62 342 PHE A O 1
ATOM 2676 N N . LEU A 1 343 ? 8.685 -12.660 -14.350 1.00 98.50 343 LEU A N 1
ATOM 2677 C CA . LEU A 1 343 ? 9.192 -13.969 -13.934 1.00 98.50 343 LEU A CA 1
ATOM 2678 C C . LEU A 1 343 ? 8.351 -15.121 -14.502 1.00 98.50 343 LEU A C 1
ATOM 2680 O O . LEU A 1 343 ? 8.919 -16.092 -14.998 1.00 98.50 343 LEU A O 1
ATOM 2684 N N . ALA A 1 344 ? 7.021 -15.001 -14.522 1.00 98.31 344 ALA A N 1
ATOM 2685 C CA . ALA A 1 344 ? 6.133 -16.001 -15.118 1.00 98.31 344 ALA A CA 1
ATOM 2686 C C . ALA A 1 344 ? 6.448 -16.261 -16.604 1.00 98.31 344 ALA A C 1
ATOM 2688 O O . ALA A 1 344 ? 6.401 -17.404 -17.066 1.00 98.31 344 ALA A O 1
ATOM 2689 N N . ARG A 1 345 ? 6.803 -15.206 -17.351 1.00 96.44 345 ARG A N 1
ATOM 2690 C CA . ARG A 1 345 ? 7.097 -15.272 -18.792 1.00 96.44 345 ARG A CA 1
ATOM 2691 C C . ARG A 1 345 ? 8.554 -15.572 -19.123 1.00 96.44 345 ARG A C 1
ATOM 2693 O O . ARG A 1 345 ? 8.801 -16.154 -20.168 1.00 96.44 345 ARG A O 1
ATOM 2700 N N . ALA A 1 346 ? 9.496 -15.127 -18.297 1.00 95.06 346 ALA A N 1
ATOM 2701 C CA . ALA A 1 346 ? 10.926 -15.225 -18.585 1.00 95.06 346 ALA A CA 1
ATOM 2702 C C . ALA A 1 346 ? 11.588 -16.425 -17.898 1.00 95.06 346 ALA A C 1
ATOM 2704 O O . ALA A 1 346 ? 12.464 -17.054 -18.484 1.00 95.06 346 ALA A O 1
ATOM 2705 N N . ALA A 1 347 ? 11.176 -16.742 -16.667 1.00 94.44 347 ALA A N 1
ATOM 2706 C CA . ALA A 1 347 ? 11.757 -17.820 -15.866 1.00 94.44 347 ALA A CA 1
ATOM 2707 C C . ALA A 1 347 ? 10.875 -19.078 -15.808 1.00 94.44 347 ALA A C 1
ATOM 2709 O O . ALA A 1 347 ? 11.368 -20.138 -15.437 1.00 94.44 347 ALA A O 1
ATOM 2710 N N . HIS A 1 348 ? 9.591 -18.970 -16.176 1.00 96.75 348 HIS A N 1
ATOM 2711 C CA . HIS A 1 348 ? 8.616 -20.069 -16.161 1.00 96.75 348 HIS A CA 1
ATOM 2712 C C . HIS A 1 348 ? 8.643 -20.917 -14.870 1.00 96.75 348 HIS A C 1
ATOM 2714 O O . HIS A 1 348 ? 8.721 -22.149 -14.943 1.00 96.75 348 HIS A O 1
ATOM 2720 N N . PRO A 1 349 ? 8.589 -20.287 -13.678 1.00 97.50 349 PRO A N 1
ATOM 2721 C CA . PRO A 1 349 ? 8.632 -21.017 -12.421 1.00 97.50 349 PRO A CA 1
ATOM 2722 C C . PRO A 1 349 ? 7.443 -21.968 -12.312 1.00 97.50 349 PRO A C 1
ATOM 2724 O O . PRO A 1 349 ? 6.307 -21.618 -12.646 1.00 97.50 349 PRO A O 1
ATOM 2727 N N . ARG A 1 350 ? 7.685 -23.164 -11.771 1.00 96.88 350 ARG A N 1
ATOM 2728 C CA . ARG A 1 350 ? 6.595 -24.079 -11.418 1.00 96.88 350 ARG A CA 1
ATOM 2729 C C . ARG A 1 350 ? 5.822 -23.539 -10.221 1.00 96.88 350 ARG A C 1
ATOM 2731 O O . ARG A 1 350 ? 4.591 -23.598 -10.206 1.00 96.88 350 ARG A O 1
ATOM 2738 N N . THR A 1 351 ? 6.556 -23.044 -9.228 1.00 98.50 351 THR A N 1
ATOM 2739 C CA . THR A 1 351 ? 6.000 -22.577 -7.965 1.00 98.50 351 THR A CA 1
ATOM 2740 C C . THR A 1 351 ? 6.568 -21.218 -7.576 1.00 98.50 351 THR A C 1
ATOM 2742 O O . THR A 1 351 ? 7.764 -20.964 -7.710 1.00 98.50 351 THR A O 1
ATOM 2745 N N . VAL A 1 352 ? 5.710 -20.367 -7.022 1.00 98.81 352 VAL A N 1
ATOM 2746 C CA . VAL A 1 352 ? 6.108 -19.262 -6.154 1.00 98.81 352 VAL A CA 1
ATOM 2747 C C . VAL A 1 352 ? 5.846 -19.629 -4.695 1.00 98.81 352 VAL A C 1
ATOM 2749 O O . VAL A 1 352 ? 4.749 -20.070 -4.338 1.00 98.81 352 VAL A O 1
ATOM 2752 N N . TRP A 1 353 ? 6.861 -19.428 -3.862 1.00 98.88 353 TRP A N 1
ATOM 2753 C CA . TRP A 1 353 ? 6.847 -19.632 -2.421 1.00 98.88 353 TRP A CA 1
ATOM 2754 C C . TRP A 1 353 ? 6.611 -18.298 -1.711 1.00 98.88 353 TRP A C 1
ATOM 2756 O O . TRP A 1 353 ? 7.414 -17.372 -1.827 1.00 98.88 353 TRP A O 1
ATOM 2766 N N . ILE A 1 354 ? 5.494 -18.199 -0.993 1.00 98.81 354 ILE A N 1
ATOM 2767 C CA . ILE A 1 354 ? 5.040 -16.990 -0.295 1.00 98.81 354 ILE A CA 1
ATOM 2768 C C . ILE A 1 354 ? 5.145 -17.224 1.226 1.00 98.81 354 ILE A C 1
ATOM 2770 O O . ILE A 1 354 ? 4.725 -18.285 1.687 1.00 98.81 354 ILE A O 1
ATOM 2774 N N . PRO A 1 355 ? 5.694 -16.295 2.027 1.00 98.44 355 PRO A N 1
ATOM 2775 C CA . PRO A 1 355 ? 5.761 -16.490 3.474 1.00 98.44 355 PRO A CA 1
ATOM 2776 C C . PRO A 1 355 ? 4.357 -16.595 4.075 1.00 98.44 355 PRO A C 1
ATOM 2778 O O . PRO A 1 355 ? 3.433 -15.938 3.603 1.00 98.44 355 PRO A O 1
ATOM 2781 N N . GLU A 1 356 ? 4.197 -17.406 5.117 1.00 95.81 356 GLU A N 1
ATOM 2782 C CA . GLU A 1 356 ? 2.964 -17.476 5.900 1.00 95.81 356 GLU A CA 1
ATOM 2783 C C . GLU A 1 356 ? 3.237 -17.034 7.348 1.00 95.81 356 GLU A C 1
ATOM 2785 O O . GLU A 1 356 ? 4.045 -17.677 8.037 1.00 95.81 356 GLU A O 1
ATOM 2790 N N . PRO A 1 357 ? 2.588 -15.957 7.831 1.00 95.38 357 PRO A N 1
ATOM 2791 C CA . PRO A 1 357 ? 1.702 -15.038 7.097 1.00 95.38 357 PRO A CA 1
ATOM 2792 C C . PRO A 1 357 ? 2.475 -14.027 6.231 1.00 95.38 357 PRO A C 1
ATOM 2794 O O . PRO A 1 357 ? 3.697 -13.933 6.311 1.00 95.38 357 PRO A O 1
ATOM 2797 N N . THR A 1 358 ? 1.764 -13.228 5.427 1.00 96.31 358 THR A N 1
ATOM 2798 C CA . THR A 1 358 ? 2.350 -12.177 4.570 1.00 96.31 358 THR A CA 1
ATOM 2799 C C . THR A 1 358 ? 1.382 -11.016 4.321 1.00 96.31 358 THR A C 1
ATOM 2801 O O . THR A 1 358 ? 0.243 -11.017 4.792 1.00 96.31 358 THR A O 1
ATOM 2804 N N . TRP A 1 359 ? 1.801 -10.023 3.532 1.00 94.31 359 TRP A N 1
ATOM 2805 C CA . TRP A 1 359 ? 0.889 -9.033 2.970 1.00 94.31 359 TRP A CA 1
ATOM 2806 C C . TRP A 1 359 ? -0.104 -9.731 2.033 1.00 94.31 359 TRP A C 1
ATOM 2808 O O . TRP A 1 359 ? 0.289 -10.259 0.991 1.00 94.31 359 TRP A O 1
ATOM 2818 N N . SER A 1 360 ? -1.389 -9.711 2.403 1.00 89.12 360 SER A N 1
ATOM 2819 C CA . SER A 1 360 ? -2.491 -10.445 1.750 1.00 89.12 360 SER A CA 1
ATOM 2820 C C . SER A 1 360 ? -2.456 -10.392 0.219 1.00 89.12 360 SER A C 1
ATOM 2822 O O . SER A 1 360 ? -2.678 -11.396 -0.463 1.00 89.12 360 SER A O 1
ATOM 2824 N N . ASN A 1 361 ? -2.117 -9.230 -0.339 1.00 93.62 361 ASN A N 1
ATOM 2825 C CA . ASN A 1 361 ? -2.137 -8.999 -1.775 1.00 93.62 361 ASN A CA 1
ATOM 2826 C C . ASN A 1 361 ? -1.056 -9.774 -2.555 1.00 93.62 361 ASN A C 1
ATOM 2828 O O . ASN A 1 361 ? -1.203 -9.941 -3.765 1.00 93.62 361 ASN A O 1
ATOM 2832 N N . HIS A 1 362 ? -0.007 -10.301 -1.908 1.00 97.88 362 HIS A N 1
ATOM 2833 C CA . HIS A 1 362 ? 0.961 -11.187 -2.569 1.00 97.88 362 HIS A CA 1
ATOM 2834 C C . HIS A 1 362 ? 0.272 -12.389 -3.223 1.00 97.88 362 HIS A C 1
ATOM 2836 O O . HIS A 1 362 ? 0.584 -12.737 -4.364 1.00 97.88 362 HIS A O 1
ATOM 2842 N N . HIS A 1 363 ? -0.718 -12.984 -2.551 1.00 96.00 363 HIS A N 1
ATOM 2843 C CA . HIS A 1 363 ? -1.452 -14.122 -3.098 1.00 96.00 363 HIS A CA 1
ATOM 2844 C C . HIS A 1 363 ? -2.253 -13.753 -4.344 1.00 96.00 363 HIS A C 1
ATOM 2846 O O . HIS A 1 363 ? -2.310 -14.562 -5.271 1.00 96.00 363 HIS A O 1
ATOM 2852 N N . ALA A 1 364 ? -2.869 -12.568 -4.371 1.00 94.31 364 ALA A N 1
ATOM 2853 C CA . ALA A 1 364 ? -3.650 -12.091 -5.509 1.00 94.31 364 ALA A CA 1
ATOM 2854 C C . ALA A 1 364 ? -2.744 -11.765 -6.703 1.00 94.31 364 ALA A C 1
ATOM 2856 O O . ALA A 1 364 ? -2.994 -12.237 -7.810 1.00 94.31 364 ALA A O 1
ATOM 2857 N N . ILE A 1 365 ? -1.646 -11.039 -6.468 1.00 97.88 365 ILE A N 1
ATOM 2858 C CA . ILE A 1 365 ? -0.666 -10.674 -7.501 1.00 97.88 365 ILE A CA 1
ATOM 2859 C C . ILE A 1 365 ? -0.145 -11.916 -8.229 1.00 97.88 365 ILE A C 1
ATOM 2861 O O . ILE A 1 365 ? -0.177 -11.977 -9.459 1.00 97.88 365 ILE A O 1
ATOM 2865 N N . TRP A 1 366 ? 0.281 -12.929 -7.475 1.00 98.19 366 TRP A N 1
ATOM 2866 C CA . TRP A 1 366 ? 0.802 -14.162 -8.058 1.00 98.19 366 TRP A CA 1
ATOM 2867 C C . TRP A 1 366 ? -0.281 -15.062 -8.662 1.00 98.19 366 TRP A C 1
ATOM 2869 O O . TRP A 1 366 ? 0.016 -15.825 -9.578 1.00 98.19 366 TRP A O 1
ATOM 2879 N N . ALA A 1 367 ? -1.537 -14.950 -8.211 1.00 96.00 367 ALA A N 1
ATOM 2880 C CA . ALA A 1 367 ? -2.660 -15.610 -8.879 1.00 96.00 367 ALA A CA 1
ATOM 2881 C C . ALA A 1 367 ? -2.847 -15.066 -10.297 1.00 96.00 367 ALA A C 1
ATOM 2883 O O . ALA A 1 367 ? -2.987 -15.845 -11.236 1.00 96.00 367 ALA A O 1
ATOM 2884 N N . TYR A 1 368 ? -2.811 -13.737 -10.452 1.00 95.62 368 TYR A N 1
ATOM 2885 C CA . TYR A 1 368 ? -2.955 -13.081 -11.753 1.00 95.62 368 TYR A CA 1
ATOM 2886 C C . TYR A 1 368 ? -1.799 -13.392 -12.706 1.00 95.62 368 TYR A C 1
ATOM 2888 O O . TYR A 1 368 ? -2.023 -13.488 -13.908 1.00 95.62 368 TYR A O 1
ATOM 2896 N N . ALA A 1 369 ? -0.590 -13.610 -12.181 1.00 97.00 369 ALA A N 1
ATOM 2897 C CA . ALA A 1 369 ? 0.557 -14.049 -12.977 1.00 97.00 369 ALA A CA 1
ATOM 2898 C C . ALA A 1 369 ? 0.454 -15.516 -13.456 1.00 97.00 369 ALA A C 1
ATOM 2900 O O . ALA A 1 369 ? 1.269 -15.954 -14.264 1.00 97.00 369 ALA A O 1
ATOM 2901 N N . GLY A 1 370 ? -0.525 -16.291 -12.967 1.00 96.94 370 GLY A N 1
ATOM 2902 C CA . GLY A 1 370 ? -0.774 -17.663 -13.421 1.00 96.94 370 GLY A CA 1
ATOM 2903 C C . GLY A 1 370 ? 0.261 -18.698 -12.964 1.00 96.94 370 GLY A C 1
ATOM 2904 O O . GLY A 1 370 ? 0.355 -19.765 -13.565 1.00 96.94 370 GLY A O 1
ATOM 2905 N N . VAL A 1 371 ? 1.033 -18.409 -11.911 1.00 97.38 371 VAL A N 1
ATOM 2906 C CA . VAL A 1 371 ? 2.060 -19.315 -11.362 1.00 97.38 371 VAL A CA 1
ATOM 2907 C C . VAL A 1 371 ? 1.481 -20.138 -10.207 1.00 97.38 371 VAL A C 1
ATOM 2909 O O . VAL A 1 371 ? 0.669 -19.644 -9.420 1.00 97.38 371 VAL A O 1
ATOM 2912 N N . GLY A 1 372 ? 1.896 -21.403 -10.073 1.00 97.69 372 GLY A N 1
ATOM 2913 C CA . GLY A 1 372 ? 1.507 -22.242 -8.937 1.00 97.69 372 GLY A CA 1
ATOM 2914 C C . GLY A 1 372 ? 1.945 -21.608 -7.613 1.00 97.69 372 GLY A C 1
ATOM 2915 O O . GLY A 1 372 ? 3.104 -21.253 -7.457 1.00 97.69 372 GLY A O 1
ATOM 2916 N N . ARG A 1 373 ? 1.039 -21.448 -6.645 1.00 98.12 373 ARG A N 1
ATOM 2917 C CA . ARG A 1 373 ? 1.342 -20.797 -5.357 1.00 98.12 373 ARG A CA 1
ATOM 2918 C C . ARG A 1 373 ? 1.473 -21.839 -4.252 1.00 98.12 373 ARG A C 1
ATOM 2920 O O . ARG A 1 373 ? 0.586 -22.677 -4.097 1.00 98.12 373 ARG A O 1
ATOM 2927 N N . ARG A 1 374 ? 2.546 -21.759 -3.469 1.00 98.56 374 ARG A N 1
ATOM 2928 C CA . ARG A 1 374 ? 2.719 -22.471 -2.195 1.00 98.56 374 ARG A CA 1
ATOM 2929 C C . ARG A 1 374 ? 3.199 -21.500 -1.129 1.00 98.56 374 ARG A C 1
ATOM 2931 O O . ARG A 1 374 ? 3.708 -20.428 -1.451 1.00 98.56 374 ARG A O 1
ATOM 2938 N N . THR A 1 375 ? 3.037 -21.882 0.129 1.00 98.62 375 THR A N 1
ATOM 2939 C CA . THR A 1 375 ? 3.523 -21.093 1.256 1.00 98.62 375 THR A CA 1
ATOM 2940 C C . THR A 1 375 ? 4.688 -21.769 1.966 1.00 98.62 375 THR A C 1
ATOM 2942 O O . THR A 1 375 ? 4.894 -22.976 1.819 1.00 98.62 375 THR A O 1
ATOM 2945 N N . TYR A 1 376 ? 5.472 -20.990 2.710 1.00 98.50 376 TYR A N 1
ATOM 2946 C CA . TYR A 1 376 ? 6.479 -21.508 3.635 1.00 98.50 376 TYR A CA 1
ATOM 2947 C C . TYR A 1 376 ? 6.312 -20.878 5.028 1.00 98.50 376 TYR A C 1
ATOM 2949 O O . TYR A 1 376 ? 5.927 -19.708 5.117 1.00 98.50 376 TYR A O 1
ATOM 2957 N N . PRO A 1 377 ? 6.598 -21.615 6.119 1.00 97.88 377 PRO A N 1
ATOM 2958 C CA . PRO A 1 377 ? 6.464 -21.086 7.474 1.00 97.88 377 PRO A CA 1
ATOM 2959 C C . PRO A 1 377 ? 7.406 -19.903 7.683 1.00 97.88 377 PRO A C 1
ATOM 2961 O O . PRO A 1 377 ? 8.616 -20.063 7.516 1.00 97.88 377 PRO A O 1
ATOM 2964 N N . TYR A 1 378 ? 6.870 -18.741 8.058 1.00 98.12 378 TYR A N 1
ATOM 2965 C CA . TYR A 1 378 ? 7.666 -17.532 8.285 1.00 98.12 378 TYR A CA 1
ATOM 2966 C C . TYR A 1 378 ? 7.693 -17.107 9.751 1.00 98.12 378 TYR A C 1
ATOM 2968 O O . TYR A 1 378 ? 8.744 -16.731 10.260 1.00 98.12 378 TYR A O 1
ATOM 2976 N N . TYR A 1 379 ? 6.556 -17.157 10.441 1.00 96.38 379 TYR A N 1
ATOM 2977 C CA . TYR A 1 379 ? 6.441 -16.685 11.819 1.00 96.38 379 TYR A CA 1
ATOM 2978 C C . TYR A 1 379 ? 6.287 -17.854 12.791 1.00 96.38 379 TYR A C 1
ATOM 2980 O O . TYR A 1 379 ? 5.490 -18.762 12.559 1.00 96.38 379 TYR A O 1
ATOM 2988 N N . ASP A 1 380 ? 7.064 -17.835 13.869 1.00 94.44 380 ASP A N 1
ATOM 2989 C CA . ASP A 1 380 ? 6.855 -18.692 15.029 1.00 94.44 380 ASP A CA 1
ATOM 2990 C C . ASP A 1 380 ? 5.910 -17.958 15.985 1.00 94.44 380 ASP A C 1
ATOM 2992 O O . ASP A 1 380 ? 6.280 -16.934 16.555 1.00 94.44 380 ASP A O 1
ATOM 2996 N N . PHE A 1 381 ? 4.678 -18.451 16.124 1.00 89.81 381 PHE A N 1
ATOM 2997 C CA . PHE A 1 381 ? 3.663 -17.828 16.977 1.00 89.81 381 PHE A CA 1
ATOM 2998 C C . PHE A 1 381 ? 3.948 -18.010 18.471 1.00 89.81 381 PHE A C 1
ATOM 3000 O O . PHE A 1 381 ? 3.558 -17.154 19.263 1.00 89.81 381 PHE A O 1
ATOM 3007 N N . GLU A 1 382 ? 4.640 -19.085 18.856 1.00 88.31 382 GLU A N 1
ATOM 3008 C CA . GLU A 1 382 ? 5.008 -19.340 20.249 1.00 88.31 382 GLU A CA 1
ATOM 3009 C C . GLU A 1 382 ? 6.226 -18.492 20.629 1.00 88.31 382 GLU A C 1
ATOM 3011 O O . GLU A 1 382 ? 6.176 -17.714 21.583 1.00 88.31 382 GLU A O 1
ATOM 3016 N N . GLY A 1 383 ? 7.288 -18.556 19.820 1.00 89.44 383 GLY A N 1
ATOM 3017 C CA . GLY A 1 383 ? 8.502 -17.753 19.997 1.00 89.44 383 GLY A CA 1
ATOM 3018 C C . GLY A 1 383 ? 8.364 -16.281 19.586 1.00 89.44 383 GLY A C 1
ATOM 3019 O O . GLY A 1 383 ? 9.276 -15.490 19.827 1.00 89.44 383 GLY A O 1
ATOM 3020 N N . LYS A 1 384 ? 7.249 -15.906 18.948 1.00 91.88 384 LYS A N 1
ATOM 3021 C CA . LYS A 1 384 ? 6.915 -14.564 18.431 1.00 91.88 384 LYS A CA 1
ATOM 3022 C C . LYS A 1 384 ? 7.986 -13.939 17.527 1.00 91.88 384 LYS A C 1
ATOM 3024 O O . LYS A 1 384 ? 8.101 -12.710 17.450 1.00 91.88 384 LYS A O 1
ATOM 3029 N N . CYS A 1 385 ? 8.746 -14.768 16.814 1.00 93.81 385 CYS A N 1
ATOM 3030 C CA . CYS A 1 385 ? 9.906 -14.372 16.015 1.00 93.81 385 CYS A CA 1
ATOM 3031 C C . CYS A 1 385 ? 9.910 -15.026 14.619 1.00 93.81 385 CYS A C 1
ATOM 3033 O O . CYS A 1 385 ? 8.960 -15.700 14.220 1.00 93.81 385 CYS A O 1
ATOM 3035 N N . PHE A 1 386 ? 10.961 -14.784 13.830 1.00 96.81 386 PHE A N 1
ATOM 3036 C CA . PHE A 1 386 ? 11.119 -15.407 12.515 1.00 96.81 386 PHE A CA 1
ATOM 3037 C C . PHE A 1 386 ? 11.452 -16.906 12.642 1.00 96.81 386 PHE A C 1
ATOM 3039 O O . PHE A 1 386 ? 12.459 -17.287 13.245 1.00 96.81 386 PHE A O 1
ATOM 3046 N N . ASN A 1 387 ? 10.642 -17.760 12.014 1.00 97.88 387 ASN A N 1
ATOM 3047 C CA . ASN A 1 387 ? 10.797 -19.213 11.996 1.00 97.88 387 ASN A CA 1
ATOM 3048 C C . ASN A 1 387 ? 11.850 -19.658 10.966 1.00 97.88 387 ASN A C 1
ATOM 3050 O O . ASN A 1 387 ? 11.548 -20.256 9.929 1.00 97.88 387 ASN A O 1
ATOM 3054 N N . HIS A 1 388 ? 13.118 -19.391 11.273 1.00 97.56 388 HIS A N 1
ATOM 3055 C CA . HIS A 1 388 ? 14.239 -19.751 10.404 1.00 97.56 388 HIS A CA 1
ATOM 3056 C C . HIS A 1 388 ? 14.329 -21.261 10.131 1.00 97.56 388 HIS A C 1
ATOM 3058 O O . HIS A 1 388 ? 14.658 -21.659 9.011 1.00 97.56 388 HIS A O 1
ATOM 3064 N N . ALA A 1 389 ? 14.054 -22.103 11.134 1.00 97.69 389 ALA A N 1
ATOM 3065 C CA . ALA A 1 389 ? 14.121 -23.557 10.994 1.00 97.69 389 ALA A CA 1
ATOM 3066 C C . ALA A 1 389 ? 13.076 -24.065 9.990 1.00 97.69 389 ALA A C 1
ATOM 3068 O O . ALA A 1 389 ? 13.445 -24.683 8.992 1.00 97.69 389 ALA A O 1
ATOM 3069 N N . GLY A 1 390 ? 11.804 -23.704 10.189 1.00 98.19 390 GLY A N 1
ATOM 3070 C CA . GLY A 1 390 ? 10.704 -24.092 9.308 1.00 98.19 390 GLY A CA 1
ATOM 3071 C C . GLY A 1 390 ? 10.835 -23.517 7.898 1.00 98.19 390 GLY A C 1
ATOM 3072 O O . GLY A 1 390 ? 10.600 -24.238 6.926 1.00 98.19 390 GLY A O 1
ATOM 3073 N N . THR A 1 391 ? 11.280 -22.259 7.759 1.00 98.50 391 THR A N 1
ATOM 3074 C CA . THR A 1 391 ? 11.597 -21.668 6.445 1.00 98.50 391 THR A CA 1
ATOM 3075 C C . THR A 1 391 ? 12.662 -22.495 5.721 1.00 98.50 391 THR A C 1
ATOM 3077 O O . THR A 1 391 ? 12.464 -22.897 4.574 1.00 98.50 391 THR A O 1
ATOM 3080 N N . THR A 1 392 ? 13.792 -22.766 6.383 1.00 98.12 392 THR A N 1
ATOM 3081 C CA . THR A 1 392 ? 14.936 -23.451 5.764 1.00 98.12 392 THR A CA 1
ATOM 3082 C C . THR A 1 392 ? 14.589 -24.886 5.390 1.00 98.12 392 THR A C 1
ATOM 3084 O O . THR A 1 392 ? 14.883 -25.313 4.275 1.00 98.12 392 THR A O 1
ATOM 3087 N N . GLU A 1 393 ? 13.938 -25.632 6.282 1.00 98.38 393 GLU A N 1
ATOM 3088 C CA . GLU A 1 393 ? 13.516 -27.014 6.033 1.00 98.38 393 GLU A CA 1
ATOM 3089 C C . GLU A 1 393 ? 12.549 -27.098 4.847 1.00 98.38 393 GLU A C 1
ATOM 3091 O O . GLU A 1 393 ? 12.772 -27.876 3.915 1.00 98.38 393 GLU A O 1
ATOM 3096 N N . THR A 1 394 ? 11.525 -26.239 4.830 1.00 98.62 394 THR A N 1
ATOM 3097 C CA . THR A 1 394 ? 10.504 -26.222 3.775 1.00 98.62 394 THR A CA 1
ATOM 3098 C C . THR A 1 394 ? 11.117 -25.901 2.417 1.00 98.62 394 THR A C 1
ATOM 3100 O O . THR A 1 394 ? 10.945 -26.660 1.462 1.00 98.62 394 THR A O 1
ATOM 3103 N N . LEU A 1 395 ? 11.861 -24.795 2.321 1.00 98.50 395 LEU A N 1
ATOM 3104 C CA . LEU A 1 395 ? 12.445 -24.355 1.056 1.00 98.50 395 LEU A CA 1
ATOM 3105 C C . LEU A 1 395 ? 13.538 -25.317 0.574 1.00 98.50 395 LEU A C 1
ATOM 3107 O O . LEU A 1 395 ? 13.610 -25.615 -0.613 1.00 98.50 395 LEU A O 1
ATOM 3111 N N . SER A 1 396 ? 14.364 -25.864 1.470 1.00 98.06 396 SER A N 1
ATOM 3112 C CA . SER A 1 396 ? 15.401 -26.823 1.072 1.00 98.06 396 SER A CA 1
ATOM 3113 C C . SER A 1 396 ? 14.832 -28.168 0.620 1.00 98.06 396 SER A C 1
ATOM 3115 O O . SER A 1 396 ? 15.397 -28.783 -0.286 1.00 98.06 396 SER A O 1
ATOM 3117 N N . THR A 1 397 ? 13.722 -28.626 1.195 1.00 98.12 397 THR A N 1
ATOM 3118 C CA . THR A 1 397 ? 13.166 -29.952 0.888 1.00 98.12 397 THR A CA 1
ATOM 3119 C C . THR A 1 397 ? 12.191 -29.911 -0.283 1.00 98.12 397 THR A C 1
ATOM 3121 O O . THR A 1 397 ? 12.201 -30.807 -1.126 1.00 98.12 397 THR A O 1
ATOM 3124 N N . LEU A 1 398 ? 11.341 -28.883 -0.349 1.00 98.38 398 LEU A N 1
ATOM 3125 C CA . LEU A 1 398 ? 10.193 -28.868 -1.255 1.00 98.38 398 LEU A CA 1
ATOM 3126 C C . LEU A 1 398 ? 10.384 -27.972 -2.482 1.00 98.38 398 LEU A C 1
ATOM 3128 O O . LEU A 1 398 ? 9.832 -28.300 -3.539 1.00 98.38 398 LEU A O 1
ATOM 3132 N N . ALA A 1 399 ? 11.127 -26.867 -2.367 1.00 98.38 399 ALA A N 1
ATOM 3133 C CA . ALA A 1 399 ? 11.341 -25.959 -3.492 1.00 98.38 399 ALA A CA 1
ATOM 3134 C C . ALA A 1 399 ? 12.250 -26.595 -4.548 1.00 98.38 399 ALA A C 1
ATOM 3136 O O . ALA A 1 399 ? 13.171 -27.356 -4.235 1.00 98.38 399 ALA A O 1
ATOM 3137 N N . GLN A 1 400 ? 11.970 -26.295 -5.813 1.00 98.12 400 GLN A N 1
ATOM 3138 C CA . GLN A 1 400 ? 12.702 -26.827 -6.958 1.00 98.12 400 GLN A CA 1
ATOM 3139 C C . GLN A 1 400 ? 13.528 -25.729 -7.638 1.00 98.12 400 GLN A C 1
ATOM 3141 O O . GLN A 1 400 ? 13.160 -24.557 -7.558 1.00 98.12 400 GLN A O 1
ATOM 3146 N N . PRO A 1 401 ? 14.623 -26.079 -8.337 1.00 98.19 401 PRO A N 1
ATOM 3147 C CA . PRO A 1 401 ? 15.373 -25.108 -9.127 1.00 98.19 401 PRO A CA 1
ATOM 3148 C C . PRO A 1 401 ? 14.469 -24.339 -10.096 1.00 98.19 401 PRO A C 1
ATOM 3150 O O . PRO A 1 401 ? 13.637 -24.935 -10.780 1.00 98.19 401 PRO A O 1
ATOM 3153 N N . GLY A 1 402 ? 14.640 -23.019 -10.148 1.00 97.44 402 GLY A N 1
ATOM 3154 C CA . GLY A 1 402 ? 13.813 -22.104 -10.935 1.00 97.44 402 GLY A CA 1
ATOM 3155 C C . GLY A 1 402 ? 12.522 -21.643 -10.250 1.00 97.44 402 GLY A C 1
ATOM 3156 O O . GLY A 1 402 ? 11.878 -20.735 -10.770 1.00 97.44 402 GLY A O 1
ATOM 3157 N N . ASP A 1 403 ? 12.140 -22.203 -9.095 1.00 98.69 403 ASP A N 1
ATOM 3158 C CA . ASP A 1 403 ? 11.029 -21.660 -8.307 1.00 98.69 403 ASP A CA 1
ATOM 3159 C C . ASP A 1 403 ? 11.353 -20.243 -7.801 1.00 98.69 403 ASP A C 1
ATOM 3161 O O . ASP A 1 403 ? 12.504 -19.895 -7.512 1.00 98.69 403 ASP A O 1
ATOM 3165 N N . VAL A 1 404 ? 10.308 -19.428 -7.652 1.00 98.88 404 VAL A N 1
ATOM 3166 C CA . VAL A 1 404 ? 10.410 -18.065 -7.114 1.00 98.88 404 VAL A CA 1
ATOM 3167 C C . VAL A 1 404 ? 10.148 -18.075 -5.613 1.00 98.88 404 VAL A C 1
ATOM 3169 O O . VAL A 1 404 ? 9.271 -18.797 -5.142 1.00 98.88 404 VAL A O 1
ATOM 3172 N N . VAL A 1 405 ? 10.859 -17.240 -4.855 1.00 98.88 405 VAL A N 1
ATOM 3173 C CA . VAL A 1 405 ? 10.596 -17.023 -3.423 1.00 98.88 405 VAL A CA 1
ATOM 3174 C C . VAL A 1 405 ? 10.355 -15.543 -3.162 1.00 98.88 405 VAL A C 1
ATOM 3176 O O . VAL A 1 405 ? 11.178 -14.704 -3.525 1.00 98.88 405 VAL A O 1
ATOM 3179 N N . VAL A 1 406 ? 9.225 -15.221 -2.534 1.00 98.88 406 VAL A N 1
ATOM 3180 C CA . VAL A 1 406 ? 8.894 -13.856 -2.112 1.00 98.88 406 VAL A CA 1
ATOM 3181 C C . VAL A 1 406 ? 9.530 -13.586 -0.757 1.00 98.88 406 VAL A C 1
ATOM 3183 O O . VAL A 1 406 ? 9.236 -14.281 0.207 1.00 98.88 406 VAL A O 1
ATOM 3186 N N . PHE A 1 407 ? 10.344 -12.541 -0.662 1.00 98.75 407 PHE A N 1
ATOM 3187 C CA . PHE A 1 407 ? 10.907 -12.059 0.596 1.00 98.75 407 PHE A CA 1
ATOM 3188 C C . PHE A 1 407 ? 10.476 -10.623 0.866 1.00 98.75 407 PHE A C 1
ATOM 3190 O O . PHE A 1 407 ? 10.396 -9.813 -0.050 1.00 98.75 407 PHE A O 1
ATOM 3197 N N . HIS A 1 408 ? 10.258 -10.278 2.133 1.00 98.56 408 HIS A N 1
ATOM 3198 C CA . HIS A 1 408 ? 10.220 -8.878 2.561 1.00 98.56 408 HIS A CA 1
ATOM 3199 C C . HIS A 1 408 ? 11.653 -8.481 2.905 1.00 98.56 408 HIS A C 1
ATOM 3201 O O . HIS A 1 408 ? 12.316 -9.193 3.656 1.00 98.56 408 HIS A O 1
ATOM 3207 N N . ALA A 1 409 ? 12.154 -7.389 2.333 1.00 97.25 409 ALA A N 1
ATOM 3208 C CA . ALA A 1 409 ? 13.546 -6.988 2.535 1.00 97.25 409 ALA A CA 1
ATOM 3209 C C . ALA A 1 409 ? 13.818 -6.501 3.971 1.00 97.25 409 ALA A C 1
ATOM 3211 O O . ALA A 1 409 ? 14.892 -6.746 4.516 1.00 97.25 409 ALA A O 1
ATOM 3212 N N . CYS A 1 410 ? 12.835 -5.829 4.571 1.00 96.00 410 CYS A N 1
ATOM 3213 C CA . CYS A 1 410 ? 12.816 -5.391 5.964 1.00 96.00 410 CYS A CA 1
ATOM 3214 C C . CYS A 1 410 ? 11.374 -5.085 6.399 1.00 96.00 410 CYS A C 1
ATOM 3216 O O . CYS A 1 410 ? 10.488 -4.923 5.552 1.00 96.00 410 CYS A O 1
ATOM 3218 N N . ALA A 1 411 ? 11.157 -4.955 7.709 1.00 95.31 411 ALA A N 1
ATOM 3219 C CA . ALA A 1 411 ? 9.877 -4.665 8.344 1.00 95.31 411 ALA A CA 1
ATOM 3220 C C . ALA A 1 411 ? 8.742 -5.541 7.803 1.00 95.31 411 ALA A C 1
ATOM 3222 O O . ALA A 1 411 ? 7.758 -5.033 7.252 1.00 95.31 411 ALA A O 1
ATOM 3223 N N . HIS A 1 412 ? 8.890 -6.860 7.951 1.00 97.25 412 HIS A N 1
ATOM 3224 C CA . HIS A 1 412 ? 7.943 -7.837 7.432 1.00 97.25 412 HIS A CA 1
ATOM 3225 C C . HIS A 1 412 ? 6.489 -7.469 7.762 1.00 97.25 412 HIS A C 1
ATOM 3227 O O . HIS A 1 412 ? 6.102 -7.319 8.921 1.00 97.25 412 HIS A O 1
ATOM 3233 N N . ASN A 1 413 ? 5.649 -7.350 6.737 1.00 94.38 413 ASN A N 1
ATOM 3234 C CA . ASN A 1 413 ? 4.216 -7.127 6.904 1.00 94.38 413 ASN A CA 1
ATOM 3235 C C . ASN A 1 413 ? 3.502 -8.484 6.804 1.00 94.38 413 ASN A C 1
ATOM 3237 O O . ASN A 1 413 ? 3.545 -9.084 5.728 1.00 94.38 413 ASN A O 1
ATOM 3241 N N . PRO A 1 414 ? 2.836 -8.976 7.868 1.00 93.81 414 PRO A N 1
ATOM 3242 C CA . PRO A 1 414 ? 2.295 -8.204 9.001 1.00 93.81 414 PRO A CA 1
ATOM 3243 C C . PRO A 1 414 ? 3.074 -8.272 10.326 1.00 93.81 414 PRO A C 1
ATOM 3245 O O . PRO A 1 414 ? 2.700 -7.573 11.263 1.00 93.81 414 PRO A O 1
ATOM 3248 N N . THR A 1 415 ? 4.092 -9.123 10.444 1.00 95.06 415 THR A N 1
ATOM 3249 C CA . THR A 1 415 ? 4.600 -9.570 11.758 1.00 95.06 415 THR A CA 1
ATOM 3250 C C . THR A 1 415 ? 5.577 -8.602 12.431 1.00 95.06 415 THR A C 1
ATOM 3252 O O . THR A 1 415 ? 5.746 -8.657 13.644 1.00 95.06 415 THR A O 1
ATOM 3255 N N . GLY A 1 416 ? 6.282 -7.775 11.657 1.00 94.25 416 GLY A N 1
ATOM 3256 C CA . GLY A 1 416 ? 7.451 -7.014 12.104 1.00 94.25 416 GLY A CA 1
ATOM 3257 C C . GLY A 1 416 ? 8.663 -7.881 12.479 1.00 94.25 416 GLY A C 1
ATOM 3258 O O . GLY A 1 416 ? 9.647 -7.353 12.983 1.00 94.25 416 GLY A O 1
ATOM 3259 N N . ALA A 1 417 ? 8.616 -9.200 12.278 1.00 95.12 417 ALA A N 1
ATOM 3260 C CA . ALA A 1 417 ? 9.720 -10.103 12.593 1.00 95.12 417 ALA A CA 1
ATOM 3261 C C . ALA A 1 417 ? 10.606 -10.305 11.360 1.00 95.12 417 ALA A C 1
ATOM 3263 O O . ALA A 1 417 ? 10.187 -10.948 10.396 1.00 95.12 417 ALA A O 1
ATOM 3264 N N . ASP A 1 418 ? 11.829 -9.787 11.415 1.00 95.31 418 ASP A N 1
ATOM 3265 C CA . ASP A 1 418 ? 12.802 -9.894 10.329 1.00 95.31 418 ASP A CA 1
ATOM 3266 C C . ASP A 1 418 ? 13.897 -10.923 10.661 1.00 95.31 418 ASP A C 1
ATOM 3268 O O . ASP A 1 418 ? 14.274 -11.065 11.830 1.00 95.31 418 ASP A O 1
ATOM 3272 N N . PRO A 1 419 ? 14.455 -11.626 9.658 1.00 96.69 419 PRO A N 1
ATOM 3273 C CA . PRO A 1 419 ? 15.619 -12.475 9.865 1.00 96.69 419 PRO A CA 1
ATOM 3274 C C . PRO A 1 419 ? 16.843 -11.656 10.293 1.00 96.69 419 PRO A C 1
ATOM 3276 O O . PRO A 1 419 ? 17.076 -10.543 9.815 1.00 96.69 419 PRO A O 1
ATOM 3279 N N . SER A 1 420 ? 17.687 -12.238 11.143 1.00 96.38 420 SER A N 1
ATOM 3280 C CA . SER A 1 420 ? 18.995 -11.661 11.460 1.00 96.38 420 SER A CA 1
ATOM 3281 C C . SER A 1 420 ? 19.929 -11.681 10.242 1.00 96.38 420 SER A C 1
ATOM 3283 O O . SER A 1 420 ? 19.725 -12.440 9.292 1.00 96.38 420 SER A O 1
ATOM 3285 N N . LYS A 1 421 ? 21.011 -10.891 10.274 1.00 96.56 421 LYS A N 1
ATOM 3286 C CA . LYS A 1 421 ? 22.027 -10.873 9.201 1.00 96.56 421 LYS A CA 1
ATOM 3287 C C . LYS A 1 421 ? 22.606 -12.272 8.920 1.00 96.56 421 LYS A C 1
ATOM 3289 O O . LYS A 1 421 ? 22.768 -12.645 7.760 1.00 96.56 421 LYS A O 1
ATOM 3294 N N . ASP A 1 422 ? 22.826 -13.077 9.961 1.00 97.81 422 ASP A N 1
ATOM 3295 C CA . ASP A 1 422 ? 23.304 -14.462 9.824 1.00 97.81 422 ASP A CA 1
ATOM 3296 C C . ASP A 1 422 ? 22.260 -15.389 9.190 1.00 97.81 422 ASP A C 1
ATOM 3298 O O . ASP A 1 422 ? 22.594 -16.269 8.396 1.00 97.81 422 ASP A O 1
ATOM 3302 N N . GLN A 1 423 ? 20.983 -15.204 9.531 1.00 97.94 423 GLN A N 1
ATOM 3303 C CA . GLN A 1 423 ? 19.883 -15.956 8.928 1.00 97.94 423 GLN A CA 1
ATOM 3304 C C . GLN A 1 423 ? 19.714 -15.579 7.452 1.00 97.94 423 GLN A C 1
ATOM 3306 O O . GLN A 1 423 ? 19.595 -16.461 6.604 1.00 97.94 423 GLN A O 1
ATOM 3311 N N . TRP A 1 424 ? 19.804 -14.292 7.114 1.00 97.88 424 TRP A N 1
ATOM 3312 C CA . TRP A 1 424 ? 19.808 -13.832 5.726 1.00 97.88 424 TRP A CA 1
ATOM 3313 C C . TRP A 1 424 ? 20.964 -14.410 4.911 1.00 97.88 424 TRP A C 1
ATOM 3315 O O . TRP A 1 424 ? 20.746 -14.841 3.780 1.00 97.88 424 TRP A O 1
ATOM 3325 N N . ALA A 1 425 ? 22.171 -14.485 5.479 1.00 97.50 425 ALA A N 1
ATOM 3326 C CA . ALA A 1 425 ? 23.314 -15.102 4.809 1.00 97.50 425 ALA A CA 1
ATOM 3327 C C . ALA A 1 425 ? 23.065 -16.589 4.486 1.00 97.50 425 ALA A C 1
ATOM 3329 O O . ALA A 1 425 ? 23.414 -17.063 3.402 1.00 97.50 425 ALA A O 1
ATOM 3330 N N . LYS A 1 426 ? 22.401 -17.321 5.391 1.00 97.62 426 LYS A N 1
ATOM 3331 C CA . LYS A 1 426 ? 21.988 -18.717 5.163 1.00 97.62 426 LYS A CA 1
ATOM 3332 C C . LYS A 1 426 ? 20.905 -18.833 4.092 1.00 97.62 426 LYS A C 1
ATOM 3334 O O . LYS A 1 426 ? 20.985 -19.722 3.249 1.00 97.62 426 LYS A O 1
ATOM 3339 N N . LEU A 1 427 ? 19.930 -17.925 4.072 1.00 97.94 427 LEU A N 1
ATOM 3340 C CA . LEU A 1 427 ? 18.898 -17.887 3.029 1.00 97.94 427 LEU A CA 1
ATOM 3341 C C . LEU A 1 427 ? 19.480 -17.547 1.649 1.00 97.94 427 LEU A C 1
ATOM 3343 O O . LEU A 1 427 ? 19.051 -18.126 0.652 1.00 97.94 427 LEU A O 1
ATOM 3347 N N . ALA A 1 428 ? 20.486 -16.670 1.582 1.00 97.06 428 ALA A N 1
ATOM 3348 C CA . ALA A 1 428 ? 21.214 -16.377 0.347 1.00 97.06 428 ALA A CA 1
ATOM 3349 C C . ALA A 1 428 ? 21.925 -17.625 -0.195 1.00 97.06 428 ALA A C 1
ATOM 3351 O O . ALA A 1 428 ? 21.846 -17.920 -1.389 1.00 97.06 428 ALA A O 1
ATOM 3352 N N . GLU A 1 429 ? 22.577 -18.390 0.685 1.00 97.00 429 GLU A N 1
ATOM 3353 C CA . GLU A 1 429 ? 23.203 -19.664 0.321 1.00 97.00 429 GLU A CA 1
ATOM 3354 C C . GLU A 1 429 ? 22.180 -20.706 -0.132 1.00 97.00 429 GLU A C 1
ATOM 3356 O O . GLU A 1 429 ? 22.390 -21.396 -1.130 1.00 97.00 429 GLU A O 1
ATOM 3361 N N . LEU A 1 430 ? 21.040 -20.790 0.552 1.00 97.69 430 LEU A N 1
ATOM 3362 C CA . LEU A 1 430 ? 19.960 -21.686 0.165 1.00 97.69 430 LEU A CA 1
ATOM 3363 C C . LEU A 1 430 ? 19.432 -21.352 -1.235 1.00 97.69 430 LEU A C 1
ATOM 3365 O O . LEU A 1 430 ? 19.343 -22.243 -2.076 1.00 97.69 430 LEU A O 1
ATOM 3369 N N . CYS A 1 431 ? 19.133 -20.079 -1.510 1.00 98.00 431 CYS A N 1
ATOM 3370 C CA . CYS A 1 431 ? 18.651 -19.656 -2.826 1.00 98.00 431 CYS A CA 1
ATOM 3371 C C . CYS A 1 431 ? 19.676 -19.960 -3.920 1.00 98.00 431 CYS A C 1
ATOM 3373 O O . CYS A 1 431 ? 19.311 -20.461 -4.981 1.00 98.00 431 CYS A O 1
ATOM 3375 N N . HIS A 1 432 ? 20.960 -19.711 -3.651 1.00 95.88 432 HIS A N 1
ATOM 3376 C CA . HIS A 1 432 ? 22.036 -19.997 -4.595 1.00 95.88 432 HIS A CA 1
ATOM 3377 C C . HIS A 1 432 ? 22.175 -21.494 -4.883 1.00 95.88 432 HIS A C 1
ATOM 3379 O O . HIS A 1 432 ? 22.087 -21.904 -6.039 1.00 95.88 432 HIS A O 1
ATOM 3385 N N . SER A 1 433 ? 22.338 -22.312 -3.842 1.00 95.81 433 SER A N 1
ATOM 3386 C CA . SER A 1 433 ? 22.558 -23.758 -3.965 1.00 95.81 433 SER A CA 1
ATOM 3387 C C . SER A 1 433 ? 21.372 -24.496 -4.590 1.00 95.81 433 SER A C 1
ATOM 3389 O O . SER A 1 433 ? 21.563 -25.464 -5.325 1.00 95.81 433 SER A O 1
ATOM 3391 N N . LYS A 1 434 ? 20.143 -24.033 -4.337 1.00 96.81 434 LYS A N 1
ATOM 3392 C CA . LYS A 1 434 ? 18.920 -24.601 -4.921 1.00 96.81 434 LYS A CA 1
ATOM 3393 C C . LYS A 1 434 ? 18.566 -24.017 -6.286 1.00 96.81 434 LYS A C 1
ATOM 3395 O O . LYS A 1 434 ? 17.719 -24.586 -6.963 1.00 96.81 434 LYS A O 1
ATOM 3400 N N . GLY A 1 435 ? 19.187 -22.912 -6.695 1.00 96.56 435 GLY A N 1
ATOM 3401 C CA . GLY A 1 435 ? 18.817 -22.193 -7.913 1.00 96.56 435 GLY A CA 1
ATOM 3402 C C . GLY A 1 435 ? 17.425 -21.559 -7.835 1.00 96.56 435 GLY A C 1
ATOM 3403 O O . GLY A 1 435 ? 16.700 -21.576 -8.826 1.00 96.56 435 GLY A O 1
ATOM 3404 N N . LEU A 1 436 ? 17.035 -21.051 -6.663 1.00 98.31 436 LEU A N 1
ATOM 3405 C CA . LEU A 1 436 ? 15.786 -20.303 -6.472 1.00 98.31 436 LEU A CA 1
ATOM 3406 C C . LEU A 1 436 ? 15.963 -18.852 -6.925 1.00 98.31 436 LEU A C 1
ATOM 3408 O O . LEU A 1 436 ? 17.071 -18.316 -6.865 1.00 98.31 436 LEU A O 1
ATOM 3412 N N . ILE A 1 437 ? 14.866 -18.211 -7.330 1.00 98.38 437 ILE A N 1
ATOM 3413 C CA . ILE A 1 437 ? 14.847 -16.819 -7.795 1.00 98.38 437 ILE A CA 1
ATOM 3414 C C . ILE A 1 437 ? 14.132 -15.946 -6.753 1.00 98.38 437 ILE A C 1
ATOM 3416 O O . ILE A 1 437 ? 12.903 -15.978 -6.659 1.00 98.38 437 ILE A O 1
ATOM 3420 N N . PRO A 1 438 ? 14.866 -15.156 -5.953 1.00 98.56 438 PRO A N 1
ATOM 3421 C CA . PRO A 1 438 ? 14.252 -14.236 -5.007 1.00 98.56 438 PRO A CA 1
ATOM 3422 C C . PRO A 1 438 ? 13.532 -13.072 -5.701 1.00 98.56 438 PRO A C 1
ATOM 3424 O O . PRO A 1 438 ? 14.035 -12.486 -6.664 1.00 98.56 438 PRO A O 1
ATOM 3427 N N . ILE A 1 439 ? 12.395 -12.664 -5.147 1.00 98.81 439 ILE A N 1
ATOM 3428 C CA . ILE A 1 439 ? 11.812 -11.336 -5.349 1.00 98.81 439 ILE A CA 1
ATOM 3429 C C . ILE A 1 439 ? 11.652 -10.665 -3.987 1.00 98.81 439 ILE A C 1
ATOM 3431 O O . ILE A 1 439 ? 10.952 -11.167 -3.110 1.00 98.81 439 ILE A O 1
ATOM 3435 N N . PHE A 1 440 ? 12.333 -9.540 -3.804 1.00 98.88 440 PHE A N 1
ATOM 3436 C CA . PHE A 1 440 ? 12.286 -8.762 -2.575 1.00 98.88 440 PHE A CA 1
ATOM 3437 C C . PHE A 1 440 ? 11.236 -7.659 -2.677 1.00 98.88 440 PHE A C 1
ATOM 3439 O O . PHE A 1 440 ? 11.349 -6.791 -3.538 1.00 98.88 440 PHE A O 1
ATOM 3446 N N . ASP A 1 441 ? 10.263 -7.643 -1.774 1.00 98.81 441 ASP A N 1
ATOM 3447 C CA . ASP A 1 441 ? 9.417 -6.479 -1.519 1.00 98.81 441 ASP A CA 1
ATOM 3448 C C . ASP A 1 441 ? 10.151 -5.518 -0.567 1.00 98.81 441 ASP A C 1
ATOM 3450 O O . ASP A 1 441 ? 10.431 -5.849 0.590 1.00 98.81 441 ASP A O 1
ATOM 3454 N N . LEU A 1 442 ? 10.503 -4.333 -1.071 1.00 98.56 442 LEU A N 1
ATOM 3455 C CA . LEU A 1 442 ? 11.225 -3.275 -0.363 1.00 98.56 442 LEU A CA 1
ATOM 3456 C C . LEU A 1 442 ? 10.314 -2.048 -0.207 1.00 98.56 442 LEU A C 1
ATOM 3458 O O . LEU A 1 442 ? 10.470 -1.025 -0.881 1.00 98.56 442 LEU A O 1
ATOM 3462 N N . ALA A 1 443 ? 9.329 -2.156 0.686 1.00 97.69 443 ALA A N 1
ATOM 3463 C CA . ALA A 1 443 ? 8.338 -1.101 0.908 1.00 97.69 443 ALA A CA 1
ATOM 3464 C C . ALA A 1 443 ? 8.666 -0.112 2.042 1.00 97.69 443 ALA A C 1
ATOM 3466 O O . ALA A 1 443 ? 8.026 0.942 2.124 1.00 97.69 443 ALA A O 1
ATOM 3467 N N . TYR A 1 444 ? 9.623 -0.446 2.914 1.00 96.88 444 TYR A N 1
ATOM 3468 C CA . TYR A 1 444 ? 9.858 0.248 4.190 1.00 96.88 444 TYR A CA 1
ATOM 3469 C C . TYR A 1 444 ? 11.298 0.757 4.376 1.00 96.88 444 TYR A C 1
ATOM 3471 O O . TYR A 1 444 ? 11.674 1.113 5.490 1.00 96.88 444 TYR A O 1
ATOM 3479 N N . GLN A 1 445 ? 12.101 0.829 3.308 1.00 97.69 445 GLN A N 1
ATOM 3480 C CA . GLN A 1 445 ? 13.509 1.238 3.389 1.00 97.69 445 GLN A CA 1
ATOM 3481 C C . GLN A 1 445 ? 13.688 2.615 4.047 1.00 97.69 445 GLN A C 1
ATOM 3483 O O . GLN A 1 445 ? 13.101 3.599 3.593 1.00 97.69 445 GLN A O 1
ATOM 3488 N N . GLY A 1 446 ? 14.514 2.684 5.090 1.00 94.31 446 GLY A N 1
ATOM 3489 C CA . GLY A 1 446 ? 14.781 3.865 5.911 1.00 94.31 446 GLY A CA 1
ATOM 3490 C C . GLY A 1 446 ? 13.717 4.114 6.982 1.00 94.31 446 GLY A C 1
ATOM 3491 O O . GLY A 1 446 ? 14.015 4.664 8.037 1.00 94.31 446 GLY A O 1
ATOM 3492 N N . PHE A 1 447 ? 12.480 3.684 6.739 1.00 86.75 447 PHE A N 1
ATOM 3493 C CA . PHE A 1 447 ? 11.353 3.864 7.649 1.00 86.75 447 PHE A CA 1
ATOM 3494 C C . PHE A 1 447 ? 11.342 2.811 8.772 1.00 86.75 447 PHE A C 1
ATOM 3496 O O . PHE A 1 447 ? 10.768 3.043 9.836 1.00 86.75 447 PHE A O 1
ATOM 3503 N N . ALA A 1 448 ? 11.966 1.652 8.551 1.00 87.44 448 ALA A N 1
ATOM 3504 C CA . ALA A 1 448 ? 11.964 0.541 9.492 1.00 87.44 448 ALA A CA 1
ATOM 3505 C C . ALA A 1 448 ? 12.944 0.773 10.653 1.00 87.44 448 ALA A C 1
ATOM 3507 O O . ALA A 1 448 ? 12.527 0.826 11.814 1.00 87.44 448 ALA A O 1
ATOM 3508 N N . SER A 1 449 ? 14.231 0.961 10.353 1.00 88.44 449 SER A N 1
ATOM 3509 C CA . SER A 1 449 ? 15.267 1.194 11.371 1.00 88.44 449 SER A CA 1
ATOM 3510 C C . SER A 1 449 ? 15.614 2.669 11.588 1.00 88.44 449 SER A C 1
ATOM 3512 O O . SER A 1 449 ? 16.220 2.993 12.614 1.00 88.44 449 SER A O 1
ATOM 3514 N N . GLY A 1 450 ? 15.240 3.557 10.662 1.00 90.19 450 GLY A N 1
ATOM 3515 C CA . GLY A 1 450 ? 15.767 4.925 10.574 1.00 90.19 450 GLY A CA 1
ATOM 3516 C C . GLY A 1 450 ? 17.049 5.033 9.740 1.00 90.19 450 GLY A C 1
ATOM 3517 O O . GLY A 1 450 ? 17.614 6.120 9.632 1.00 90.19 450 GLY A O 1
ATOM 3518 N N . SER A 1 451 ? 17.524 3.923 9.162 1.00 93.25 451 SER A N 1
ATOM 3519 C CA . SER A 1 451 ? 18.716 3.855 8.316 1.00 93.25 451 SER A CA 1
ATOM 3520 C C . SER A 1 451 ? 18.392 3.184 6.986 1.00 93.25 451 SER A C 1
ATOM 3522 O O . SER A 1 451 ? 17.991 2.021 6.930 1.00 93.25 451 SER A O 1
ATOM 3524 N N . ILE A 1 452 ? 18.616 3.911 5.890 1.00 94.50 452 ILE A N 1
ATOM 3525 C CA . ILE A 1 452 ? 18.454 3.376 4.531 1.00 94.50 452 ILE A CA 1
ATOM 3526 C C . ILE A 1 452 ? 19.402 2.204 4.246 1.00 94.50 452 ILE A C 1
ATOM 3528 O O . ILE A 1 452 ? 19.072 1.337 3.435 1.00 94.50 452 ILE A O 1
ATOM 3532 N N . ASP A 1 453 ? 20.559 2.173 4.913 1.00 93.06 453 ASP A N 1
ATOM 3533 C CA . ASP A 1 453 ? 21.606 1.184 4.688 1.00 93.06 453 ASP A CA 1
ATOM 3534 C C . ASP A 1 453 ? 21.350 -0.114 5.441 1.00 93.06 453 ASP A C 1
ATOM 3536 O O . ASP A 1 453 ? 21.560 -1.187 4.873 1.00 93.06 453 ASP A O 1
ATOM 3540 N N . GLU A 1 454 ? 20.877 -0.018 6.685 1.00 94.38 454 GLU A N 1
ATOM 3541 C CA . GLU A 1 454 ? 20.475 -1.192 7.462 1.00 94.38 454 GLU A CA 1
ATOM 3542 C C . GLU A 1 454 ? 19.260 -1.862 6.815 1.00 94.38 454 GLU A C 1
ATOM 3544 O O . GLU A 1 454 ? 19.256 -3.074 6.611 1.00 94.38 454 GLU A O 1
ATOM 3549 N N . ASP A 1 455 ? 18.279 -1.067 6.382 1.00 96.19 455 ASP A N 1
ATOM 3550 C CA . ASP A 1 455 ? 17.030 -1.583 5.818 1.00 96.19 455 ASP A CA 1
ATOM 3551 C C . ASP A 1 455 ? 17.197 -2.204 4.419 1.00 96.19 455 ASP A C 1
ATOM 3553 O O . ASP A 1 455 ? 16.383 -3.027 4.008 1.00 96.19 455 ASP A O 1
ATOM 3557 N N . ALA A 1 456 ? 18.249 -1.838 3.680 1.00 95.88 456 ALA A N 1
ATOM 3558 C CA . ALA A 1 456 ? 18.596 -2.453 2.396 1.00 95.88 456 ALA A CA 1
ATOM 3559 C C . ALA A 1 456 ? 19.757 -3.453 2.490 1.00 95.88 456 ALA A C 1
ATOM 3561 O O . ALA A 1 456 ? 20.229 -3.945 1.462 1.00 95.88 456 ALA A O 1
ATOM 3562 N N . TRP A 1 457 ? 20.228 -3.781 3.697 1.00 96.81 457 TRP A N 1
ATOM 3563 C CA . TRP A 1 457 ? 21.407 -4.627 3.885 1.00 96.81 457 TRP A CA 1
ATOM 3564 C C . TRP A 1 457 ? 21.288 -5.967 3.150 1.00 96.81 457 TRP A C 1
ATOM 3566 O O . TRP A 1 457 ? 22.239 -6.385 2.489 1.00 96.81 457 TRP A O 1
ATOM 3576 N N . VAL A 1 458 ? 20.112 -6.607 3.191 1.00 96.81 458 VAL A N 1
ATOM 3577 C CA . VAL A 1 458 ? 19.874 -7.898 2.522 1.00 96.81 458 VAL A CA 1
ATOM 3578 C C . VAL A 1 458 ? 20.049 -7.805 1.004 1.00 96.81 458 VAL A C 1
ATOM 3580 O O . VAL A 1 458 ? 20.662 -8.683 0.402 1.00 96.81 458 VAL A O 1
ATOM 3583 N N . ILE A 1 459 ? 19.603 -6.711 0.384 1.00 97.56 459 ILE A N 1
ATOM 3584 C CA . ILE A 1 459 ? 19.722 -6.497 -1.063 1.00 97.56 459 ILE A CA 1
ATOM 3585 C C . ILE A 1 459 ? 21.196 -6.394 -1.457 1.00 97.56 459 ILE A C 1
ATOM 3587 O O . ILE A 1 459 ? 21.653 -7.068 -2.384 1.00 97.56 459 ILE A O 1
ATOM 3591 N N . LYS A 1 460 ? 21.966 -5.607 -0.696 1.00 95.25 460 LYS A N 1
ATOM 3592 C CA . LYS A 1 460 ? 23.417 -5.455 -0.884 1.00 95.25 460 LYS A CA 1
ATOM 3593 C C . LYS A 1 460 ? 24.144 -6.778 -0.662 1.00 95.25 460 LYS A C 1
ATOM 3595 O O . LYS A 1 460 ? 25.059 -7.116 -1.409 1.00 95.25 460 LYS A O 1
ATOM 3600 N N . HIS A 1 461 ? 23.732 -7.533 0.355 1.00 95.88 461 HIS A N 1
ATOM 3601 C CA . HIS A 1 461 ? 24.314 -8.829 0.671 1.00 95.88 461 HIS A CA 1
ATOM 3602 C C . HIS A 1 461 ? 24.115 -9.818 -0.483 1.00 95.88 461 HIS A C 1
ATOM 3604 O O . HIS A 1 461 ? 25.093 -10.388 -0.961 1.00 95.88 461 HIS A O 1
ATOM 3610 N N . PHE A 1 462 ? 22.888 -9.969 -0.990 1.00 95.50 462 PHE A N 1
ATOM 3611 C CA . PHE A 1 462 ? 22.595 -10.861 -2.117 1.00 95.50 462 PHE A CA 1
ATOM 3612 C C . PHE A 1 462 ? 23.355 -10.452 -3.384 1.00 95.50 462 PHE A C 1
ATOM 3614 O O . PHE A 1 462 ? 23.938 -11.315 -4.040 1.00 95.50 462 PHE A O 1
ATOM 3621 N N . LEU A 1 463 ? 23.423 -9.151 -3.690 1.00 93.94 463 LEU A N 1
ATOM 3622 C CA . LEU A 1 463 ? 24.158 -8.644 -4.852 1.00 93.94 463 LEU A CA 1
ATOM 3623 C C . LEU A 1 463 ? 25.656 -8.992 -4.798 1.00 93.94 463 LEU A C 1
ATOM 3625 O O . LEU A 1 463 ? 26.223 -9.438 -5.799 1.00 93.94 463 LEU A O 1
ATOM 3629 N N . ASN A 1 464 ? 26.286 -8.786 -3.636 1.00 89.81 464 ASN A N 1
ATOM 3630 C CA . ASN A 1 464 ? 27.742 -8.848 -3.482 1.00 89.81 464 ASN A CA 1
ATOM 3631 C C . ASN A 1 464 ? 28.265 -10.246 -3.160 1.00 89.81 464 ASN A C 1
ATOM 3633 O O . ASN A 1 464 ? 29.301 -10.660 -3.673 1.00 89.81 464 ASN A O 1
ATOM 3637 N N . VAL A 1 465 ? 27.568 -10.974 -2.291 1.00 86.88 465 VAL A N 1
ATOM 3638 C CA . VAL A 1 465 ? 28.032 -12.266 -1.768 1.00 86.88 465 VAL A CA 1
ATOM 3639 C C . VAL A 1 465 ? 27.641 -13.413 -2.699 1.00 86.88 465 VAL A C 1
ATOM 3641 O O . VAL A 1 465 ? 28.293 -14.460 -2.710 1.00 86.88 465 VAL A O 1
ATOM 3644 N N . ARG A 1 466 ? 26.606 -13.225 -3.525 1.00 83.94 466 ARG A N 1
ATOM 3645 C CA . ARG A 1 466 ? 26.138 -14.208 -4.507 1.00 83.94 466 ARG A CA 1
ATOM 3646 C C . ARG A 1 466 ? 25.947 -13.549 -5.878 1.00 83.94 466 ARG A C 1
ATOM 3648 O O . ARG A 1 466 ? 24.828 -13.487 -6.379 1.00 83.94 466 ARG A O 1
ATOM 3655 N N . PRO A 1 467 ? 27.026 -13.107 -6.547 1.00 82.38 467 PRO A N 1
ATOM 3656 C CA . PRO A 1 467 ? 26.921 -12.405 -7.823 1.00 82.38 467 PRO A CA 1
ATOM 3657 C C . PRO A 1 467 ? 26.328 -13.266 -8.948 1.00 82.38 467 PRO A C 1
ATOM 3659 O O . PRO A 1 467 ? 25.934 -12.712 -9.967 1.00 82.38 467 PRO A O 1
ATOM 3662 N N . GLN A 1 468 ? 26.221 -14.593 -8.797 1.00 85.12 468 GLN A N 1
ATOM 3663 C CA . GLN A 1 468 ? 25.508 -15.432 -9.769 1.00 85.12 468 GLN A CA 1
ATOM 3664 C C . GLN A 1 468 ? 23.995 -15.541 -9.510 1.00 85.12 468 GLN A C 1
ATOM 3666 O O . GLN A 1 468 ? 23.302 -16.161 -10.318 1.00 85.12 468 GLN A O 1
ATOM 3671 N N . LEU A 1 469 ? 23.469 -15.009 -8.404 1.00 91.06 469 LEU A N 1
ATOM 3672 C CA . LEU A 1 469 ? 22.027 -14.964 -8.183 1.00 91.06 469 LEU A CA 1
ATOM 3673 C C . LEU A 1 469 ? 21.387 -13.893 -9.064 1.00 91.06 469 LEU A C 1
ATOM 3675 O O . LEU A 1 469 ? 21.884 -12.774 -9.186 1.00 91.06 469 LEU A O 1
ATOM 3679 N N . GLU A 1 470 ? 20.257 -14.266 -9.649 1.00 95.06 470 GLU A N 1
ATOM 3680 C CA . GLU A 1 470 ? 19.352 -13.368 -10.353 1.00 95.06 470 GLU A CA 1
ATOM 3681 C C . GLU A 1 470 ? 18.140 -13.172 -9.455 1.00 95.06 470 GLU A C 1
ATOM 3683 O O . GLU A 1 470 ? 17.632 -14.134 -8.877 1.00 95.06 470 GLU A O 1
ATOM 3688 N N . PHE A 1 471 ? 17.722 -11.927 -9.274 1.00 98.25 471 PHE A N 1
ATOM 3689 C CA . PHE A 1 471 ? 16.642 -11.598 -8.354 1.00 98.25 471 PHE A CA 1
ATOM 3690 C C . PHE A 1 471 ? 15.973 -10.283 -8.733 1.00 98.25 471 PHE A C 1
ATOM 3692 O O . PHE A 1 471 ? 16.515 -9.477 -9.493 1.00 98.25 471 PHE A O 1
ATOM 3699 N N . CYS A 1 472 ? 14.783 -10.070 -8.186 1.00 98.81 472 CYS A N 1
ATOM 3700 C CA . CYS A 1 472 ? 14.012 -8.848 -8.372 1.00 98.81 472 CYS A CA 1
ATOM 3701 C C . CYS A 1 472 ? 13.926 -8.049 -7.066 1.00 98.81 472 CYS A C 1
ATOM 3703 O O . CYS A 1 472 ? 13.910 -8.628 -5.981 1.00 98.81 472 CYS A O 1
ATOM 3705 N N . VAL A 1 473 ? 13.817 -6.725 -7.169 1.00 98.94 473 VAL A N 1
ATOM 3706 C CA . VAL A 1 473 ? 13.512 -5.823 -6.050 1.00 98.94 473 VAL A CA 1
ATOM 3707 C C . VAL A 1 473 ? 12.320 -4.955 -6.435 1.00 98.94 473 VAL A C 1
ATOM 3709 O O . VAL A 1 473 ? 12.408 -4.131 -7.347 1.00 98.94 473 VAL A O 1
ATOM 3712 N N . ALA A 1 474 ? 11.201 -5.155 -5.748 1.00 98.88 474 ALA A N 1
ATOM 3713 C CA . ALA A 1 474 ? 9.983 -4.374 -5.860 1.00 98.88 474 ALA A CA 1
ATOM 3714 C C . ALA A 1 474 ? 10.013 -3.231 -4.835 1.00 98.88 474 ALA A C 1
ATOM 3716 O O . ALA A 1 474 ? 9.687 -3.414 -3.665 1.00 98.88 474 ALA A O 1
ATOM 3717 N N . GLN A 1 475 ? 10.426 -2.041 -5.268 1.00 98.88 475 GLN A N 1
ATOM 3718 C CA . GLN A 1 475 ? 10.632 -0.882 -4.401 1.00 98.88 475 GLN A CA 1
ATOM 3719 C C . GLN A 1 475 ? 9.387 0.018 -4.357 1.00 98.88 475 GLN A C 1
ATOM 3721 O O . GLN A 1 475 ? 8.809 0.376 -5.390 1.00 98.88 475 GLN A O 1
ATOM 3726 N N . SER A 1 476 ? 8.985 0.441 -3.155 1.00 98.69 476 SER A N 1
ATOM 3727 C CA . SER A 1 476 ? 7.912 1.426 -2.951 1.00 98.69 476 SER A CA 1
ATOM 3728 C C . SER A 1 476 ? 8.438 2.700 -2.303 1.00 98.69 476 SER A C 1
ATOM 3730 O O . SER A 1 476 ? 9.211 2.643 -1.354 1.00 98.69 476 SER A O 1
ATOM 3732 N N . PHE A 1 477 ? 7.903 3.843 -2.742 1.00 98.56 477 PHE A N 1
ATOM 3733 C CA . PHE A 1 477 ? 8.101 5.135 -2.079 1.00 98.56 477 PHE A CA 1
ATOM 3734 C C . PHE A 1 477 ? 6.867 5.604 -1.293 1.00 98.56 477 PHE A C 1
ATOM 3736 O O . PHE A 1 477 ? 6.754 6.760 -0.896 1.00 98.56 477 PHE A O 1
ATOM 3743 N N . SER A 1 478 ? 5.882 4.726 -1.072 1.00 97.25 478 SER A N 1
ATOM 3744 C CA . SER A 1 478 ? 4.640 5.133 -0.407 1.00 97.25 478 SER A CA 1
ATOM 3745 C C . SER A 1 478 ? 4.824 5.471 1.072 1.00 97.25 478 SER A C 1
ATOM 3747 O O . SER A 1 478 ? 4.084 6.308 1.572 1.00 97.25 478 SER A O 1
ATOM 3749 N N . LYS A 1 479 ? 5.753 4.808 1.774 1.00 95.62 479 LYS A N 1
ATOM 3750 C CA . LYS A 1 479 ? 5.909 4.945 3.232 1.00 95.62 479 LYS A CA 1
ATOM 3751 C C . LYS A 1 479 ? 7.059 5.875 3.580 1.00 95.62 479 LYS A C 1
ATOM 3753 O O . LYS A 1 479 ? 6.845 6.877 4.245 1.00 95.62 479 LYS A O 1
ATOM 3758 N N . ASN A 1 480 ? 8.250 5.574 3.071 1.00 96.44 480 ASN A N 1
ATOM 3759 C CA . ASN A 1 480 ? 9.469 6.331 3.356 1.00 96.44 480 ASN A CA 1
ATOM 3760 C C . ASN A 1 480 ? 9.442 7.783 2.838 1.00 96.44 480 ASN A C 1
ATOM 3762 O O . ASN A 1 480 ? 10.103 8.633 3.416 1.00 96.44 480 ASN A O 1
ATOM 3766 N N . PHE A 1 481 ? 8.642 8.090 1.814 1.00 97.88 481 PHE A N 1
ATOM 3767 C CA . PHE A 1 481 ? 8.384 9.460 1.349 1.00 97.88 481 PHE A CA 1
ATOM 3768 C C . PHE A 1 481 ? 6.976 9.973 1.702 1.00 97.88 481 PHE A C 1
ATOM 3770 O O . PHE A 1 481 ? 6.602 11.067 1.302 1.00 97.88 481 PHE A O 1
ATOM 3777 N N . GLY A 1 482 ? 6.136 9.180 2.375 1.00 96.06 482 GLY A N 1
ATOM 3778 C CA . GLY A 1 482 ? 4.733 9.548 2.617 1.00 96.06 482 GLY A CA 1
ATOM 3779 C C . GLY A 1 482 ? 3.866 9.679 1.350 1.00 96.06 482 GLY A C 1
ATOM 3780 O O . GLY A 1 482 ? 2.735 10.154 1.412 1.00 96.06 482 GLY A O 1
ATOM 3781 N N . LEU A 1 483 ? 4.345 9.224 0.187 1.00 97.31 483 LEU A N 1
ATOM 3782 C CA . LEU A 1 483 ? 3.671 9.355 -1.111 1.00 97.31 483 LEU A CA 1
ATOM 3783 C C . LEU A 1 483 ? 2.674 8.211 -1.373 1.00 97.31 483 LEU A C 1
ATOM 3785 O O . LEU A 1 483 ? 2.673 7.573 -2.433 1.00 97.31 483 LEU A O 1
ATOM 3789 N N . TYR A 1 484 ? 1.818 7.910 -0.393 1.00 95.25 484 TYR A N 1
ATOM 3790 C CA . TYR A 1 484 ? 0.864 6.793 -0.445 1.00 95.25 484 TYR A CA 1
ATOM 3791 C C . TYR A 1 484 ? -0.011 6.846 -1.704 1.00 95.25 484 TYR A C 1
ATOM 3793 O O . TYR A 1 484 ? -0.070 5.869 -2.458 1.00 95.25 484 TYR A O 1
ATOM 3801 N N . GLY A 1 485 ? -0.638 8.000 -1.952 1.00 96.00 485 GLY A N 1
ATOM 3802 C CA . GLY A 1 485 ? -1.573 8.226 -3.057 1.00 96.00 485 GLY A CA 1
ATOM 3803 C C . GLY A 1 485 ? -0.922 8.533 -4.407 1.00 96.00 485 GLY A C 1
ATOM 3804 O O . GLY A 1 485 ? -1.546 8.278 -5.429 1.00 96.00 485 GLY A O 1
ATOM 3805 N N . GLN A 1 486 ? 0.336 8.993 -4.438 1.00 97.00 486 GLN A N 1
ATOM 3806 C CA . GLN A 1 486 ? 1.035 9.319 -5.697 1.00 97.00 486 GLN A CA 1
ATOM 3807 C C . GLN A 1 486 ? 1.512 8.082 -6.467 1.00 97.00 486 GLN A C 1
ATOM 3809 O O . GLN A 1 486 ? 1.886 8.166 -7.633 1.00 97.00 486 GLN A O 1
ATOM 3814 N N . ARG A 1 487 ? 1.486 6.916 -5.809 1.00 98.00 487 ARG A N 1
ATOM 3815 C CA . ARG A 1 487 ? 1.811 5.610 -6.393 1.00 98.00 487 ARG A CA 1
ATOM 3816 C C . ARG A 1 487 ? 3.201 5.553 -7.051 1.00 98.00 487 ARG A C 1
ATOM 3818 O O . ARG A 1 487 ? 3.361 4.947 -8.103 1.00 98.00 487 ARG A O 1
ATOM 3825 N N . THR A 1 488 ? 4.215 6.117 -6.400 1.00 98.56 488 THR A N 1
ATOM 3826 C CA . THR A 1 488 ? 5.614 6.080 -6.867 1.00 98.56 488 THR A CA 1
ATOM 3827 C C . THR A 1 488 ? 6.315 4.785 -6.455 1.00 98.56 488 THR A C 1
ATOM 3829 O O . THR A 1 488 ? 6.246 4.379 -5.286 1.00 98.56 488 THR A O 1
ATOM 3832 N N . GLY A 1 489 ? 6.993 4.127 -7.397 1.00 98.69 489 GLY A N 1
ATOM 3833 C CA . GLY A 1 489 ? 7.779 2.910 -7.170 1.00 98.69 489 GLY A CA 1
ATOM 3834 C C . GLY A 1 489 ? 8.677 2.563 -8.352 1.00 98.69 489 GLY A C 1
ATOM 3835 O O . GLY A 1 489 ? 8.608 3.204 -9.404 1.00 98.69 489 GLY A O 1
ATOM 3836 N N . ALA A 1 490 ? 9.504 1.543 -8.160 1.00 98.88 490 ALA A N 1
ATOM 3837 C CA . ALA A 1 490 ? 10.366 0.990 -9.193 1.00 98.88 490 ALA A CA 1
ATOM 3838 C C . ALA A 1 490 ? 10.473 -0.533 -9.051 1.00 98.88 490 ALA A C 1
ATOM 3840 O O . ALA A 1 490 ? 10.411 -1.078 -7.947 1.00 98.88 490 ALA A O 1
ATOM 3841 N N . LEU A 1 491 ? 10.654 -1.215 -10.177 1.00 98.94 491 LEU A N 1
ATOM 3842 C CA . LEU A 1 491 ? 11.087 -2.606 -10.223 1.00 98.94 491 LEU A CA 1
ATOM 3843 C C . LEU A 1 491 ? 12.525 -2.648 -10.729 1.00 98.94 491 LEU A C 1
ATOM 3845 O O . LEU A 1 491 ? 12.820 -2.093 -11.790 1.00 98.94 491 LEU A O 1
ATOM 3849 N N . HIS A 1 492 ? 13.379 -3.359 -10.001 1.00 98.88 492 HIS A N 1
ATOM 3850 C CA . HIS A 1 492 ? 14.751 -3.648 -10.399 1.00 98.88 492 HIS A CA 1
ATOM 3851 C C . HIS A 1 492 ? 14.920 -5.146 -10.633 1.00 98.88 492 HIS A C 1
ATOM 3853 O O . HIS A 1 492 ? 14.534 -5.945 -9.782 1.00 98.88 492 HIS A O 1
ATOM 3859 N N . VAL A 1 493 ? 15.518 -5.530 -11.757 1.00 98.69 493 VAL A N 1
ATOM 3860 C CA . VAL A 1 493 ? 15.834 -6.925 -12.082 1.00 98.69 493 VAL A CA 1
ATOM 3861 C C . VAL A 1 493 ? 17.340 -7.062 -12.234 1.00 98.69 493 VAL A C 1
ATOM 3863 O O . VAL A 1 493 ? 17.942 -6.443 -13.113 1.00 98.69 493 VAL A O 1
ATOM 3866 N N . VAL A 1 494 ? 17.940 -7.875 -11.370 1.00 97.50 494 VAL A N 1
ATOM 3867 C CA . VAL A 1 494 ? 19.371 -8.179 -11.367 1.00 97.50 494 VAL A CA 1
ATOM 3868 C C . VAL A 1 494 ? 19.610 -9.415 -12.220 1.00 97.50 494 VAL A C 1
ATOM 3870 O O . VAL A 1 494 ? 19.103 -10.492 -11.914 1.00 97.50 494 VAL A O 1
ATOM 3873 N N . SER A 1 495 ? 20.391 -9.258 -13.285 1.00 93.81 495 SER A N 1
ATOM 3874 C CA . SER A 1 495 ? 20.810 -10.351 -14.167 1.00 93.81 495 SER A CA 1
ATOM 3875 C C . SER A 1 495 ? 22.245 -10.794 -13.866 1.00 93.81 495 SER A C 1
ATOM 3877 O O . SER A 1 495 ? 23.055 -10.061 -13.275 1.00 93.81 495 SER A O 1
ATOM 3879 N N . ARG A 1 496 ? 22.604 -11.996 -14.315 1.00 86.62 496 ARG A N 1
ATOM 3880 C CA . ARG A 1 496 ? 24.011 -12.419 -14.371 1.00 86.62 496 ARG A CA 1
ATOM 3881 C C . ARG A 1 496 ? 24.791 -11.550 -15.356 1.00 86.62 496 ARG A C 1
ATOM 3883 O O . ARG A 1 496 ? 24.296 -11.194 -16.424 1.00 86.62 496 ARG A O 1
ATOM 3890 N N . THR A 1 497 ? 26.039 -11.240 -15.015 1.00 70.81 497 THR A N 1
ATOM 3891 C CA . THR A 1 497 ? 26.965 -10.598 -15.955 1.00 70.81 497 THR A CA 1
ATOM 3892 C C . THR A 1 497 ? 27.411 -11.621 -16.991 1.00 70.81 497 THR A C 1
ATOM 3894 O O . THR A 1 497 ? 28.071 -12.596 -16.641 1.00 70.81 497 THR A O 1
ATOM 3897 N N . THR A 1 498 ? 27.076 -11.401 -18.259 1.00 64.25 498 THR A N 1
ATOM 3898 C CA . THR A 1 498 ? 27.557 -12.233 -19.378 1.00 64.25 498 THR A CA 1
ATOM 3899 C C . THR A 1 498 ? 28.519 -11.476 -20.298 1.00 64.25 498 THR A C 1
ATOM 3901 O O . THR A 1 498 ? 29.337 -12.104 -20.961 1.00 64.25 498 THR A O 1
ATOM 3904 N N . SER A 1 499 ? 28.452 -10.139 -20.317 1.00 67.38 499 SER A N 1
ATOM 3905 C CA . SER A 1 499 ? 29.328 -9.242 -21.080 1.00 67.38 499 SER A CA 1
ATOM 3906 C C . SER A 1 499 ? 29.213 -7.805 -20.551 1.00 67.38 499 SER A C 1
ATOM 3908 O O . SER A 1 499 ? 28.122 -7.382 -20.169 1.00 67.38 499 SER A O 1
ATOM 3910 N N . GLU A 1 500 ? 30.315 -7.045 -20.548 1.00 69.19 500 GLU A N 1
ATOM 3911 C CA . GLU A 1 500 ? 30.296 -5.599 -20.258 1.00 69.19 500 GLU A CA 1
ATOM 3912 C C . GLU A 1 500 ? 29.769 -4.768 -21.438 1.00 69.19 500 GLU A C 1
ATOM 3914 O O . GLU A 1 500 ? 29.222 -3.688 -21.228 1.00 69.19 500 GLU A O 1
ATOM 3919 N N . THR A 1 501 ? 29.907 -5.261 -22.673 1.00 70.88 501 THR A N 1
ATOM 3920 C CA . THR A 1 501 ? 29.581 -4.511 -23.898 1.00 70.88 501 THR A CA 1
ATOM 3921 C C . THR A 1 501 ? 28.164 -4.755 -24.421 1.00 70.88 501 THR A C 1
ATOM 3923 O O . THR A 1 501 ? 27.633 -3.906 -25.132 1.00 70.88 501 THR A O 1
ATOM 3926 N N . ASP A 1 502 ? 27.530 -5.874 -24.059 1.00 73.88 502 ASP A N 1
ATOM 3927 C CA . ASP A 1 502 ? 26.114 -6.153 -24.352 1.00 73.88 502 ASP A CA 1
ATOM 3928 C C . ASP A 1 502 ? 25.461 -6.857 -23.152 1.00 73.88 502 ASP A C 1
ATOM 3930 O O . ASP A 1 502 ? 25.363 -8.088 -23.114 1.00 73.88 502 ASP A O 1
ATOM 3934 N N . PRO A 1 503 ? 25.085 -6.096 -22.109 1.00 81.88 503 PRO A N 1
ATOM 3935 C CA . PRO A 1 503 ? 24.545 -6.683 -20.897 1.00 81.88 503 PRO A CA 1
ATOM 3936 C C . PRO A 1 503 ? 23.110 -7.186 -21.112 1.00 81.88 503 PRO A C 1
ATOM 3938 O O . PRO A 1 503 ? 22.259 -6.501 -21.684 1.00 81.88 503 PRO A O 1
ATOM 3941 N N . VAL A 1 504 ? 22.804 -8.363 -20.553 1.00 91.44 504 VAL A N 1
ATOM 3942 C CA . VAL A 1 504 ? 21.458 -8.980 -20.569 1.00 91.44 504 VAL A CA 1
ATOM 3943 C C . VAL A 1 504 ? 20.380 -8.042 -20.013 1.00 91.44 504 VAL A C 1
ATOM 3945 O O . VAL A 1 504 ? 19.238 -8.071 -20.476 1.00 91.44 504 VAL A O 1
ATOM 3948 N N . SER A 1 505 ? 20.745 -7.147 -19.090 1.00 93.50 505 SER A N 1
ATOM 3949 C CA . SER A 1 505 ? 19.857 -6.126 -18.522 1.00 93.50 505 SER A CA 1
ATOM 3950 C C . SER A 1 505 ? 19.165 -5.262 -19.585 1.00 93.50 505 SER A C 1
ATOM 3952 O O . SER A 1 505 ? 18.020 -4.859 -19.390 1.00 93.50 505 SER A O 1
ATOM 3954 N N . ARG A 1 506 ? 19.785 -5.036 -20.752 1.00 94.31 506 ARG A N 1
ATOM 3955 C CA . ARG A 1 506 ? 19.169 -4.318 -21.879 1.00 94.31 506 ARG A CA 1
ATOM 3956 C C . ARG A 1 506 ? 17.973 -5.078 -22.462 1.00 94.31 506 ARG A C 1
ATOM 3958 O O . ARG A 1 506 ? 16.939 -4.479 -22.755 1.00 94.31 506 ARG A O 1
ATOM 3965 N N . ILE A 1 507 ? 18.101 -6.397 -22.617 1.00 94.94 507 ILE A N 1
ATOM 3966 C CA . ILE A 1 507 ? 17.029 -7.275 -23.114 1.00 94.94 507 ILE A CA 1
ATOM 3967 C C . ILE A 1 507 ? 15.920 -7.383 -22.066 1.00 94.94 507 ILE A C 1
ATOM 3969 O O . ILE A 1 507 ? 14.736 -7.295 -22.402 1.00 94.94 507 ILE A O 1
ATOM 3973 N N . VAL A 1 508 ? 16.296 -7.512 -20.791 1.00 97.69 508 VAL A N 1
ATOM 3974 C CA . VAL A 1 508 ? 15.353 -7.502 -19.665 1.00 97.69 508 VAL A CA 1
ATOM 3975 C C . VAL A 1 508 ? 14.551 -6.202 -19.653 1.00 97.69 508 VAL A C 1
ATOM 3977 O O . VAL A 1 508 ? 13.324 -6.248 -19.645 1.00 97.69 508 VAL A O 1
ATOM 3980 N N . LEU A 1 509 ? 15.217 -5.049 -19.753 1.00 97.94 509 LEU A N 1
ATOM 3981 C CA . LEU A 1 509 ? 14.568 -3.741 -19.809 1.00 97.94 509 LEU A CA 1
ATOM 3982 C C . LEU A 1 509 ? 13.565 -3.646 -20.966 1.00 97.94 509 LEU A C 1
ATOM 3984 O O . LEU A 1 509 ? 12.447 -3.180 -20.768 1.00 97.94 509 LEU A O 1
ATOM 3988 N N . SER A 1 510 ? 13.927 -4.124 -22.160 1.00 97.88 510 SER A N 1
ATOM 3989 C CA . SER A 1 510 ? 13.013 -4.134 -23.309 1.00 97.88 510 SER A CA 1
ATOM 3990 C C . SER A 1 510 ? 11.736 -4.942 -23.035 1.00 97.88 510 SER A C 1
ATOM 3992 O O . SER A 1 510 ? 10.637 -4.472 -23.338 1.00 97.88 510 SER A O 1
ATOM 3994 N N . ASN A 1 511 ? 11.859 -6.113 -22.404 1.00 98.25 511 ASN A N 1
ATOM 3995 C CA . ASN A 1 511 ? 10.711 -6.946 -22.037 1.00 98.25 511 ASN A CA 1
ATOM 3996 C C . ASN A 1 511 ? 9.856 -6.306 -20.935 1.00 98.25 511 ASN A C 1
ATOM 3998 O O . ASN A 1 511 ? 8.628 -6.326 -21.027 1.00 98.25 511 ASN A O 1
ATOM 4002 N N . LEU A 1 512 ? 10.485 -5.688 -19.934 1.00 98.62 512 LEU A N 1
ATOM 4003 C CA . LEU A 1 512 ? 9.780 -4.940 -18.892 1.00 98.62 512 LEU A CA 1
ATOM 4004 C C . LEU A 1 512 ? 8.994 -3.765 -19.484 1.00 98.62 512 LEU A C 1
ATOM 4006 O O . LEU A 1 512 ? 7.817 -3.605 -19.177 1.00 98.62 512 LEU A O 1
ATOM 4010 N N . CYS A 1 513 ? 9.594 -2.988 -20.390 1.00 98.56 513 CYS A N 1
ATOM 4011 C CA . CYS A 1 513 ? 8.902 -1.911 -21.097 1.00 98.56 513 CYS A CA 1
ATOM 4012 C C . CYS A 1 513 ? 7.693 -2.427 -21.890 1.00 98.56 513 CYS A C 1
ATOM 4014 O O . CYS A 1 513 ? 6.643 -1.789 -21.888 1.00 98.56 513 CYS A O 1
ATOM 4016 N N . ASN A 1 514 ? 7.805 -3.591 -22.537 1.00 98.19 514 ASN A N 1
ATOM 4017 C CA . ASN A 1 514 ? 6.680 -4.202 -23.244 1.00 98.19 514 ASN A CA 1
ATOM 4018 C C . ASN A 1 514 ? 5.524 -4.571 -22.293 1.00 98.19 514 ASN A C 1
ATOM 4020 O O . ASN A 1 514 ? 4.364 -4.311 -22.611 1.00 98.19 514 ASN A O 1
ATOM 4024 N N . LEU A 1 515 ? 5.830 -5.117 -21.109 1.00 97.75 515 LEU A N 1
ATOM 4025 C CA . LEU A 1 515 ? 4.826 -5.398 -20.075 1.00 97.75 515 LEU A CA 1
ATOM 4026 C C . LEU A 1 515 ? 4.155 -4.114 -19.581 1.00 97.75 515 LEU A C 1
ATOM 4028 O O . LEU A 1 515 ? 2.934 -3.995 -19.645 1.00 97.75 515 LEU A O 1
ATOM 4032 N N . VAL A 1 516 ? 4.952 -3.124 -19.174 1.00 98.00 516 VAL A N 1
ATOM 4033 C CA . VAL A 1 516 ? 4.467 -1.818 -18.698 1.00 98.00 516 VAL A CA 1
ATOM 4034 C C . VAL A 1 516 ? 3.553 -1.154 -19.728 1.00 98.00 516 VAL A C 1
ATOM 4036 O O . VAL A 1 516 ? 2.471 -0.669 -19.385 1.00 98.00 516 VAL A O 1
ATOM 4039 N N . ARG A 1 517 ? 3.948 -1.186 -21.008 1.00 98.00 517 ARG A N 1
ATOM 4040 C CA . ARG A 1 517 ? 3.169 -0.608 -22.105 1.00 98.00 517 ARG A CA 1
ATOM 4041 C C . ARG A 1 517 ? 1.783 -1.238 -22.225 1.00 98.00 517 ARG A C 1
ATOM 4043 O O . ARG A 1 517 ? 0.832 -0.512 -22.512 1.00 98.00 517 ARG A O 1
ATOM 4050 N N . GLY A 1 518 ? 1.687 -2.553 -22.023 1.00 96.00 518 GLY A N 1
ATOM 4051 C CA . GLY A 1 518 ? 0.439 -3.313 -22.088 1.00 96.00 518 GLY A CA 1
ATOM 4052 C C . GLY A 1 518 ? -0.439 -3.203 -20.839 1.00 96.00 518 GLY A C 1
ATOM 4053 O O . GLY A 1 518 ? -1.652 -3.337 -20.960 1.00 96.00 518 GLY A O 1
ATOM 4054 N N . GLU A 1 519 ? 0.137 -2.947 -19.660 1.00 94.31 519 GLU A N 1
ATOM 4055 C CA . GLU A 1 519 ? -0.630 -2.867 -18.408 1.00 94.31 519 GLU A CA 1
ATOM 4056 C C . GLU A 1 519 ? -1.201 -1.472 -18.136 1.00 94.31 519 GLU A C 1
ATOM 4058 O O . GLU A 1 519 ? -2.391 -1.326 -17.868 1.00 94.31 519 GLU A O 1
ATOM 4063 N N . TYR A 1 520 ? -0.358 -0.439 -18.179 1.00 96.31 520 TYR A N 1
ATOM 4064 C CA . TYR A 1 520 ? -0.759 0.923 -17.807 1.00 96.31 520 TYR A CA 1
ATOM 4065 C C . TYR A 1 520 ? -0.114 2.001 -18.678 1.00 96.31 520 TYR A C 1
ATOM 4067 O O . TYR A 1 520 ? -0.143 3.180 -18.335 1.00 96.31 520 TYR A O 1
ATOM 4075 N N . SER A 1 521 ? 0.415 1.617 -19.844 1.00 96.62 521 SER A N 1
ATOM 4076 C CA . SER A 1 521 ? 1.061 2.497 -20.817 1.00 96.62 521 SER A CA 1
ATOM 4077 C C . SER A 1 521 ? 2.351 3.137 -20.305 1.00 96.62 521 SER A C 1
ATOM 4079 O O . SER A 1 521 ? 3.428 2.756 -20.756 1.00 96.62 521 SER A O 1
ATOM 4081 N N . LEU A 1 522 ? 2.240 4.117 -19.408 1.00 94.88 522 LEU A N 1
ATOM 4082 C CA . LEU A 1 522 ? 3.327 4.931 -18.873 1.00 94.88 522 LEU A CA 1
ATOM 4083 C C . LEU A 1 522 ? 3.082 5.183 -17.376 1.00 94.88 522 LEU A C 1
ATOM 4085 O O . LEU A 1 522 ? 1.930 5.330 -16.964 1.00 94.88 522 LEU A O 1
ATOM 4089 N N . PRO A 1 523 ? 4.132 5.255 -16.548 1.00 96.19 523 PRO A N 1
ATOM 4090 C CA . PRO A 1 523 ? 3.976 5.470 -15.113 1.00 96.19 523 PRO A CA 1
ATOM 4091 C C . PRO A 1 523 ? 3.614 6.931 -14.751 1.00 96.19 523 PRO A C 1
ATOM 4093 O O . PRO A 1 523 ? 3.896 7.849 -15.527 1.00 96.19 523 PRO A O 1
ATOM 4096 N N . PRO A 1 524 ? 3.034 7.184 -13.555 1.00 96.44 524 PRO A N 1
ATOM 4097 C CA . PRO A 1 524 ? 2.708 8.535 -13.086 1.00 96.44 524 PRO A CA 1
ATOM 4098 C C . PRO A 1 524 ? 3.951 9.395 -12.812 1.00 96.44 524 PRO A C 1
ATOM 4100 O O . PRO A 1 524 ? 4.874 8.954 -12.134 1.00 96.44 524 PRO A O 1
ATOM 4103 N N . ARG A 1 525 ? 3.944 10.654 -13.266 1.00 95.50 525 ARG A N 1
ATOM 4104 C CA . ARG A 1 525 ? 5.093 11.574 -13.164 1.00 95.50 525 ARG A CA 1
ATOM 4105 C C . ARG A 1 525 ? 5.249 12.274 -11.811 1.00 95.50 525 ARG A C 1
ATOM 4107 O O . ARG A 1 525 ? 6.366 12.394 -11.319 1.00 95.50 525 ARG A O 1
ATOM 4114 N N . ALA A 1 526 ? 4.157 12.770 -11.226 1.00 95.50 526 ALA A N 1
ATOM 4115 C CA . ALA A 1 526 ? 4.224 13.728 -10.113 1.00 95.50 526 ALA A CA 1
ATOM 4116 C C . ALA A 1 526 ? 5.073 13.217 -8.938 1.00 95.50 526 ALA A C 1
ATOM 4118 O O . ALA A 1 526 ? 5.978 13.897 -8.460 1.00 95.50 526 ALA A O 1
ATOM 4119 N N . GLY A 1 527 ? 4.831 11.975 -8.525 1.00 97.31 527 GLY A N 1
ATOM 4120 C CA . GLY A 1 527 ? 5.560 11.381 -7.421 1.00 97.31 527 GLY A CA 1
ATOM 4121 C C . GLY A 1 527 ? 7.018 11.023 -7.738 1.00 97.31 527 GLY A C 1
ATOM 4122 O O . GLY A 1 527 ? 7.855 11.148 -6.847 1.00 97.31 527 GLY A O 1
ATOM 4123 N N . SER A 1 528 ? 7.363 10.625 -8.972 1.00 97.81 528 SER A N 1
ATOM 4124 C CA . SER A 1 528 ? 8.774 10.409 -9.345 1.00 97.81 528 SER A CA 1
ATOM 4125 C C . SER A 1 528 ? 9.543 11.719 -9.414 1.00 97.81 528 SER A C 1
ATOM 4127 O O . SER A 1 528 ? 10.699 11.764 -9.014 1.00 97.81 528 SER A O 1
ATOM 4129 N N . ASP A 1 529 ? 8.893 12.795 -9.855 1.00 97.12 529 ASP A N 1
ATOM 4130 C CA . ASP A 1 529 ? 9.479 14.130 -9.874 1.00 97.12 529 ASP A CA 1
ATOM 4131 C C . ASP A 1 529 ? 9.825 14.622 -8.462 1.00 97.12 529 ASP A C 1
ATOM 4133 O O . ASP A 1 529 ? 10.877 15.231 -8.286 1.00 97.12 529 ASP A O 1
ATOM 4137 N N . ILE A 1 530 ? 8.978 14.355 -7.461 1.00 98.38 530 ILE A N 1
ATOM 4138 C CA . ILE A 1 530 ? 9.262 14.686 -6.053 1.00 98.38 530 ILE A CA 1
ATOM 4139 C C . ILE A 1 530 ? 10.472 13.891 -5.555 1.00 98.38 530 ILE A C 1
ATOM 4141 O O . ILE A 1 530 ? 11.449 14.480 -5.095 1.00 98.38 530 ILE A O 1
ATOM 4145 N N . VAL A 1 531 ? 10.431 12.560 -5.687 1.00 98.56 531 VAL A N 1
ATOM 4146 C CA . VAL A 1 531 ? 11.507 11.683 -5.194 1.00 98.56 531 VAL A CA 1
ATOM 4147 C C . VAL A 1 531 ? 12.835 12.021 -5.866 1.00 98.56 531 VAL A C 1
ATOM 4149 O O . VAL A 1 531 ? 13.849 12.147 -5.189 1.00 98.56 531 VAL A O 1
ATOM 4152 N N . LYS A 1 532 ? 12.831 12.232 -7.185 1.00 98.06 532 LYS A N 1
ATOM 4153 C CA . LYS A 1 532 ? 14.008 12.651 -7.950 1.00 98.06 532 LYS A CA 1
ATOM 4154 C C . LYS A 1 532 ? 14.584 13.963 -7.426 1.00 98.06 532 LYS A C 1
ATOM 4156 O O . LYS A 1 532 ? 15.775 14.012 -7.156 1.00 98.06 532 LYS A O 1
ATOM 4161 N N . THR A 1 533 ? 13.762 15.000 -7.244 1.00 98.25 533 THR A N 1
ATOM 4162 C CA . THR A 1 533 ? 14.236 16.300 -6.741 1.00 98.25 533 THR A CA 1
ATOM 4163 C C . THR A 1 533 ? 14.865 16.169 -5.350 1.00 98.25 533 THR A C 1
ATOM 4165 O O . THR A 1 533 ? 15.956 16.695 -5.128 1.00 98.25 533 THR A O 1
ATOM 4168 N N . VAL A 1 534 ? 14.237 15.417 -4.438 1.00 98.62 534 VAL A N 1
ATOM 4169 C CA . VAL A 1 534 ? 14.787 15.172 -3.094 1.00 98.62 534 VAL A CA 1
ATOM 4170 C C . VAL A 1 534 ? 16.101 14.397 -3.162 1.00 98.62 534 VAL A C 1
ATOM 4172 O O . VAL A 1 534 ? 17.092 14.816 -2.575 1.00 98.62 534 VAL A O 1
ATOM 4175 N N . LEU A 1 535 ? 16.135 13.280 -3.893 1.00 98.12 535 LEU A N 1
ATOM 4176 C CA . LEU A 1 535 ? 17.314 12.417 -3.948 1.00 98.12 535 LEU A CA 1
ATOM 4177 C C . LEU A 1 535 ? 18.461 13.026 -4.762 1.00 98.12 535 LEU A C 1
ATOM 4179 O O . LEU A 1 535 ? 19.607 12.695 -4.489 1.00 98.12 535 LEU A O 1
ATOM 4183 N N . ALA A 1 536 ? 18.212 13.914 -5.724 1.00 97.50 536 ALA A N 1
ATOM 4184 C CA . ALA A 1 536 ? 19.271 14.575 -6.490 1.00 97.50 536 ALA A CA 1
ATOM 4185 C C . ALA A 1 536 ? 19.992 15.667 -5.678 1.00 97.50 536 ALA A C 1
ATOM 4187 O O . ALA A 1 536 ? 21.195 15.869 -5.845 1.00 97.50 536 ALA A O 1
ATOM 4188 N N . SER A 1 537 ? 19.299 16.337 -4.753 1.00 98.00 537 SER A N 1
ATOM 4189 C CA . SER A 1 537 ? 19.885 17.374 -3.897 1.00 98.00 537 SER A CA 1
ATOM 4190 C C . SER A 1 537 ? 20.474 16.779 -2.621 1.00 98.00 537 SER A C 1
ATOM 4192 O O . SER A 1 537 ? 19.799 16.058 -1.895 1.00 98.00 537 SER A O 1
ATOM 4194 N N . ARG A 1 538 ? 21.736 17.099 -2.303 1.00 96.38 538 ARG A N 1
ATOM 4195 C CA . ARG A 1 538 ? 22.346 16.684 -1.027 1.00 96.38 538 ARG A CA 1
ATOM 4196 C C . ARG A 1 538 ? 21.572 17.242 0.168 1.00 96.38 538 ARG A C 1
ATOM 4198 O O . ARG A 1 538 ? 21.306 16.504 1.101 1.00 96.38 538 ARG A O 1
ATOM 4205 N N . GLU A 1 539 ? 21.203 18.518 0.119 1.00 98.19 539 GLU A N 1
ATOM 4206 C CA . GLU A 1 539 ? 20.486 19.195 1.205 1.00 98.19 539 GLU A CA 1
ATOM 4207 C C . GLU A 1 539 ? 19.103 18.580 1.445 1.00 98.19 539 GLU A C 1
ATOM 4209 O O . GLU A 1 539 ? 18.797 18.169 2.560 1.00 98.19 539 GLU A O 1
ATOM 4214 N N . LEU A 1 540 ? 18.292 18.434 0.391 1.00 98.50 540 LEU A N 1
ATOM 4215 C CA . LEU A 1 540 ? 16.957 17.842 0.527 1.00 98.50 540 LEU A CA 1
ATOM 4216 C C . LEU A 1 540 ? 17.039 16.379 0.971 1.00 98.50 540 LEU A C 1
ATOM 4218 O O . LEU A 1 540 ? 16.204 15.923 1.744 1.00 98.50 540 LEU A O 1
ATOM 4222 N N . ARG A 1 541 ? 18.055 15.641 0.523 1.00 97.56 541 ARG A N 1
ATOM 4223 C CA . ARG A 1 541 ? 18.271 14.257 0.946 1.00 97.56 541 ARG A CA 1
ATOM 4224 C C . ARG A 1 541 ? 18.600 14.145 2.434 1.00 97.56 541 ARG A C 1
ATOM 4226 O O . ARG A 1 541 ? 18.076 13.243 3.076 1.00 97.56 541 ARG A O 1
ATOM 4233 N N . GLU A 1 542 ? 19.409 15.050 2.986 1.00 97.50 542 GLU A N 1
ATOM 4234 C CA . GLU A 1 542 ? 19.658 15.090 4.434 1.00 97.50 542 GLU A CA 1
ATOM 4235 C C . GLU A 1 542 ? 18.383 15.442 5.214 1.00 97.50 542 GLU A C 1
ATOM 4237 O O . GLU A 1 542 ? 18.053 14.745 6.171 1.00 97.50 542 GLU A O 1
ATOM 4242 N N . ASN A 1 543 ? 17.595 16.419 4.747 1.00 98.25 543 ASN A N 1
ATOM 4243 C CA . ASN A 1 543 ? 16.300 16.744 5.361 1.00 98.25 543 ASN A CA 1
ATOM 4244 C C . ASN A 1 543 ? 15.340 15.542 5.330 1.00 98.25 543 ASN A C 1
ATOM 4246 O O . ASN A 1 543 ? 14.651 15.250 6.303 1.00 98.25 543 ASN A O 1
ATOM 4250 N N . TRP A 1 544 ? 15.330 14.791 4.227 1.00 98.31 544 TRP A N 1
ATOM 4251 C CA . TRP A 1 544 ? 14.562 13.554 4.127 1.00 98.31 544 TRP A CA 1
ATOM 4252 C C . TRP A 1 544 ? 15.054 12.473 5.098 1.00 98.31 544 TRP A C 1
ATOM 4254 O O . TRP A 1 544 ? 14.242 11.761 5.691 1.00 98.31 544 TRP A O 1
ATOM 4264 N N . TYR A 1 545 ? 16.367 12.346 5.311 1.00 97.62 545 TYR A N 1
ATOM 4265 C CA . TYR A 1 545 ? 16.894 11.447 6.338 1.00 97.62 545 TYR A CA 1
ATOM 4266 C C . TYR A 1 545 ? 16.454 11.857 7.743 1.00 97.62 545 TYR A C 1
ATOM 4268 O O . TYR A 1 545 ? 16.148 10.981 8.554 1.00 97.62 545 TYR A O 1
ATOM 4276 N N . ASP A 1 546 ? 16.383 13.153 8.034 1.00 97.62 546 ASP A N 1
ATOM 4277 C CA . ASP A 1 546 ? 15.859 13.648 9.306 1.00 97.62 546 ASP A CA 1
ATOM 4278 C C . ASP A 1 546 ? 14.372 13.300 9.471 1.00 97.62 546 ASP A C 1
ATOM 4280 O O . ASP A 1 546 ? 13.987 12.776 10.520 1.00 97.62 546 ASP A O 1
ATOM 4284 N N . ASP A 1 547 ? 13.562 13.450 8.417 1.00 97.25 547 ASP A N 1
ATOM 4285 C CA . ASP A 1 547 ? 12.155 13.026 8.409 1.00 97.25 547 ASP A CA 1
ATOM 4286 C C . ASP A 1 547 ? 12.009 11.511 8.667 1.00 97.25 547 ASP A C 1
ATOM 4288 O O . ASP A 1 547 ? 11.173 11.080 9.467 1.00 97.25 547 ASP A O 1
ATOM 4292 N N . LEU A 1 548 ? 12.851 10.672 8.053 1.00 96.81 548 LEU A N 1
ATOM 4293 C CA . LEU A 1 548 ? 12.870 9.223 8.306 1.00 96.81 548 LEU A CA 1
ATOM 4294 C C . LEU A 1 548 ? 13.243 8.882 9.754 1.00 96.81 548 LEU A C 1
ATOM 4296 O O . LEU A 1 548 ? 12.616 8.012 10.375 1.00 96.81 548 LEU A O 1
ATOM 4300 N N . ARG A 1 549 ? 14.262 9.548 10.310 1.00 96.69 549 ARG A N 1
ATOM 4301 C CA . ARG A 1 549 ? 14.679 9.360 11.708 1.00 96.69 549 ARG A CA 1
ATOM 4302 C C . ARG A 1 549 ? 13.595 9.825 12.673 1.00 96.69 549 ARG A C 1
ATOM 4304 O O . ARG A 1 549 ? 13.366 9.150 13.674 1.00 96.69 549 ARG A O 1
ATOM 4311 N N . HIS A 1 550 ? 12.884 10.904 12.352 1.00 95.69 550 HIS A N 1
ATOM 4312 C CA . HIS A 1 550 ? 11.723 11.353 13.112 1.00 95.69 550 HIS A CA 1
ATOM 4313 C C . HIS A 1 550 ? 10.624 10.280 13.131 1.00 95.69 550 HIS A C 1
ATOM 4315 O O . HIS A 1 550 ? 10.219 9.832 14.206 1.00 95.69 550 HIS A O 1
ATOM 4321 N N . MET A 1 551 ? 10.194 9.797 11.958 1.00 95.31 551 MET A N 1
ATOM 4322 C CA . MET A 1 551 ? 9.122 8.795 11.864 1.00 95.31 551 MET A CA 1
ATOM 4323 C C . MET A 1 551 ? 9.474 7.484 12.570 1.00 95.31 551 MET A C 1
ATOM 4325 O O . MET A 1 551 ? 8.690 6.972 13.374 1.00 95.31 551 MET A O 1
ATOM 4329 N N . SER A 1 552 ? 10.659 6.938 12.288 1.00 94.94 552 SER A N 1
ATOM 4330 C CA . SER A 1 552 ? 11.127 5.690 12.902 1.00 94.94 552 SER A CA 1
ATOM 4331 C C . SER A 1 552 ? 11.374 5.847 14.406 1.00 94.94 552 SER A C 1
ATOM 4333 O O . SER A 1 552 ? 11.032 4.951 15.180 1.00 94.94 552 SER A O 1
ATOM 4335 N N . GLY A 1 553 ? 11.904 6.993 14.846 1.00 95.69 553 GLY A N 1
ATOM 4336 C CA . GLY A 1 553 ? 12.102 7.325 16.255 1.00 95.69 553 GLY A CA 1
ATOM 4337 C C . GLY A 1 553 ? 10.787 7.344 17.031 1.00 95.69 553 GLY A C 1
ATOM 4338 O O . GLY A 1 553 ? 10.685 6.709 18.080 1.00 95.69 553 GLY A O 1
ATOM 4339 N N . ARG A 1 554 ? 9.747 7.976 16.477 1.00 95.38 554 ARG A N 1
ATOM 4340 C CA . ARG A 1 554 ? 8.410 8.009 17.084 1.00 95.38 554 ARG A CA 1
ATOM 4341 C C . ARG A 1 554 ? 7.792 6.615 17.198 1.00 95.38 554 ARG A C 1
ATOM 4343 O O . ARG A 1 554 ? 7.250 6.260 18.240 1.00 95.38 554 ARG A O 1
ATOM 4350 N N . ILE A 1 555 ? 7.919 5.786 16.160 1.00 95.12 555 ILE A N 1
ATOM 4351 C CA . ILE A 1 555 ? 7.437 4.395 16.189 1.00 95.12 555 ILE A CA 1
ATOM 4352 C C . ILE A 1 555 ? 8.138 3.590 17.289 1.00 95.12 555 ILE A C 1
ATOM 4354 O O . ILE A 1 555 ? 7.473 2.867 18.030 1.00 95.12 555 ILE A O 1
ATOM 4358 N N . LYS A 1 556 ? 9.463 3.729 17.429 1.00 95.75 556 LYS A N 1
ATOM 4359 C CA . LYS A 1 556 ? 10.226 3.084 18.510 1.00 95.75 556 LYS A CA 1
ATOM 4360 C C . LYS A 1 556 ? 9.772 3.575 19.887 1.00 95.75 556 LYS A C 1
ATOM 4362 O O . LYS A 1 556 ? 9.578 2.755 20.779 1.00 95.75 556 LYS A O 1
ATOM 4367 N N . ALA A 1 557 ? 9.529 4.877 20.041 1.00 96.50 557 ALA A N 1
ATOM 4368 C CA . ALA A 1 557 ? 8.996 5.438 21.280 1.00 96.50 557 ALA A CA 1
ATOM 4369 C C . ALA A 1 557 ? 7.614 4.858 21.628 1.00 96.50 557 ALA A C 1
ATOM 4371 O O . ALA A 1 557 ? 7.375 4.507 22.779 1.00 96.50 557 ALA A O 1
ATOM 4372 N N . MET A 1 558 ? 6.727 4.674 20.644 1.00 97.38 558 MET A N 1
ATOM 4373 C CA . MET A 1 558 ? 5.412 4.058 20.866 1.00 97.38 558 MET A CA 1
ATOM 4374 C C . MET A 1 558 ? 5.478 2.559 21.173 1.00 97.38 558 MET A C 1
ATOM 4376 O O . MET A 1 558 ? 4.666 2.067 21.953 1.00 97.38 558 MET A O 1
ATOM 4380 N N . ARG A 1 559 ? 6.453 1.828 20.613 1.00 97.56 559 ARG A N 1
ATOM 4381 C CA . ARG A 1 559 ? 6.751 0.443 21.029 1.00 97.56 559 ARG A CA 1
ATOM 4382 C C . ARG A 1 559 ? 7.142 0.389 22.498 1.00 97.56 559 ARG A C 1
ATOM 4384 O O . ARG A 1 559 ? 6.571 -0.409 23.235 1.00 97.56 559 ARG A O 1
ATOM 4391 N N . GLN A 1 560 ? 8.056 1.266 22.911 1.00 98.25 560 GLN A N 1
ATOM 4392 C CA . GLN A 1 560 ? 8.493 1.352 24.301 1.00 98.25 560 GLN A CA 1
ATOM 4393 C C . GLN A 1 560 ? 7.336 1.722 25.231 1.00 98.25 560 GLN A C 1
ATOM 4395 O O . GLN A 1 560 ? 7.090 1.014 26.196 1.00 98.25 560 GLN A O 1
ATOM 4400 N N . ALA A 1 561 ? 6.566 2.758 24.894 1.00 98.31 561 ALA A N 1
ATOM 4401 C CA . ALA A 1 561 ? 5.449 3.211 25.716 1.00 98.31 561 ALA A CA 1
ATOM 4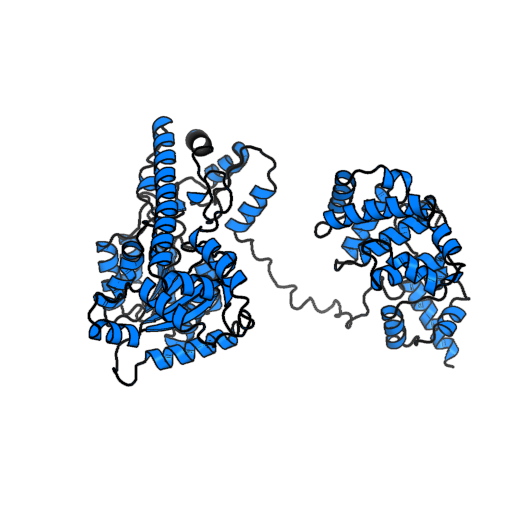402 C C . ALA A 1 561 ? 4.357 2.139 25.879 1.00 98.31 561 ALA A C 1
ATOM 4404 O O . ALA A 1 561 ? 3.844 1.953 26.980 1.00 98.31 561 ALA A O 1
ATOM 4405 N N . LEU A 1 562 ? 4.013 1.408 24.810 1.00 98.56 562 LEU A N 1
ATOM 4406 C CA . LEU A 1 562 ? 3.039 0.317 24.901 1.00 98.56 562 LEU A CA 1
ATOM 4407 C C . LEU A 1 562 ? 3.561 -0.823 25.781 1.00 98.56 562 LEU A C 1
ATOM 4409 O O . LEU A 1 562 ? 2.823 -1.331 26.622 1.00 98.56 562 LEU A O 1
ATOM 4413 N N . TYR A 1 563 ? 4.823 -1.212 25.596 1.00 98.56 563 TYR A N 1
ATOM 4414 C CA . TYR A 1 563 ? 5.466 -2.227 26.424 1.00 98.56 563 TYR A CA 1
ATOM 4415 C C . TYR A 1 563 ? 5.474 -1.815 27.903 1.00 98.56 563 TYR A C 1
ATOM 4417 O O . TYR A 1 563 ? 4.995 -2.570 28.747 1.00 98.56 563 TYR A O 1
ATOM 4425 N N . ASP A 1 564 ? 5.935 -0.603 28.212 1.00 98.62 564 ASP A N 1
ATOM 4426 C CA . ASP A 1 564 ? 6.024 -0.091 29.582 1.00 98.62 564 ASP A CA 1
ATOM 4427 C C . ASP A 1 564 ? 4.654 -0.075 30.269 1.00 98.62 564 ASP A C 1
ATOM 4429 O O . ASP A 1 564 ? 4.542 -0.473 31.429 1.00 98.62 564 ASP A O 1
ATOM 4433 N N . GLU A 1 565 ? 3.592 0.317 29.558 1.00 98.69 565 GLU A N 1
ATOM 4434 C CA . GLU A 1 565 ? 2.230 0.294 30.097 1.00 98.69 565 GLU A CA 1
ATOM 4435 C C . GLU A 1 565 ? 1.724 -1.129 30.373 1.00 98.69 565 GLU A C 1
ATOM 4437 O O . GLU A 1 565 ? 1.128 -1.364 31.425 1.00 98.69 565 GLU A O 1
ATOM 4442 N N . LEU A 1 566 ? 1.994 -2.098 29.492 1.00 98.62 566 LEU A N 1
ATOM 4443 C CA . LEU A 1 566 ? 1.620 -3.505 29.710 1.00 98.62 566 LEU A CA 1
ATOM 4444 C C . LEU A 1 566 ? 2.364 -4.111 30.910 1.00 98.62 566 LEU A C 1
ATOM 4446 O O . LEU A 1 566 ? 1.767 -4.818 31.726 1.00 98.62 566 LEU A O 1
ATOM 4450 N N . ILE A 1 567 ? 3.650 -3.782 31.075 1.00 98.50 567 ILE A N 1
ATOM 4451 C CA . ILE A 1 567 ? 4.431 -4.185 32.251 1.00 98.50 567 ILE A CA 1
ATOM 4452 C C . ILE A 1 567 ? 3.893 -3.513 33.519 1.00 98.50 567 ILE A C 1
ATOM 4454 O O . ILE A 1 567 ? 3.691 -4.184 34.533 1.00 98.50 567 ILE A O 1
ATOM 4458 N N . ARG A 1 568 ? 3.587 -2.211 33.470 1.00 98.56 568 ARG A N 1
ATOM 4459 C CA . ARG A 1 568 ? 3.008 -1.460 34.596 1.00 98.56 568 ARG A CA 1
ATOM 4460 C C . ARG A 1 568 ? 1.664 -2.043 35.044 1.00 98.56 568 ARG A C 1
ATOM 4462 O O . ARG A 1 568 ? 1.381 -2.062 36.240 1.00 98.56 568 ARG A O 1
ATOM 4469 N N . LEU A 1 569 ? 0.847 -2.519 34.104 1.00 98.56 569 LEU A N 1
ATOM 4470 C CA . LEU A 1 569 ? -0.430 -3.196 34.365 1.00 98.56 569 LEU A CA 1
ATOM 4471 C C . LEU A 1 569 ? -0.265 -4.662 34.803 1.00 98.56 569 LEU A C 1
ATOM 4473 O O . LEU A 1 569 ? -1.243 -5.287 35.210 1.00 98.56 569 LEU A O 1
ATOM 4477 N N . SER A 1 570 ? 0.955 -5.211 34.760 1.00 98.25 570 SER A N 1
ATOM 4478 C CA . SER A 1 570 ? 1.230 -6.633 35.011 1.00 98.25 570 SER A CA 1
ATOM 4479 C C . SER A 1 570 ? 0.361 -7.546 34.140 1.00 98.25 570 SER A C 1
ATOM 4481 O O . SER A 1 570 ? -0.201 -8.538 34.622 1.00 98.25 570 SER A O 1
ATOM 4483 N N . THR A 1 571 ? 0.193 -7.173 32.868 1.00 98.38 571 THR A N 1
ATOM 4484 C CA . THR A 1 571 ? -0.630 -7.913 31.911 1.00 98.38 571 THR A CA 1
ATOM 4485 C C . THR A 1 571 ? -0.078 -9.327 31.708 1.00 98.38 571 THR A C 1
ATOM 4487 O O . THR A 1 571 ? 1.124 -9.463 31.473 1.00 98.38 571 THR A O 1
ATOM 4490 N N . PRO A 1 572 ? -0.909 -10.389 31.793 1.00 97.12 572 PRO A N 1
ATOM 4491 C CA . PRO A 1 572 ? -0.434 -11.766 31.672 1.00 97.12 572 PRO A CA 1
ATOM 4492 C C . PRO A 1 572 ? 0.327 -12.037 30.364 1.00 97.12 572 PRO A C 1
ATOM 4494 O O . PRO A 1 572 ? -0.023 -11.510 29.309 1.00 97.12 572 PRO A O 1
ATOM 4497 N N . GLY A 1 573 ? 1.341 -12.904 30.438 1.00 92.88 573 GLY A N 1
ATOM 4498 C CA . GLY A 1 573 ? 2.197 -13.275 29.306 1.00 92.88 573 GLY A CA 1
ATOM 4499 C C . GLY A 1 573 ? 3.465 -12.423 29.180 1.00 92.88 573 GLY A C 1
ATOM 4500 O O . GLY A 1 573 ? 3.810 -11.653 30.072 1.00 92.88 573 GLY A O 1
ATOM 4501 N N . THR A 1 574 ? 4.183 -12.603 28.070 1.00 92.94 574 THR A N 1
ATOM 4502 C CA . THR A 1 574 ? 5.375 -11.816 27.714 1.00 92.94 574 THR A CA 1
ATOM 4503 C C . THR A 1 574 ? 5.075 -10.873 26.554 1.00 92.94 574 THR A C 1
ATOM 4505 O O . THR A 1 574 ? 4.329 -11.219 25.628 1.00 92.94 574 THR A O 1
ATOM 4508 N N . TRP A 1 575 ? 5.682 -9.687 26.600 1.00 96.44 575 TRP A N 1
ATOM 4509 C CA . TRP A 1 575 ? 5.427 -8.594 25.656 1.00 96.44 575 TRP A CA 1
ATOM 4510 C C . TRP A 1 575 ? 6.702 -8.039 25.008 1.00 96.44 575 TRP A C 1
ATOM 4512 O O . TRP A 1 575 ? 6.633 -7.095 24.223 1.00 96.44 575 TRP A O 1
ATOM 4522 N N . ASP A 1 576 ? 7.861 -8.650 25.278 1.00 95.94 576 ASP A N 1
ATOM 4523 C CA . ASP A 1 576 ? 9.180 -8.253 24.761 1.00 95.94 576 ASP A CA 1
ATOM 4524 C C . ASP A 1 576 ? 9.228 -8.201 23.228 1.00 95.94 576 ASP A C 1
ATOM 4526 O O . ASP A 1 576 ? 9.961 -7.407 22.629 1.00 95.94 576 ASP A O 1
ATOM 4530 N N . HIS A 1 577 ? 8.399 -9.016 22.567 1.00 94.94 577 HIS A N 1
ATOM 4531 C CA . HIS A 1 577 ? 8.311 -9.063 21.113 1.00 94.94 577 HIS A CA 1
ATOM 4532 C C . HIS A 1 577 ? 7.915 -7.712 20.506 1.00 94.94 577 HIS A C 1
ATOM 4534 O O . HIS A 1 577 ? 8.396 -7.392 19.420 1.00 94.94 577 HIS A O 1
ATOM 4540 N N . ILE A 1 578 ? 7.137 -6.881 21.218 1.00 96.38 578 ILE A N 1
ATOM 4541 C CA . ILE A 1 578 ? 6.763 -5.522 20.785 1.00 96.38 578 ILE A CA 1
ATOM 4542 C C . ILE A 1 578 ? 8.009 -4.660 20.536 1.00 96.38 578 ILE A C 1
ATOM 4544 O O . ILE A 1 578 ? 8.015 -3.863 19.594 1.00 96.38 578 ILE A O 1
ATOM 4548 N N . LEU A 1 579 ? 9.060 -4.832 21.344 1.00 95.44 579 LEU A N 1
ATOM 4549 C CA . LEU A 1 579 ? 10.320 -4.095 21.224 1.00 95.44 579 LEU A CA 1
ATOM 4550 C C . LEU A 1 579 ? 11.233 -4.680 20.143 1.00 95.44 579 LEU A C 1
ATOM 4552 O O . LEU A 1 579 ? 11.916 -3.933 19.447 1.00 95.44 579 LEU A O 1
ATOM 4556 N N . SER A 1 580 ? 11.248 -6.009 20.002 1.00 92.25 580 SER A N 1
ATOM 4557 C CA . SER A 1 580 ? 12.111 -6.697 19.028 1.00 92.25 580 SER A CA 1
ATOM 4558 C C . SER A 1 580 ? 11.606 -6.613 17.584 1.00 92.25 580 SER A C 1
ATOM 4560 O O . SER A 1 580 ? 12.398 -6.698 16.647 1.00 92.25 580 SER A O 1
ATOM 4562 N N . GLN A 1 581 ? 10.294 -6.456 17.394 1.00 93.19 581 GLN A N 1
ATOM 4563 C CA . GLN A 1 581 ? 9.683 -6.318 16.077 1.00 93.19 581 GLN A CA 1
ATOM 4564 C C . GLN A 1 581 ? 9.968 -4.934 15.477 1.00 93.19 581 GLN A C 1
ATOM 4566 O O . GLN A 1 581 ? 10.018 -3.918 16.171 1.00 93.19 581 GLN A O 1
ATOM 4571 N N . ILE A 1 582 ? 10.119 -4.891 14.158 1.00 90.19 582 ILE A N 1
ATOM 4572 C CA . ILE A 1 582 ? 10.621 -3.752 13.392 1.00 90.19 582 ILE A CA 1
ATOM 4573 C C . ILE A 1 582 ? 9.512 -3.166 12.502 1.00 90.19 582 ILE A C 1
ATOM 4575 O O . ILE A 1 582 ? 8.617 -3.859 12.020 1.00 90.19 582 ILE A O 1
ATOM 4579 N N . GLY A 1 583 ? 9.579 -1.853 12.262 1.00 91.06 583 GLY A N 1
ATOM 4580 C CA . GLY A 1 583 ? 8.730 -1.155 11.296 1.00 91.06 583 GLY A CA 1
ATOM 4581 C C . GLY A 1 583 ? 7.347 -0.776 11.819 1.00 91.06 583 GLY A C 1
ATOM 4582 O O . GLY A 1 583 ? 7.148 -0.600 13.021 1.00 91.06 583 GLY A O 1
ATOM 4583 N N . MET A 1 584 ? 6.387 -0.607 10.902 1.00 91.06 584 MET A N 1
ATOM 4584 C CA . MET A 1 584 ? 5.053 -0.063 11.208 1.00 91.06 584 MET A CA 1
ATOM 4585 C C . MET A 1 584 ? 4.190 -0.972 12.074 1.00 91.06 584 MET A C 1
ATOM 4587 O O . MET A 1 584 ? 3.272 -0.476 12.722 1.00 91.06 584 MET A O 1
ATOM 4591 N N . PHE A 1 585 ? 4.426 -2.282 12.042 1.00 93.94 585 PHE A N 1
ATOM 4592 C CA . PHE A 1 585 ? 3.477 -3.252 12.572 1.00 93.94 585 PHE A CA 1
ATOM 4593 C C . PHE A 1 585 ? 4.050 -4.060 13.719 1.00 93.94 585 PHE A C 1
ATOM 4595 O O . PHE A 1 585 ? 5.244 -4.352 13.762 1.00 93.94 585 PHE A O 1
ATOM 4602 N N . SER A 1 586 ? 3.170 -4.435 14.633 1.00 94.00 586 SER A N 1
ATOM 4603 C CA . SER A 1 586 ? 3.453 -5.404 15.679 1.00 94.00 586 SER A CA 1
ATOM 4604 C C . SER A 1 586 ? 2.400 -6.500 15.623 1.00 94.00 586 SER A C 1
ATOM 4606 O O . SER A 1 586 ? 1.205 -6.200 15.498 1.00 94.00 586 SER A O 1
ATOM 4608 N N . TYR A 1 587 ? 2.835 -7.756 15.700 1.00 94.00 587 TYR A N 1
ATOM 4609 C CA . TYR A 1 587 ? 1.924 -8.857 15.979 1.00 94.00 587 TYR A CA 1
ATOM 4610 C C . TYR A 1 587 ? 1.809 -9.041 17.479 1.00 94.00 587 TYR A C 1
ATOM 4612 O O . TYR A 1 587 ? 2.759 -9.468 18.131 1.00 94.00 587 TYR A O 1
ATOM 4620 N N . THR A 1 588 ? 0.640 -8.721 18.033 1.00 93.62 588 THR A N 1
ATOM 4621 C CA . THR A 1 588 ? 0.449 -8.727 19.486 1.00 93.62 588 THR A CA 1
ATOM 4622 C C . THR A 1 588 ? 0.405 -10.139 20.063 1.00 93.62 588 THR A C 1
ATOM 4624 O O . THR A 1 588 ? 0.817 -10.326 21.205 1.00 93.62 588 THR A O 1
ATOM 4627 N N . GLY A 1 589 ? -0.042 -11.122 19.274 1.00 91.94 589 GLY A N 1
ATOM 4628 C CA . GLY A 1 589 ? -0.330 -12.484 19.733 1.00 91.94 589 GLY A CA 1
ATOM 4629 C C . GLY A 1 589 ? -1.725 -12.645 20.346 1.00 91.94 589 GLY A C 1
ATOM 4630 O O . GLY A 1 589 ? -2.023 -13.707 20.880 1.00 91.94 589 GLY A O 1
ATOM 4631 N N . LEU A 1 590 ? -2.568 -11.609 20.277 1.00 94.50 590 LEU A N 1
ATOM 4632 C CA . LEU A 1 590 ? -3.966 -11.692 20.701 1.00 94.50 590 LEU A CA 1
ATOM 4633 C C . LEU A 1 590 ? -4.766 -12.603 19.765 1.00 94.50 590 LEU A C 1
ATOM 4635 O O . LEU A 1 590 ? -4.577 -12.550 18.546 1.00 94.50 590 LEU A O 1
ATOM 4639 N N . SER A 1 591 ? -5.676 -13.393 20.335 1.00 94.88 591 SER A N 1
ATOM 4640 C CA . SER A 1 591 ? -6.592 -14.237 19.563 1.00 94.88 591 SER A CA 1
ATOM 4641 C C . SER A 1 591 ? -7.635 -13.400 18.813 1.00 94.88 591 SER A C 1
ATOM 4643 O O . SER A 1 591 ? -7.868 -12.230 19.139 1.00 94.88 591 SER A O 1
ATOM 4645 N N . GLU A 1 592 ? -8.303 -13.991 17.818 1.00 95.50 592 GLU A N 1
ATOM 4646 C CA . GLU A 1 592 ? -9.379 -13.297 17.101 1.00 95.50 592 GLU A CA 1
ATOM 4647 C C . GLU A 1 592 ? -10.516 -12.901 18.062 1.00 95.50 592 GLU A C 1
ATOM 4649 O O . GLU A 1 592 ? -11.040 -11.791 17.973 1.00 95.50 592 GLU A O 1
ATOM 4654 N N . GLU A 1 593 ? -10.852 -13.749 19.036 1.00 97.31 593 GLU A N 1
ATOM 4655 C CA . GLU A 1 593 ? -11.862 -13.470 20.062 1.00 97.31 593 GLU A CA 1
ATOM 4656 C C . GLU A 1 593 ? -11.474 -12.259 20.916 1.00 97.31 593 GLU A C 1
ATOM 4658 O O . GLU A 1 593 ? -12.299 -11.371 21.147 1.00 97.31 593 GLU A O 1
ATOM 4663 N N . GLN A 1 594 ? -10.207 -12.180 21.334 1.00 97.81 594 GLN A N 1
ATOM 4664 C CA . GLN A 1 594 ? -9.675 -11.041 22.082 1.00 97.81 594 GLN A CA 1
ATOM 4665 C C . GLN A 1 594 ? -9.704 -9.759 21.245 1.00 97.81 594 GLN A C 1
ATOM 4667 O O . GLN A 1 594 ? -10.129 -8.715 21.738 1.00 97.81 594 GLN A O 1
ATOM 4672 N N . VAL A 1 595 ? -9.327 -9.825 19.965 1.00 97.25 595 VAL A N 1
ATOM 4673 C CA . VAL A 1 595 ? -9.400 -8.683 19.037 1.00 97.25 595 VAL A CA 1
ATOM 4674 C C . VAL A 1 595 ? -10.840 -8.190 18.870 1.00 97.25 595 VAL A C 1
ATOM 4676 O O . VAL A 1 595 ? -11.102 -6.984 18.911 1.00 97.25 595 VAL A O 1
ATOM 4679 N N . LEU A 1 596 ? -11.796 -9.101 18.692 1.00 96.25 596 LEU A N 1
ATOM 4680 C CA . LEU A 1 596 ? -13.209 -8.749 18.558 1.00 96.25 596 LEU A CA 1
ATOM 4681 C C . LEU A 1 596 ? -13.764 -8.146 19.854 1.00 96.25 596 LEU A C 1
ATOM 4683 O O . LEU A 1 596 ? -14.515 -7.166 19.795 1.00 96.25 596 LEU A O 1
ATOM 4687 N N . ALA A 1 597 ? -13.359 -8.673 21.012 1.00 97.50 597 ALA A N 1
ATOM 4688 C CA . ALA A 1 597 ? -13.697 -8.108 22.312 1.00 97.50 597 ALA A CA 1
ATOM 4689 C C . ALA A 1 597 ? -13.132 -6.689 22.468 1.00 97.50 597 ALA A C 1
ATOM 4691 O O . ALA A 1 597 ? -13.897 -5.788 22.807 1.00 97.50 597 ALA A O 1
ATOM 4692 N N . ILE A 1 598 ? -11.860 -6.461 22.115 1.00 97.88 598 ILE A N 1
ATOM 4693 C CA . ILE A 1 598 ? -11.230 -5.131 22.106 1.00 97.88 598 ILE A CA 1
ATOM 4694 C C . ILE A 1 598 ? -12.055 -4.149 21.274 1.00 97.88 598 ILE A C 1
ATOM 4696 O O . ILE A 1 598 ? -12.403 -3.070 21.750 1.00 97.88 598 ILE A O 1
ATOM 4700 N N . ARG A 1 599 ? -12.428 -4.532 20.050 1.00 96.81 599 ARG A N 1
ATOM 4701 C CA . ARG A 1 599 ? -13.208 -3.658 19.169 1.00 96.81 599 ARG A CA 1
ATOM 4702 C C . ARG A 1 599 ? -14.585 -3.336 19.744 1.00 96.81 599 ARG A C 1
ATOM 4704 O O . ARG A 1 599 ? -15.012 -2.194 19.677 1.00 96.81 599 ARG A O 1
ATOM 4711 N N . SER A 1 600 ? -15.283 -4.339 20.274 1.00 96.25 600 SER A N 1
ATOM 4712 C CA . SER A 1 600 ? -16.658 -4.172 20.767 1.00 96.25 600 SER A CA 1
ATOM 4713 C C . SER A 1 600 ? -16.765 -3.426 22.099 1.00 96.25 600 SER A C 1
ATOM 4715 O O . SER A 1 600 ? -17.753 -2.734 22.311 1.00 96.25 600 SER A O 1
ATOM 4717 N N . ARG A 1 601 ? -15.782 -3.587 22.993 1.00 97.12 601 ARG A N 1
ATOM 4718 C CA . ARG A 1 601 ? -15.802 -3.020 24.351 1.00 97.12 601 ARG A CA 1
ATOM 4719 C C . ARG A 1 601 ? -15.064 -1.691 24.454 1.00 97.12 601 ARG A C 1
ATOM 4721 O O . ARG A 1 601 ? -15.414 -0.877 25.297 1.00 97.12 601 ARG A O 1
ATOM 4728 N N . HIS A 1 602 ? -14.026 -1.514 23.635 1.00 97.94 602 HIS A N 1
ATOM 4729 C CA . HIS A 1 602 ? -13.066 -0.415 23.759 1.00 97.94 602 HIS A CA 1
ATOM 4730 C C . HIS A 1 602 ? -12.913 0.393 22.465 1.00 97.94 602 HIS A C 1
ATOM 4732 O O . HIS A 1 602 ? -12.063 1.265 22.387 1.00 97.94 602 HIS A O 1
ATOM 4738 N N . HIS A 1 603 ? -13.680 0.105 21.408 1.00 97.94 603 HIS A N 1
ATOM 4739 C CA . HIS A 1 603 ? -13.638 0.886 20.161 1.00 97.94 603 HIS A CA 1
ATOM 4740 C C . HIS A 1 603 ? -12.230 0.990 19.529 1.00 97.94 603 HIS A C 1
ATOM 4742 O O . HIS A 1 603 ? -11.906 1.938 18.808 1.00 97.94 603 HIS A O 1
ATOM 4748 N N . ILE A 1 604 ? -11.371 -0.009 19.764 1.00 98.06 604 ILE A N 1
ATOM 4749 C CA . ILE A 1 604 ? -10.031 -0.088 19.171 1.00 98.06 604 ILE A CA 1
ATOM 4750 C C . ILE A 1 604 ? -10.070 -1.047 17.982 1.00 98.06 604 ILE A C 1
ATOM 4752 O O . ILE A 1 604 ? -10.442 -2.216 18.082 1.00 98.06 604 ILE A O 1
ATOM 4756 N N . TYR A 1 605 ? -9.654 -0.542 16.830 1.00 96.81 605 TYR A N 1
ATOM 4757 C CA . TYR A 1 605 ? -9.730 -1.231 15.553 1.00 96.81 605 TYR A CA 1
ATOM 4758 C C . TYR A 1 605 ? -8.357 -1.785 15.176 1.00 96.81 605 TYR A C 1
ATOM 4760 O O . TYR A 1 605 ? -7.453 -1.028 14.830 1.00 96.81 605 TYR A O 1
ATOM 4768 N N . MET A 1 606 ? -8.214 -3.110 15.191 1.00 95.81 606 MET A N 1
ATOM 4769 C CA . MET A 1 606 ? -7.016 -3.842 14.758 1.00 95.81 606 MET A CA 1
ATOM 4770 C C . MET A 1 606 ? -7.398 -5.055 13.899 1.00 95.81 606 MET A C 1
ATOM 4772 O O . MET A 1 606 ? -8.570 -5.435 13.866 1.00 95.81 606 MET A O 1
ATOM 4776 N N . LEU A 1 607 ? -6.443 -5.635 13.160 1.00 94.06 607 LEU A N 1
ATOM 4777 C CA . LEU A 1 607 ? -6.753 -6.812 12.336 1.00 94.06 607 LEU A CA 1
ATOM 4778 C C . LEU A 1 607 ? -7.053 -8.029 13.213 1.00 94.06 607 LEU A C 1
ATOM 4780 O O . LEU A 1 607 ? -6.417 -8.199 14.254 1.00 94.06 607 LEU A O 1
ATOM 4784 N N . LYS A 1 608 ? -7.931 -8.916 12.735 1.00 92.69 608 LYS A N 1
ATOM 4785 C CA . LYS A 1 608 ? -8.314 -10.186 13.377 1.00 92.69 608 LYS A CA 1
ATOM 4786 C C . LYS A 1 608 ? -7.123 -11.054 13.745 1.00 92.69 608 LYS A C 1
ATOM 4788 O O . LYS A 1 608 ? -7.146 -11.726 14.762 1.00 92.69 608 LYS A O 1
ATOM 4793 N N . SER A 1 609 ? -6.054 -10.983 12.956 1.00 91.00 609 SER A N 1
ATOM 4794 C CA . SER A 1 609 ? -4.808 -11.696 13.228 1.00 91.00 609 SER A CA 1
ATOM 4795 C C . SER A 1 609 ? -4.015 -11.158 14.435 1.00 91.00 609 SER A C 1
ATOM 4797 O O . SER A 1 609 ? -2.905 -11.611 14.675 1.00 91.00 609 SER A O 1
ATOM 4799 N N . GLY A 1 610 ? -4.489 -10.111 15.115 1.00 93.19 610 GLY A N 1
ATOM 4800 C CA . GLY A 1 610 ? -3.758 -9.435 16.192 1.00 93.19 610 GLY A CA 1
ATOM 4801 C C . GLY A 1 610 ? -2.700 -8.440 15.698 1.00 93.19 610 GLY A C 1
ATOM 4802 O O . GLY A 1 610 ? -1.835 -8.014 16.459 1.00 93.19 610 GLY A O 1
ATOM 4803 N N . ARG A 1 611 ? -2.723 -8.053 14.414 1.00 95.31 611 ARG A N 1
ATOM 4804 C CA . ARG A 1 611 ? -1.781 -7.052 13.881 1.00 95.31 611 ARG A CA 1
ATOM 4805 C C . ARG A 1 611 ? -2.237 -5.656 14.286 1.00 95.31 611 ARG A C 1
ATOM 4807 O O . ARG A 1 611 ? -3.346 -5.258 13.918 1.00 95.31 611 ARG A O 1
ATOM 4814 N N . ILE A 1 612 ? -1.346 -4.886 14.906 1.00 96.25 612 ILE A N 1
ATOM 4815 C CA . ILE A 1 612 ? -1.521 -3.446 15.136 1.00 96.25 612 ILE A CA 1
ATOM 4816 C C . ILE A 1 612 ? -0.543 -2.620 14.308 1.00 96.25 612 ILE A C 1
ATOM 4818 O O . ILE A 1 612 ? 0.597 -3.016 14.072 1.00 96.25 612 ILE A O 1
ATOM 4822 N N . SER A 1 613 ? -0.993 -1.443 13.891 1.00 95.50 613 SER A N 1
ATOM 4823 C CA . SER A 1 613 ? -0.168 -0.361 13.370 1.00 95.50 613 SER A CA 1
ATOM 4824 C C . SER A 1 613 ? 0.348 0.467 14.542 1.00 95.50 613 SER A C 1
ATOM 4826 O O . SER A 1 613 ? -0.415 1.201 15.170 1.00 95.50 613 SER A O 1
ATOM 4828 N N . MET A 1 614 ? 1.653 0.399 14.806 1.00 95.81 614 MET A N 1
ATOM 4829 C CA . MET A 1 614 ? 2.322 1.245 15.802 1.00 95.81 614 MET A CA 1
ATOM 4830 C C . MET A 1 614 ? 2.173 2.730 15.467 1.00 95.81 614 MET A C 1
ATOM 4832 O O . MET A 1 614 ? 2.253 3.584 16.344 1.00 95.81 614 MET A O 1
ATOM 4836 N N . CYS A 1 615 ? 1.912 3.046 14.196 1.00 94.12 615 CYS A N 1
ATOM 4837 C CA . CYS A 1 615 ? 1.679 4.408 13.757 1.00 94.12 615 CYS A CA 1
ATOM 4838 C C . CYS A 1 615 ? 0.386 5.021 14.310 1.00 94.12 615 CYS A C 1
ATOM 4840 O O . CYS A 1 615 ? 0.322 6.241 14.393 1.00 94.12 615 CYS A O 1
ATOM 4842 N N . GLY A 1 616 ? -0.613 4.214 14.683 1.00 94.88 616 GLY A N 1
ATOM 4843 C CA . GLY A 1 616 ? -1.860 4.702 15.284 1.00 94.88 616 GLY A CA 1
ATOM 4844 C C . GLY A 1 616 ? -1.760 4.992 16.786 1.00 94.88 616 GLY A C 1
ATOM 4845 O O . GLY A 1 616 ? -2.685 5.563 17.360 1.00 94.88 616 GLY A O 1
ATOM 4846 N N . LEU A 1 617 ? -0.648 4.611 17.423 1.00 96.56 617 LEU A N 1
ATOM 4847 C CA . LEU A 1 617 ? -0.378 4.919 18.824 1.00 96.56 617 LEU A CA 1
ATOM 4848 C C . LEU A 1 617 ? 0.250 6.305 18.960 1.00 96.56 617 LEU A C 1
ATOM 4850 O O . LEU A 1 617 ? 1.046 6.722 18.114 1.00 96.56 617 LEU A O 1
ATOM 4854 N N . ASN A 1 618 ? -0.102 6.989 20.041 1.00 95.44 618 ASN A N 1
ATOM 4855 C CA . ASN A 1 618 ? 0.445 8.271 20.471 1.00 95.44 618 ASN A CA 1
ATOM 4856 C C . ASN A 1 618 ? 0.399 8.362 22.006 1.00 95.44 618 ASN A C 1
ATOM 4858 O O . ASN A 1 618 ? -0.214 7.528 22.684 1.00 95.44 618 ASN A O 1
ATOM 4862 N N . HIS A 1 619 ? 1.014 9.397 22.576 1.00 94.75 619 HIS A N 1
ATOM 4863 C CA . HIS A 1 619 ? 1.049 9.568 24.034 1.00 94.75 619 HIS A CA 1
ATOM 4864 C C . HIS A 1 619 ? -0.333 9.753 24.684 1.00 94.75 619 HIS A C 1
ATOM 4866 O O . HIS A 1 619 ? -0.475 9.523 25.884 1.00 94.75 619 HIS A O 1
ATOM 4872 N N . LYS A 1 620 ? -1.354 10.143 23.912 1.00 95.19 620 LYS A N 1
ATOM 4873 C CA . LYS A 1 620 ? -2.722 10.348 24.409 1.00 95.19 620 LYS A CA 1
ATOM 4874 C C . LYS A 1 620 ? -3.500 9.033 24.511 1.00 95.19 620 LYS A C 1
ATOM 4876 O O . LYS A 1 620 ? -4.342 8.909 25.394 1.00 95.19 620 LYS A O 1
ATOM 4881 N N . ASN A 1 621 ? -3.220 8.053 23.646 1.00 97.00 621 ASN A N 1
ATOM 4882 C CA . ASN A 1 621 ? -4.003 6.816 23.554 1.00 97.00 621 ASN A CA 1
ATOM 4883 C C . ASN A 1 621 ? -3.270 5.544 24.013 1.00 97.00 621 ASN A C 1
ATOM 4885 O O . ASN A 1 621 ? -3.934 4.556 24.321 1.00 97.00 621 ASN A O 1
ATOM 4889 N N . VAL A 1 622 ? -1.936 5.540 24.116 1.00 98.06 622 VAL A N 1
ATOM 4890 C CA . VAL A 1 622 ? -1.172 4.309 24.395 1.00 98.06 622 VAL A CA 1
ATOM 4891 C C . VAL A 1 622 ? -1.566 3.646 25.720 1.00 98.06 622 VAL A C 1
ATOM 4893 O O . VAL A 1 622 ? -1.734 2.430 25.775 1.00 98.06 622 VAL A O 1
ATOM 4896 N N . GLY A 1 623 ? -1.824 4.440 26.763 1.00 98.38 623 GLY A N 1
ATOM 4897 C CA . GLY A 1 623 ? -2.298 3.926 28.050 1.00 98.38 623 GLY A CA 1
ATOM 4898 C C . GLY A 1 623 ? -3.724 3.365 27.997 1.00 98.38 623 GLY A C 1
ATOM 4899 O O . GLY A 1 623 ? -4.034 2.417 28.714 1.00 98.38 623 GLY A O 1
ATOM 4900 N N . TYR A 1 624 ? -4.595 3.913 27.142 1.00 98.44 624 TYR A N 1
ATOM 4901 C CA . TYR A 1 624 ? -5.937 3.367 26.910 1.00 98.44 624 TYR A CA 1
ATOM 4902 C C . TYR A 1 624 ? -5.862 2.024 26.181 1.00 98.44 624 TYR A C 1
ATOM 4904 O O . TYR A 1 624 ? -6.450 1.040 26.626 1.00 98.44 624 TYR A O 1
ATOM 4912 N N . VAL A 1 625 ? -5.048 1.955 25.126 1.00 98.50 625 VAL A N 1
ATOM 4913 C CA . VAL A 1 625 ? -4.820 0.724 24.363 1.00 98.50 625 VAL A CA 1
ATOM 4914 C C . VAL A 1 625 ? -4.242 -0.378 25.251 1.00 98.50 625 VAL A C 1
ATOM 4916 O O . VAL A 1 625 ? -4.735 -1.502 25.217 1.00 98.50 625 VAL A O 1
ATOM 4919 N N . ALA A 1 626 ? -3.251 -0.068 26.091 1.00 98.75 626 ALA A N 1
ATOM 4920 C CA . ALA A 1 626 ? -2.676 -1.043 27.016 1.00 98.75 626 ALA A CA 1
ATOM 4921 C C . ALA A 1 626 ? -3.713 -1.589 28.013 1.00 98.75 626 ALA A C 1
ATOM 4923 O O . ALA A 1 626 ? -3.759 -2.793 28.248 1.00 98.75 626 ALA A O 1
ATOM 4924 N N . LYS A 1 627 ? -4.595 -0.731 28.548 1.00 98.69 627 LYS A N 1
ATOM 4925 C CA . LYS A 1 627 ? -5.697 -1.154 29.431 1.00 98.69 627 LYS A CA 1
ATOM 4926 C C . LYS A 1 627 ? -6.707 -2.052 28.720 1.00 98.69 627 LYS A C 1
ATOM 4928 O O . LYS A 1 627 ? -7.160 -3.024 29.313 1.00 98.69 627 LYS A O 1
ATOM 4933 N N . ALA A 1 628 ? -7.047 -1.751 27.468 1.00 98.50 628 ALA A N 1
ATOM 4934 C CA . ALA A 1 628 ? -7.949 -2.584 26.677 1.00 98.50 628 ALA A CA 1
ATOM 4935 C C . ALA A 1 628 ? -7.346 -3.969 26.384 1.00 98.50 628 ALA A C 1
ATOM 4937 O O . ALA A 1 628 ? -8.051 -4.975 26.448 1.00 98.50 628 ALA A O 1
ATOM 4938 N N . ILE A 1 629 ? -6.039 -4.029 26.103 1.00 98.50 629 ILE A N 1
ATOM 4939 C CA . ILE A 1 629 ? -5.306 -5.293 25.950 1.00 98.50 629 ILE A CA 1
ATOM 4940 C C . ILE A 1 629 ? -5.310 -6.074 27.272 1.00 98.50 629 ILE A C 1
ATOM 4942 O O . ILE A 1 629 ? -5.639 -7.258 27.267 1.00 98.50 629 ILE A O 1
ATOM 4946 N N . ASP A 1 630 ? -5.002 -5.424 28.399 1.00 98.62 630 ASP A N 1
ATOM 4947 C CA . ASP A 1 630 ? -5.022 -6.060 29.724 1.00 98.62 630 ASP A CA 1
ATOM 4948 C C . ASP A 1 630 ? -6.399 -6.645 30.071 1.00 98.62 630 ASP A C 1
ATOM 4950 O O . ASP A 1 630 ? -6.484 -7.799 30.497 1.00 98.62 630 ASP A O 1
ATOM 4954 N N . ASP A 1 631 ? -7.475 -5.890 29.820 1.00 98.44 631 ASP A N 1
ATOM 4955 C CA . ASP A 1 631 ? -8.854 -6.339 30.035 1.00 98.44 631 ASP A CA 1
ATOM 4956 C C . ASP A 1 631 ? -9.147 -7.641 29.286 1.00 98.44 631 ASP A C 1
ATOM 4958 O O . ASP A 1 631 ? -9.564 -8.632 29.894 1.00 98.44 631 ASP A O 1
ATOM 4962 N N . VAL A 1 632 ? -8.915 -7.686 27.971 1.00 98.00 632 VAL A N 1
ATOM 4963 C CA . VAL A 1 632 ? -9.295 -8.871 27.187 1.00 98.00 632 VAL A CA 1
ATOM 4964 C C . VAL A 1 632 ? -8.399 -10.068 27.460 1.00 98.00 632 VAL A C 1
ATOM 4966 O O . VAL A 1 632 ? -8.895 -11.189 27.461 1.00 98.00 632 VAL A O 1
ATOM 4969 N N . VAL A 1 633 ? -7.116 -9.856 27.760 1.00 97.50 633 VAL A N 1
ATOM 4970 C CA . VAL A 1 633 ? -6.198 -10.947 28.118 1.00 97.50 633 VAL A CA 1
ATOM 4971 C C . VAL A 1 633 ? -6.631 -11.618 29.423 1.00 97.50 633 VAL A C 1
ATOM 4973 O O . VAL A 1 633 ? -6.434 -12.818 29.594 1.00 97.50 633 VAL A O 1
ATOM 4976 N N . ARG A 1 634 ? -7.242 -10.872 30.350 1.00 97.69 634 ARG A N 1
ATOM 4977 C CA . ARG A 1 634 ? -7.741 -11.417 31.622 1.00 97.69 634 ARG A CA 1
ATOM 4978 C C . ARG A 1 634 ? -9.146 -12.000 31.532 1.00 97.69 634 ARG A C 1
ATOM 4980 O O . ARG A 1 634 ? -9.473 -12.891 32.311 1.00 97.69 634 ARG A O 1
ATOM 4987 N N . THR A 1 635 ? -9.991 -11.456 30.660 1.00 97.31 635 THR A N 1
ATOM 4988 C CA . THR A 1 635 ? -11.439 -11.727 30.679 1.00 97.31 635 THR A CA 1
ATOM 4989 C C . THR A 1 635 ? -11.936 -12.586 29.521 1.00 97.31 635 THR A C 1
ATOM 4991 O O . THR A 1 635 ? -13.061 -13.079 29.587 1.00 97.31 635 THR A O 1
ATOM 4994 N N . VAL A 1 636 ? -11.139 -12.765 28.467 1.00 93.50 636 VAL A N 1
ATOM 4995 C CA . VAL A 1 636 ? -11.478 -13.578 27.293 1.00 93.50 636 VAL A CA 1
ATOM 4996 C C . VAL A 1 636 ? -10.511 -14.759 27.241 1.00 93.50 636 VAL A C 1
ATOM 4998 O O . VAL A 1 636 ? -9.326 -14.575 26.952 1.00 93.50 636 VAL A O 1
ATOM 5001 N N . VAL A 1 637 ? -11.035 -15.941 27.583 1.00 76.31 637 VAL A N 1
ATOM 5002 C CA . VAL A 1 637 ? -10.315 -17.224 27.674 1.00 76.31 637 VAL A CA 1
ATOM 5003 C C . VAL A 1 637 ? -10.576 -18.071 26.444 1.00 76.31 637 VAL A C 1
ATOM 5005 O O . VAL A 1 637 ? -11.766 -18.158 26.057 1.00 76.31 637 VAL A O 1
#

Foldseek 3Di:
DQLVVLLVLLVVLLVPQFDAFPHPAPQCVVVVNADALWQLRLLLLLLLLLQVLDPDDPQLSNLLSRLCVVQVLSQLVSLQPDDLVRQLVSNVVSVVPVCSNVSSVLSNQVSVCCCPVPVSGCVSLCVVQVLDLVSSLVVSCVRPRDDPSSSLSSLLNCCQHSVSSPPHDDPQRLVLCVVSPSHNPRVSSCVSQVVHSRSNSTCSDPSDDDPPPPPPPVDPPPCPPPDDDDDDQLVVLVVVLVVDPDPQAFEQRDLAFADLVRHHDQAPLLVVLVVVVVVVVPPCLQPFAALQADPLLFVLQVCLLQVPDPVDDPVVVLQQVLQKAKGKALFLLRQLLLQLLLLCPPLVAQEEEEEVPADPCNVVSNVVSVHHYDYWYAADLVVLAGPLVRRLCCCQPPPAASYEYEEALACTPPALHDDDPVSLLVVLVSCQVRNYEYEYELEQQCLWQLHNCVSSVSVNCSCPVPVQHKYKYRHGPCHLNVVVPQSTTMMMTGHHAPDSVDHCSVVSNVVSSVSSCVPPNGHGRPVSSSSSVQSVDPVSVVSSSVSSCVNQVLLLVLLVLLQVLLVVLVAPDDSCSSNVRIGQKHQRSDALQLQVQLCVPPNYRHGSRSITGSSSDHPVNSNVSSVSSSVSSVPPD

Organism: Monascus purpureus (NCBI:txid5098)

pLDDT: mean 90.69, std 12.18, range [28.25, 98.94]

Radius of gyration: 32.67 Å; Cα contacts (8 Å, |Δi|>4): 1054; chains: 1; bounding box: 93×66×79 Å

Secondary structure (DSSP, 8-state):
--HHHHHHHHHHHHHHH---TTTTSHHHHTTTT-----HHHHHHHHHHHHHHTSSS-HHHHHHHHHHHHHTTTTSHHHHHH--HHHHHHHHHHTT-TTTHHHHHHHHHHHHHHHHHHHTT-THHHHHHTTT-HHHHHHHHTTSTT--HHHHHHHHHHHTTT-GGG-S---HHHHHHHHHTTS-S-HHHHHHHTTT-HHHHTS-TTTSS---SS---TTS--TTTTPPPPPPPHHHHHHHHHHH---TT-EE-SS---B-TTS-B---HHHHHHHHHHHHH--TTTTS--BTTB-HHHHHHHHHHHHT--TTS-HHHHHHHHTTEEEEEEEHHHHHHHHHHHHHHHHT--SEEEEEES--THHHHHHHHTT-EEEEEE-EETTTTEE-HHHHHHHHHHH--TT-EEEEESSS-TTT-----HHHHHHHHHHHHHHT-EEEEEE--TTTTTS-HHHHTHHHHHHHHH-TT--EEEEEE-TTTT--TTTTEEEEEEEPPP--SSS-HHHHHHHHHHHHHHHHTSS--HHHHHHHHHHHH-HHHHHHHHHHHHHHHHHHHHHHHHHHHHHHHTT-SS--THHHH--TTEEE----HHHHHHHHHHH-EE--TTSEEEGGG--TTTHHHHHHHHHHHHHH--

Solvent-accessible surface area (backbone atoms only — not comparable to full-atom values): 33559 Å² total; per-residue (Å²): 128,63,66,71,52,40,49,58,47,55,56,46,41,43,75,74,46,43,41,62,64,62,67,91,27,65,74,37,68,73,43,80,78,53,82,58,72,42,46,41,49,50,43,38,44,49,52,42,14,56,54,59,55,47,104,65,56,67,71,42,33,53,40,22,44,37,38,38,43,65,70,43,51,29,38,54,66,58,35,56,71,50,50,60,67,56,40,26,48,41,27,41,76,14,59,35,63,94,48,15,66,62,48,18,49,35,51,48,54,45,33,50,49,36,45,75,79,28,76,54,24,60,65,44,47,41,58,75,28,70,60,35,56,70,47,39,54,54,59,54,45,70,42,76,82,37,50,74,63,18,49,44,49,27,46,33,46,43,10,45,50,37,59,68,48,42,90,52,74,48,74,69,40,39,51,49,30,40,76,74,67,69,41,74,58,62,69,61,55,38,53,70,46,72,68,39,36,56,64,60,28,25,38,58,57,71,75,51,75,72,63,75,65,71,71,54,89,87,54,75,59,96,61,70,82,62,75,87,75,82,73,59,60,52,60,52,50,51,55,49,59,72,70,52,81,64,91,77,52,40,63,20,41,57,92,56,69,39,39,77,86,68,41,81,55,80,41,68,56,51,54,52,47,53,51,52,56,63,70,64,62,59,85,64,75,78,56,84,60,45,51,49,24,59,68,67,34,46,52,54,53,49,26,58,53,54,69,59,57,93,89,51,61,64,70,57,51,53,58,54,54,51,18,45,20,66,35,44,23,57,9,31,67,33,10,46,40,54,49,40,42,46,40,42,72,74,59,58,32,69,36,37,36,35,47,37,76,48,53,72,61,57,61,54,45,39,52,75,39,69,42,44,79,47,71,34,50,34,60,30,82,85,79,58,34,50,26,61,66,52,30,49,53,44,49,70,71,70,56,50,67,46,17,34,35,55,40,60,52,39,42,27,52,50,51,3,42,57,74,51,74,70,51,46,55,51,51,49,50,50,31,55,78,48,43,37,32,45,33,30,41,35,48,36,53,16,36,34,77,37,33,50,63,71,31,28,40,59,54,38,45,44,55,69,79,37,57,79,53,40,37,37,39,17,28,25,36,32,60,54,59,51,32,58,88,52,34,25,25,29,27,36,40,38,41,52,82,82,41,93,89,66,35,57,17,59,60,51,36,53,53,51,32,54,50,39,43,73,75,65,42,49,44,72,55,68,39,40,54,47,52,30,56,32,67,73,33,70,68,45,35,52,49,42,48,52,51,24,35,51,55,20,49,52,38,51,50,40,31,49,52,36,44,53,42,32,60,74,67,64,39,88,80,87,59,68,52,51,67,73,31,32,37,61,27,33,51,72,76,46,48,50,68,36,41,51,46,32,33,75,77,54,44,34,40,53,39,57,80,20,32,34,16,42,33,53,47,27,92,86,46,32,64,56,53,29,49,43,51,39,50,29,69,75,72,54,130

Sequence (637 aa):
MSENILASRVHRVVNEFGTTPLAGTPVEDNNHGTLEATPSTVLAMLIDAMLKSHPISHNLSQKAVKTILGAGYHDIERLRESSWEERTMVLKDGGYNRYREQGATNLGDLAKVVCEEYDGDLNNLLKKANYDRSRVRALVKEFRGFGDLAVDIFFDNVQSVWPSIAPFIDRRSLNTAAETGIGTDLDAIYAELGHDPLEINNDILTSSPVPVKSISTESPSRFSSLSEYPLDEPFALNAAYFKDSDSDKVNLGIGVYRTEDGDPWPLPVVEEVERQKQQEKNPSRHEYLTIQGDVEFLALARDLAFGFHDGQPESYLVQQRNRIASVQTVSGTGANRVGADFLARAAHPRTVWIPEPTWSNHHAIWAYAGVGRRTYPYYDFEGKCFNHAGTTETLSTLAQPGDVVVFHACAHNPTGADPSKDQWAKLAELCHSKGLIPIFDLAYQGFASGSIDEDAWVIKHFLNVRPQLEFCVAQSFSKNFGLYGQRTGALHVVSRTTSETDPVSRIVLSNLCNLVRGEYSLPPRAGSDIVKTVLASRELRENWYDDLRHMSGRIKAMRQALYDELIRLSTPGTWDHILSQIGMFSYTGLSEEQVLAIRSRHHIYMLKSGRISMCGLNHKNVGYVAKAIDDVVRTVV

InterPro domains:
  IPR000796 Aspartate/other aminotransferase [PR00799] (405-424)
  IPR000796 Aspartate/other aminotransferase [PR00799] (436-448)
  IPR000796 Aspartate/other aminotransferase [PR00799] (510-535)
  IPR000796 Aspartate/other aminotransferase [PR00799] (578-596)
  IPR000796 Aspartate/other aminotransferase [PTHR11879] (217-634)
  IPR004839 Aminotransferase, class I/classII, large domain [PF00155] (248-629)
  IPR015421 Pyridoxal phosphate-dependent transferase, major domain [G3DSA:3.40.640.10] (281-537)
  IPR015422 Pyridoxal phosphate-dependent transferase, small domain [G3DSA:3.90.1150.10] (227-629)
  IPR015424 Pyridoxal phosphate-dependent transferase [SSF53383] (221-634)